Protein AF-0000000087427601 (afdb_homodimer)

Radius of gyration: 23.78 Å; Cα contacts (8 Å, |Δi|>4): 773; chains: 2; bounding box: 51×71×55 Å

InterPro domains:
  IPR025847 MEDS domain [PF14417] (22-178)

Sequence (436 aa):
MSYERRPINLGFSDEHPLSGSHICYIYSSDEERLETLAKFFKAGCEDNEKLLYVSDTLAPAQLRERMQQMGVDLADKCDALVETTESAYAPEGRFSAEAMLEEVRTFYADAIDEGYSGARCTGEMNWAAGEIECAETAMEYEAQVNELFKHYPCTGICQYDARQFPGDVLMDVLQVHPYMIVRGQLVLNPYYRDPQEFIDEYRRRVDADEACRPEDSCMSYERRPINLGFSDEHPLSGSHICYIYSSDEERLETLAKFFKAGCEDNEKLLYVSDTLAPAQLRERMQQMGVDLADKCDALVETTESAYAPEGRFSAEAMLEEVRTFYADAIDEGYSGARCTGEMNWAAGEIECAETAMEYEAQVNELFKHYPCTGICQYDARQFPGDVLMDVLQVHPYMIVRGQLVLNPYYRDPQEFIDEYRRRVDADEACRPEDSC

Nearest PDB structures (foldseek):
  4yds-assembly1_A  TM=6.372E-01  e=2.429E-05  Sulfolobus acidocaldarius DSM 639
  6wnr-assembly1_C  TM=5.200E-01  e=2.142E-05  Escherichia coli
  6q45-assembly2_K  TM=5.689E-01  e=8.537E-05  Fusobacterium nucleatum subsp. nucleatum ATCC 25586
  8zi3-assembly1_A  TM=5.913E-01  e=5.625E-04  Acinetobacter baumannii AB5075
  7p3n-assembly1_D  TM=5.603E-01  e=6.378E-04  Acinetobacter baumannii ATCC 17978

Foldseek 3Di:
DFDDWDFFDQQLAPDTDIFLAEEEEEDADPVVVLLLVLRRLVRCLVQQAAEEEEDAPDDPVVSQVVSVVNVHRCPPRSNYHYHYCCVQQNVPNDGDLVVNLVVVLVSFVVRVVVPGPTYEYEHEQLQCQPDPVSLLRVLLSLLVSSVSCRRRRYHYYYYYHPVRHDPVSVLSVLQRGQWYADPRYIDGRPNHDRSVVSNVVVVVVVVVVVVVDDDPDD/DFDDWDFFDQQLAPDTDIFLAEEEEEDADPVVVLLLVLRRLVRCLVQQAAEEEEDAPDDPVVSQVVSVVNVDRCPPRSNYHYHYCCVQQNVPNDGDLVVNLVVVLVSFVVRVVVPGPTYEYEHEQLQCQPDPVSLLRVLLSLLVSSVSCRRRRYHYYYYYHPVRHDPVSVLSVLQRGQWYADPRYIDGRPNHDRSVVSNVVSVVVVVVVVVVDDDPDD

Organism: Persicimonas caeni (NCBI:txid2292766)

Secondary structure (DSSP, 8-state):
-PPPP-B---SSSS--PBTT-EEEEEES-HHHHHHHHHHHHHHHHHTTEEEEEEESSS-HHHHHHHHHHTT--TTTTT--EEEEHHHHH-TTSS--HHHHHHHHHHHHHHHHHTT-SEEEEEEE-GGGGSSHHHHHHHHHHHHHHHHHHHHS--EEEEEEEGGGSBHHHHHHHHHH-SEEEETTEEEE-TT---HHHHHHHHHHHHHHHHHHS-TT--/--PPP-B---SSSS--PBTT-EEEEEES-HHHHHHHHHHHHHHHHHTTEEEEEEESSS-HHHHHHHHHHTT--TTTTT--EEEEHHHHH-TTSS--HHHHHHHHHHHHHHHHHTT-SEEEEEEE-GGGGSSHHHHHHHHHHHHHHHHHHHHS--EEEEEEEGGGSBHHHHHHHHHH-SEEEETTEEEE-TT---HHHHHHHHHHHHHHHHHHS-TT--

pLDDT: mean 90.55, st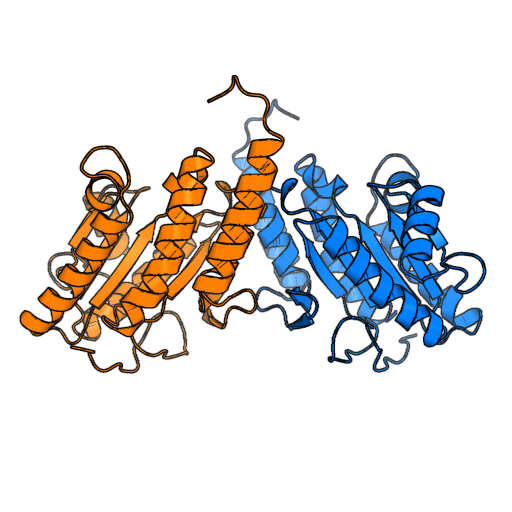d 12.15, range [25.2, 98.69]

Structure (mmCIF, N/CA/C/O backbone):
data_AF-0000000087427601-model_v1
#
loop_
_entity.id
_entity.type
_entity.pdbx_description
1 polymer 'MEDS domain-containing protein'
#
loop_
_atom_site.group_PDB
_atom_site.id
_atom_site.type_symbol
_atom_site.label_atom_id
_atom_site.label_alt_id
_atom_site.label_comp_id
_atom_site.label_asym_id
_atom_site.label_entity_id
_atom_site.label_seq_id
_atom_site.pdbx_PDB_ins_code
_atom_site.Cartn_x
_atom_site.Cartn_y
_atom_site.Cartn_z
_atom_site.occupancy
_atom_site.B_iso_or_equiv
_atom_site.auth_seq_id
_atom_site.auth_comp_id
_atom_site.auth_asym_id
_atom_site.auth_atom_id
_atom_site.pdbx_PDB_model_num
ATOM 1 N N . MET A 1 1 ? 6.801 33.938 -6.863 1 61.34 1 MET A N 1
ATOM 2 C CA . MET A 1 1 ? 7.871 33.844 -5.875 1 61.34 1 MET A CA 1
ATOM 3 C C . MET A 1 1 ? 8.07 32.406 -5.402 1 61.34 1 MET A C 1
ATOM 5 O O . MET A 1 1 ? 7.105 31.703 -5.137 1 61.34 1 MET A O 1
ATOM 9 N N . SER A 1 2 ? 9.148 31.703 -5.688 1 77.06 2 SER A N 1
ATOM 10 C CA . SER A 1 2 ? 9.453 30.344 -5.223 1 77.06 2 SER A CA 1
ATOM 11 C C . SER A 1 2 ? 10.445 30.375 -4.062 1 77.06 2 SER A C 1
ATOM 13 O O . SER A 1 2 ? 11.43 31.109 -4.098 1 77.06 2 SER A O 1
ATOM 15 N N . TYR A 1 3 ? 9.945 29.906 -2.92 1 87.62 3 TYR A N 1
ATOM 16 C CA . TYR A 1 3 ? 10.781 29.844 -1.725 1 87.62 3 TYR A CA 1
ATOM 17 C C . TYR A 1 3 ? 11.836 28.75 -1.854 1 87.62 3 TYR A C 1
ATOM 19 O O . TYR A 1 3 ? 11.602 27.734 -2.514 1 87.62 3 TYR A O 1
ATOM 27 N N . GLU A 1 4 ? 12.93 29.016 -1.269 1 89.88 4 GLU A N 1
ATOM 28 C CA . GLU A 1 4 ? 14.016 28.047 -1.311 1 89.88 4 GLU A CA 1
ATOM 29 C C . GLU A 1 4 ? 13.719 26.844 -0.409 1 89.88 4 GLU A C 1
ATOM 31 O O . GLU A 1 4 ? 13.195 27.016 0.693 1 89.88 4 GLU A O 1
ATOM 36 N N . ARG A 1 5 ? 14.117 25.703 -0.825 1 94.69 5 ARG A N 1
ATOM 37 C CA . ARG A 1 5 ? 13.969 24.484 -0.044 1 94.69 5 ARG A CA 1
ATOM 38 C C . ARG A 1 5 ? 15.219 24.203 0.782 1 94.69 5 ARG A C 1
ATOM 40 O O . ARG A 1 5 ? 16.328 24.562 0.382 1 94.69 5 ARG A O 1
ATOM 47 N N . ARG A 1 6 ? 15.031 23.594 1.888 1 95.06 6 ARG A N 1
ATOM 48 C CA . ARG A 1 6 ? 16.125 23.234 2.785 1 95.06 6 ARG A CA 1
ATOM 49 C C . ARG A 1 6 ? 15.938 21.844 3.369 1 95.06 6 ARG A C 1
ATOM 51 O O . ARG A 1 6 ? 14.812 21.359 3.467 1 95.06 6 ARG A O 1
ATOM 58 N N . PRO A 1 7 ? 17.016 21.234 3.762 1 96.5 7 PRO A N 1
ATOM 59 C CA . PRO A 1 7 ? 16.844 19.969 4.484 1 96.5 7 PRO A CA 1
ATOM 60 C C . PRO A 1 7 ? 16.141 20.141 5.824 1 96.5 7 PRO A C 1
ATOM 62 O O . PRO A 1 7 ? 16.359 21.125 6.52 1 96.5 7 PRO A O 1
ATOM 65 N N . ILE A 1 8 ? 15.32 19.266 6.164 1 96.5 8 ILE A N 1
ATOM 66 C CA . ILE A 1 8 ? 14.602 19.391 7.43 1 96.5 8 ILE A CA 1
ATOM 67 C C . ILE A 1 8 ? 14.766 18.109 8.242 1 96.5 8 ILE A C 1
ATOM 69 O O . ILE A 1 8 ? 14.898 17.016 7.684 1 96.5 8 ILE A O 1
ATOM 73 N N . ASN A 1 9 ? 14.781 18.281 9.516 1 98 9 ASN A N 1
ATOM 74 C CA . ASN A 1 9 ? 14.711 17.172 10.461 1 98 9 ASN A CA 1
ATOM 75 C C . ASN A 1 9 ? 13.266 16.75 10.727 1 98 9 ASN A C 1
ATOM 77 O O . ASN A 1 9 ? 12.469 17.547 11.234 1 98 9 ASN A O 1
ATOM 81 N N . LEU A 1 10 ? 12.938 15.539 10.422 1 98.06 10 LEU A N 1
ATOM 82 C CA . LEU A 1 10 ? 11.57 15.07 10.594 1 98.06 10 LEU A CA 1
ATOM 83 C C . LEU A 1 10 ? 11.336 14.609 12.031 1 98.06 10 LEU A C 1
ATOM 85 O O . LEU A 1 10 ? 10.188 14.453 12.453 1 98.06 10 LEU A O 1
ATOM 89 N N . GLY A 1 11 ? 12.414 14.352 12.758 1 97.62 11 GLY A N 1
ATOM 90 C CA . GLY A 1 11 ? 12.312 13.938 14.141 1 97.62 11 GLY A CA 1
ATOM 91 C C . GLY A 1 11 ? 12.195 12.43 14.305 1 97.62 11 GLY A C 1
ATOM 92 O O . GLY A 1 11 ? 12.75 11.859 15.25 1 97.62 11 GLY A O 1
ATOM 93 N N . PHE A 1 12 ? 11.477 11.758 13.375 1 97.19 12 PHE A N 1
ATOM 94 C CA . PHE A 1 12 ? 11.203 10.344 13.547 1 97.19 12 PHE A CA 1
ATOM 95 C C . PHE A 1 12 ? 12.086 9.5 12.641 1 97.19 12 PHE A C 1
ATOM 97 O O . PHE A 1 12 ? 12.188 8.281 12.812 1 97.19 12 PHE A O 1
ATOM 104 N N . SER A 1 13 ? 12.695 10.031 11.719 1 95.69 13 SER A N 1
ATOM 105 C CA . SER A 1 13 ? 13.469 9.312 10.719 1 95.69 13 SER A CA 1
ATOM 106 C C . SER A 1 13 ? 14.898 9.836 10.648 1 95.69 13 SER A C 1
ATOM 108 O O . SER A 1 13 ? 15.148 11.016 10.93 1 95.69 13 SER A O 1
ATOM 110 N N . ASP A 1 14 ? 15.805 9.039 10.195 1 92.94 14 ASP A N 1
ATOM 111 C CA . ASP A 1 14 ? 17.188 9.453 10.008 1 92.94 14 ASP A CA 1
ATOM 112 C C . ASP A 1 14 ? 17.359 10.227 8.703 1 92.94 14 ASP A C 1
ATOM 114 O O . ASP A 1 14 ? 18.375 10.914 8.5 1 92.94 14 ASP A O 1
ATOM 118 N N . GLU A 1 15 ? 16.438 10.07 7.902 1 93.75 15 GLU A N 1
ATOM 119 C CA . GLU A 1 15 ? 16.469 10.797 6.641 1 93.75 15 GLU A CA 1
ATOM 120 C C . GLU A 1 15 ? 16.094 12.266 6.844 1 93.75 15 GLU A C 1
ATOM 122 O O . GLU A 1 15 ? 15.234 12.586 7.668 1 93.75 15 GLU A O 1
ATOM 127 N N . HIS A 1 16 ? 16.781 13.094 6.141 1 95.88 16 HIS A N 1
ATOM 128 C CA . HIS A 1 16 ? 16.5 14.523 6.145 1 95.88 16 HIS A CA 1
ATOM 129 C C . HIS A 1 16 ? 16.062 15.008 4.766 1 95.88 16 HIS A C 1
ATOM 131 O O . HIS A 1 16 ? 16.875 15.516 3.992 1 95.88 16 HIS A O 1
ATOM 137 N N . PRO A 1 17 ? 14.797 14.898 4.535 1 97 17 PRO A N 1
ATOM 138 C CA . PRO A 1 17 ? 14.328 15.352 3.227 1 97 17 PRO A CA 1
ATOM 139 C C . PRO A 1 17 ? 14.328 16.875 3.096 1 97 17 PRO A C 1
ATOM 141 O O . PRO A 1 17 ? 14.586 17.578 4.074 1 97 17 PRO A O 1
ATOM 144 N N . LEU A 1 18 ? 14.125 17.312 1.898 1 96.81 18 LEU A N 1
ATOM 145 C CA . LEU A 1 18 ? 13.945 18.75 1.701 1 96.81 18 LEU A CA 1
ATOM 146 C C . LEU A 1 18 ? 12.555 19.188 2.16 1 96.81 18 LEU A C 1
ATOM 148 O O . LEU A 1 18 ? 11.602 18.406 2.105 1 96.81 18 LEU A O 1
ATOM 152 N N . SER A 1 19 ? 12.508 20.438 2.615 1 97.88 19 SER A N 1
ATOM 153 C CA . SER A 1 19 ? 11.195 21.016 2.893 1 97.88 19 SER A CA 1
ATOM 154 C C . SER A 1 19 ? 10.273 20.906 1.678 1 97.88 19 SER A C 1
ATOM 156 O O . SER A 1 19 ? 10.75 20.812 0.542 1 97.88 19 SER A O 1
ATOM 158 N N . GLY A 1 20 ? 9.023 20.859 1.943 1 97.56 20 GLY A N 1
ATOM 159 C CA . GLY A 1 20 ? 8.07 20.719 0.854 1 97.56 20 GLY A CA 1
ATOM 160 C C . GLY A 1 20 ? 7.742 19.266 0.549 1 97.56 20 GLY A C 1
ATOM 161 O O . GLY A 1 20 ? 7.113 18.969 -0.469 1 97.56 20 GLY A O 1
ATOM 162 N N . SER A 1 21 ? 8.203 18.359 1.392 1 97.88 21 SER A N 1
ATOM 163 C CA . SER A 1 21 ? 7.898 16.938 1.199 1 97.88 21 SER A CA 1
ATOM 164 C C . SER A 1 21 ? 6.449 16.625 1.564 1 97.88 21 SER A C 1
ATOM 166 O O . SER A 1 21 ? 5.949 17.109 2.588 1 97.88 21 SER A O 1
ATOM 168 N N . HIS A 1 22 ? 5.789 15.93 0.724 1 98.62 22 HIS A N 1
ATOM 169 C CA . HIS A 1 22 ? 4.422 15.453 0.902 1 98.62 22 HIS A CA 1
ATOM 170 C C . HIS A 1 22 ? 4.402 13.977 1.279 1 98.62 22 HIS A C 1
ATOM 172 O O . HIS A 1 22 ? 4.691 13.109 0.446 1 98.62 22 HIS A O 1
ATOM 178 N N . ILE A 1 23 ? 4.062 13.703 2.492 1 98.69 23 ILE A N 1
ATOM 179 C CA . ILE A 1 23 ? 4.324 12.391 3.076 1 98.69 23 ILE A CA 1
ATOM 180 C C . ILE A 1 23 ? 3.004 11.711 3.426 1 98.69 23 ILE A C 1
ATOM 182 O O . ILE A 1 23 ? 2.125 12.32 4.039 1 98.69 23 ILE A O 1
ATOM 186 N N . CYS A 1 24 ? 2.85 10.469 3.025 1 98.38 24 CYS A N 1
ATOM 187 C CA . CYS A 1 24 ? 1.705 9.625 3.354 1 98.38 24 CYS A CA 1
ATOM 188 C C . CYS A 1 24 ? 1.967 8.82 4.617 1 98.38 24 CYS A C 1
ATOM 190 O O . CYS A 1 24 ? 2.982 8.125 4.719 1 98.38 24 CYS A O 1
ATOM 192 N N . TYR A 1 25 ? 1.11 8.969 5.508 1 98.5 25 TYR A N 1
ATOM 193 C CA . TYR A 1 25 ? 1.206 8.148 6.711 1 98.5 25 TYR A CA 1
ATOM 194 C C . TYR A 1 25 ? -0.034 7.277 6.875 1 98.5 25 TYR A C 1
ATOM 196 O O . TYR A 1 25 ? -1.063 7.742 7.371 1 98.5 25 TYR A O 1
ATOM 204 N N . ILE A 1 26 ? 0.025 5.98 6.484 1 97.25 26 ILE A N 1
ATOM 205 C CA . ILE A 1 26 ? -1.021 4.988 6.703 1 97.25 26 ILE A CA 1
ATOM 206 C C . ILE A 1 26 ? -0.743 4.223 7.996 1 97.25 26 ILE A C 1
ATOM 208 O O . ILE A 1 26 ? 0.308 3.594 8.141 1 97.25 26 ILE A O 1
ATOM 212 N N . TYR A 1 27 ? -1.648 4.293 8.922 1 94.94 27 TYR A N 1
ATOM 213 C CA . TYR A 1 27 ? -1.427 3.686 10.227 1 94.94 27 TYR A CA 1
ATOM 214 C C . TYR A 1 27 ? -2.59 2.777 10.609 1 94.94 27 TYR A C 1
ATOM 216 O O . TYR A 1 27 ? -3.678 2.879 10.039 1 94.94 27 TYR A O 1
ATOM 224 N N . SER A 1 28 ? -2.309 1.863 11.555 1 91.38 28 SER A N 1
ATOM 225 C CA . SER A 1 28 ? -3.359 1.004 12.086 1 91.38 28 SER A CA 1
ATOM 226 C C . SER A 1 28 ? -3.359 1.011 13.609 1 91.38 28 SER A C 1
ATOM 228 O O . SER A 1 28 ? -4.074 0.23 14.242 1 91.38 28 SER A O 1
ATOM 230 N N . SER A 1 29 ? -2.492 1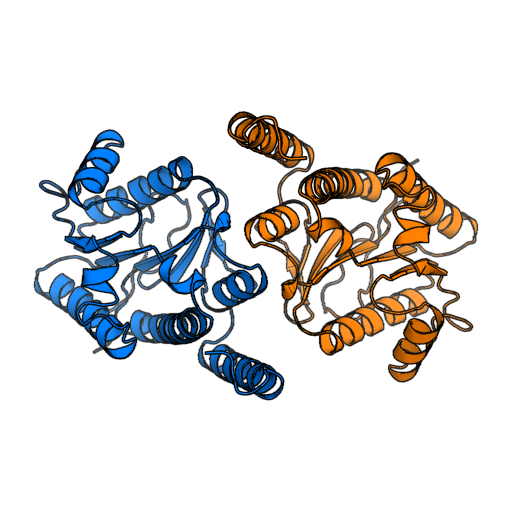.864 14.219 1 90.56 29 SER A N 1
ATOM 231 C CA . SER A 1 29 ? -2.402 2.027 15.664 1 90.56 29 SER A CA 1
ATOM 232 C C . SER A 1 29 ? -2.395 3.5 16.047 1 90.56 29 SER A C 1
ATOM 234 O O . SER A 1 29 ? -1.505 4.25 15.648 1 90.56 29 SER A O 1
ATOM 236 N N . ASP A 1 30 ? -3.334 3.904 16.891 1 91.62 30 ASP A N 1
ATOM 237 C CA . ASP A 1 30 ? -3.441 5.297 17.312 1 91.62 30 ASP A CA 1
ATOM 238 C C . ASP A 1 30 ? -2.225 5.715 18.141 1 91.62 30 ASP A C 1
ATOM 240 O O . ASP A 1 30 ? -1.75 6.848 18.016 1 91.62 30 ASP A O 1
ATOM 244 N N . GLU A 1 31 ? -1.754 4.844 18.906 1 90.44 31 GLU A N 1
ATOM 245 C CA . GLU A 1 31 ? -0.61 5.145 19.766 1 90.44 31 GLU A CA 1
ATOM 246 C C . GLU A 1 31 ? 0.653 5.371 18.938 1 90.44 31 GLU A C 1
ATOM 248 O O . GLU A 1 31 ? 1.363 6.359 19.141 1 90.44 31 GLU A O 1
ATOM 253 N N . GLU A 1 32 ? 0.884 4.461 18.016 1 92.19 32 GLU A N 1
ATOM 254 C CA . GLU A 1 32 ? 2.051 4.602 17.141 1 92.19 32 GLU A CA 1
ATOM 255 C C . GLU A 1 32 ? 1.964 5.875 16.312 1 92.19 32 GLU A C 1
ATOM 257 O O . GLU A 1 32 ? 2.967 6.57 16.125 1 92.19 32 GLU A O 1
ATOM 262 N N . ARG A 1 33 ? 0.851 6.105 15.875 1 95.56 33 ARG A N 1
ATOM 263 C CA . ARG A 1 33 ? 0.598 7.316 15.094 1 95.56 33 ARG A CA 1
ATOM 264 C C . ARG A 1 33 ? 0.957 8.562 15.891 1 95.56 33 ARG A C 1
ATOM 266 O O . ARG A 1 33 ? 1.71 9.414 15.414 1 95.56 33 ARG A O 1
ATOM 273 N N . LEU A 1 34 ? 0.433 8.68 17.125 1 95.62 34 LEU A N 1
ATOM 274 C CA . LEU A 1 34 ? 0.658 9.859 17.953 1 95.62 34 LEU A CA 1
ATOM 275 C C . LEU A 1 34 ? 2.135 10.008 18.297 1 95.62 34 LEU A C 1
ATOM 277 O O . LEU A 1 34 ? 2.664 11.117 18.328 1 95.62 34 LEU A O 1
ATOM 281 N N . GLU A 1 35 ? 2.746 8.898 18.531 1 95.81 35 GLU A N 1
ATOM 282 C CA . GLU A 1 35 ? 4.176 8.93 18.828 1 95.81 35 GLU A CA 1
ATOM 283 C C . GLU A 1 35 ? 4.977 9.5 17.656 1 95.81 35 GLU A C 1
ATOM 285 O O . GLU A 1 35 ? 5.859 10.328 17.859 1 95.81 35 GLU A O 1
ATOM 290 N N . THR A 1 36 ? 4.707 9.047 16.5 1 97.56 36 THR A N 1
ATOM 291 C CA . THR A 1 36 ? 5.379 9.523 15.289 1 97.56 36 THR A CA 1
ATOM 292 C C . THR A 1 36 ? 5.141 11.016 15.094 1 97.56 36 THR A C 1
ATOM 294 O O . THR A 1 36 ? 6.082 11.773 14.828 1 97.56 36 THR A O 1
ATOM 297 N N . LEU A 1 37 ? 3.924 11.461 15.297 1 97.56 37 LEU A N 1
ATOM 298 C CA . LEU A 1 37 ? 3.574 12.859 15.094 1 97.56 37 LEU A CA 1
ATOM 299 C C . LEU A 1 37 ? 4.188 13.742 16.172 1 97.56 37 LEU A C 1
ATOM 301 O O . LEU A 1 37 ? 4.555 14.891 15.922 1 97.56 37 LEU A O 1
ATOM 305 N N . ALA A 1 38 ? 4.277 13.203 17.375 1 97.06 38 ALA A N 1
ATOM 306 C CA . ALA A 1 38 ? 4.941 13.945 18.438 1 97.06 38 ALA A CA 1
ATOM 307 C C . ALA A 1 38 ? 6.395 14.242 18.078 1 97.06 38 ALA A C 1
ATOM 309 O O . ALA A 1 38 ? 6.867 15.367 18.25 1 97.06 38 ALA A O 1
ATOM 310 N N . LYS A 1 39 ? 7.078 13.273 17.562 1 97.69 39 LYS A N 1
ATOM 311 C CA . LYS A 1 39 ? 8.461 13.469 17.141 1 97.69 39 LYS A CA 1
ATOM 312 C C . LYS A 1 39 ? 8.547 14.484 16 1 97.69 39 LYS A C 1
ATOM 314 O O . LYS A 1 39 ? 9.445 15.32 15.977 1 97.69 39 LYS A O 1
ATOM 319 N N . PHE A 1 40 ? 7.66 14.398 15.117 1 98.31 40 PHE A N 1
ATOM 320 C CA . PHE A 1 40 ? 7.586 15.297 13.969 1 98.31 40 PHE A CA 1
ATOM 321 C C . PHE A 1 40 ? 7.438 16.75 14.422 1 98.31 40 PHE A C 1
ATOM 323 O O . PHE A 1 40 ? 8.164 17.625 13.953 1 98.31 40 PHE A O 1
ATOM 330 N N . PHE A 1 41 ? 6.527 17 15.367 1 97.62 41 PHE A N 1
ATOM 331 C CA . PHE A 1 41 ? 6.238 18.359 15.805 1 97.62 41 PHE A CA 1
ATOM 332 C C . PHE A 1 41 ? 7.32 18.859 16.75 1 97.62 41 PHE A C 1
ATOM 334 O O . PHE A 1 41 ? 7.633 20.047 16.766 1 97.62 41 PHE A O 1
ATOM 341 N N . LYS A 1 42 ? 7.887 17.969 17.516 1 97 42 LYS A N 1
ATOM 342 C CA . LYS A 1 42 ? 9.023 18.375 18.344 1 97 42 LYS A CA 1
ATOM 343 C C . LYS A 1 42 ? 10.164 18.922 17.5 1 97 42 LYS A C 1
ATOM 345 O O . LYS A 1 42 ? 10.711 19.984 17.797 1 97 42 LYS A O 1
ATOM 350 N N . ALA A 1 43 ? 10.492 18.234 16.469 1 97.62 43 ALA A N 1
ATOM 351 C CA . ALA A 1 43 ? 11.562 18.641 15.562 1 97.62 43 ALA A CA 1
ATOM 352 C C . ALA A 1 43 ? 11.227 19.969 14.891 1 97.62 43 ALA A C 1
ATOM 354 O O . ALA A 1 43 ? 12.094 20.844 14.75 1 97.62 43 ALA A O 1
ATOM 355 N N . GLY A 1 44 ? 9.969 20.109 14.453 1 97.38 44 GLY A N 1
ATOM 356 C CA . GLY A 1 44 ? 9.539 21.359 13.852 1 97.38 44 GLY A CA 1
ATOM 357 C C . GLY A 1 44 ? 9.648 22.547 14.797 1 97.38 44 GLY A C 1
ATOM 358 O O . GLY A 1 44 ? 10.062 23.625 14.398 1 97.38 44 GLY A O 1
ATOM 359 N N . CYS A 1 45 ? 9.281 22.312 16.016 1 96.69 45 CYS A N 1
ATOM 360 C CA . CYS A 1 45 ? 9.391 23.328 17.047 1 96.69 45 CYS A CA 1
ATOM 361 C C . CYS A 1 45 ? 10.844 23.734 17.266 1 96.69 45 CYS A C 1
ATOM 363 O O . CYS A 1 45 ? 11.164 24.922 17.312 1 96.69 45 CYS A O 1
ATOM 365 N N . GLU A 1 46 ? 11.703 22.781 17.312 1 96.12 46 GLU A N 1
ATOM 366 C CA . GLU A 1 46 ? 13.125 23.016 17.516 1 96.12 46 GLU A CA 1
ATOM 367 C C . GLU A 1 46 ? 13.75 23.734 16.328 1 96.12 46 GLU A C 1
ATOM 369 O O . GLU A 1 46 ? 14.688 24.516 16.484 1 96.12 46 GLU A O 1
ATOM 374 N N . ASP A 1 47 ? 13.234 23.578 15.195 1 96.19 47 ASP A N 1
ATOM 375 C CA . ASP A 1 47 ? 13.758 24.188 13.969 1 96.19 47 ASP A CA 1
ATOM 376 C C . ASP A 1 47 ? 13.086 25.516 13.688 1 96.19 47 ASP A C 1
ATOM 378 O O . ASP A 1 47 ? 13.258 26.094 12.609 1 96.19 47 ASP A O 1
ATOM 382 N N . ASN A 1 48 ? 12.242 25.969 14.57 1 96.38 48 ASN A N 1
ATOM 383 C CA . ASN A 1 48 ? 11.539 27.234 14.477 1 96.38 48 ASN A CA 1
ATOM 384 C C . ASN A 1 48 ? 10.641 27.297 13.242 1 96.38 48 ASN A C 1
ATOM 386 O O . ASN A 1 48 ? 10.672 28.266 12.484 1 96.38 48 ASN A O 1
ATOM 390 N N . GLU A 1 49 ? 9.914 26.266 13.031 1 97.69 49 GLU A N 1
ATOM 391 C CA . GLU A 1 49 ? 8.898 26.219 11.984 1 97.69 49 GLU A CA 1
ATOM 392 C C . GLU A 1 49 ? 7.512 26.5 12.547 1 97.69 49 GLU A C 1
ATOM 394 O O . GLU A 1 49 ? 7.238 26.219 13.711 1 97.69 49 GLU A O 1
ATOM 399 N N . LYS A 1 50 ? 6.68 27.125 11.711 1 97.75 50 LYS A N 1
ATOM 400 C CA . LYS A 1 50 ? 5.273 27.234 12.086 1 97.75 50 LYS A CA 1
ATOM 401 C C . LYS A 1 50 ? 4.566 25.891 11.922 1 97.75 50 LYS A C 1
ATOM 403 O O . LYS A 1 50 ? 4.785 25.172 10.938 1 97.75 50 LYS A O 1
ATOM 408 N N . LEU A 1 51 ? 3.732 25.562 12.898 1 98.12 51 LEU A N 1
ATOM 409 C CA . LEU A 1 51 ? 3.17 24.203 12.961 1 98.12 51 LEU A CA 1
ATOM 410 C C . LEU A 1 51 ? 1.648 24.25 12.891 1 98.12 51 LEU A C 1
ATOM 412 O O . LEU A 1 51 ? 1.015 25.094 13.539 1 98.12 51 LEU A O 1
ATOM 416 N N . LEU A 1 52 ? 1.077 23.359 12.062 1 97.62 52 LEU A N 1
ATOM 417 C CA . LEU A 1 52 ? -0.37 23.219 11.945 1 97.62 52 LEU A CA 1
ATOM 418 C C . LEU A 1 52 ? -0.781 21.75 12.039 1 97.62 52 LEU A C 1
ATOM 420 O O . LEU A 1 52 ? -0.246 20.906 11.328 1 97.62 52 LEU A O 1
ATOM 424 N N . TYR A 1 53 ? -1.671 21.406 12.945 1 97.44 53 TYR A N 1
ATOM 425 C CA . TYR A 1 53 ? -2.289 20.094 13.086 1 97.44 53 TYR A CA 1
ATOM 426 C C . TYR A 1 53 ? -3.793 20.172 12.844 1 97.44 53 TYR A C 1
ATOM 428 O O . TYR A 1 53 ? -4.516 20.828 13.594 1 97.44 53 TYR A O 1
ATOM 436 N N . VAL A 1 54 ? -4.266 19.484 11.828 1 96 54 VAL A N 1
ATOM 437 C CA . VAL A 1 54 ? -5.695 19.359 11.594 1 96 54 VAL A CA 1
ATOM 438 C C . VAL A 1 54 ? -6.18 18 12.086 1 96 54 VAL A C 1
ATOM 440 O O . VAL A 1 54 ? -5.887 16.969 11.477 1 96 54 VAL A O 1
ATOM 443 N N . SER A 1 55 ? -6.973 17.969 13.117 1 94.81 55 SER A N 1
ATOM 444 C CA . SER A 1 55 ? -7.367 16.75 13.805 1 94.81 55 SER A CA 1
ATOM 445 C C . SER A 1 55 ? -8.844 16.438 13.57 1 94.81 55 SER A C 1
ATOM 447 O O . SER A 1 55 ? -9.68 17.328 13.555 1 94.81 55 SER A O 1
ATOM 449 N N . ASP A 1 56 ? -9.102 15.188 13.43 1 89.25 56 ASP A N 1
ATOM 450 C CA . ASP A 1 56 ? -10.469 14.68 13.312 1 89.25 56 ASP A CA 1
ATOM 451 C C . ASP A 1 56 ? -10.836 13.836 14.531 1 89.25 56 ASP A C 1
ATOM 453 O O . ASP A 1 56 ? -11.961 13.922 15.039 1 89.25 56 ASP A O 1
ATOM 457 N N . THR A 1 57 ? -10.008 13.07 15.047 1 87.12 57 THR A N 1
ATOM 458 C CA . THR A 1 57 ? -10.25 12.031 16.047 1 87.12 57 THR A CA 1
ATOM 459 C C . THR A 1 57 ? -10.336 12.641 17.453 1 87.12 57 THR A C 1
ATOM 461 O O . THR A 1 57 ? -11.18 12.242 18.25 1 87.12 57 THR A O 1
ATOM 464 N N . LEU A 1 58 ? -9.43 13.641 17.734 1 91.19 58 LEU A N 1
ATOM 465 C CA . LEU A 1 58 ? -9.375 14.25 19.062 1 91.19 58 LEU A CA 1
ATOM 466 C C . LEU A 1 58 ? -9.719 15.734 19 1 91.19 58 LEU A C 1
ATOM 468 O O . LEU A 1 58 ? -9.352 16.422 18.047 1 91.19 58 LEU A O 1
ATOM 472 N N . ALA A 1 59 ? -10.328 16.219 20.016 1 93.19 59 ALA A N 1
ATOM 473 C CA . ALA A 1 59 ? -10.484 17.672 20.172 1 93.19 59 ALA A CA 1
ATOM 474 C C . ALA A 1 59 ? -9.125 18.344 20.375 1 93.19 59 ALA A C 1
ATOM 476 O O . ALA A 1 59 ? -8.211 17.75 20.953 1 93.19 59 ALA A O 1
ATOM 477 N N . PRO A 1 60 ? -9.078 19.562 19.953 1 93.62 60 PRO A N 1
ATOM 478 C CA . PRO A 1 60 ? -7.793 20.266 20.047 1 93.62 60 PRO A CA 1
ATOM 479 C C . PRO A 1 60 ? -7.188 20.219 21.438 1 93.62 60 PRO A C 1
ATOM 481 O O . PRO A 1 60 ? -5.988 19.969 21.594 1 93.62 60 PRO A O 1
ATOM 484 N N . ALA A 1 61 ? -7.984 20.422 22.438 1 93.75 61 ALA A N 1
ATOM 485 C CA . ALA A 1 61 ? -7.488 20.422 23.812 1 93.75 61 ALA A CA 1
ATOM 486 C C . ALA A 1 61 ? -6.945 19.047 24.188 1 93.75 61 ALA A C 1
ATOM 488 O O . ALA A 1 61 ? -5.906 18.938 24.844 1 93.75 61 ALA A O 1
ATOM 489 N N . GLN A 1 62 ? -7.652 18.031 23.797 1 95.31 62 GLN A N 1
ATOM 490 C CA . GLN A 1 62 ? -7.234 16.656 24.078 1 95.31 62 GLN A CA 1
ATOM 491 C C . GLN A 1 62 ? -5.938 16.312 23.344 1 95.31 62 GLN A C 1
ATOM 493 O O . GLN A 1 62 ? -5.062 15.648 23.906 1 95.31 62 GLN A O 1
ATOM 498 N N . LEU A 1 63 ? -5.855 16.75 22.109 1 95.38 63 LEU A N 1
ATOM 499 C CA . LEU A 1 63 ? -4.648 16.516 21.328 1 95.38 63 LEU A CA 1
ATOM 500 C C . LEU A 1 63 ? -3.441 17.172 21.984 1 95.38 63 LEU A C 1
ATOM 502 O O . LEU A 1 63 ? -2.377 16.562 22.094 1 95.38 63 LEU A O 1
ATOM 506 N N . ARG A 1 64 ? -3.586 18.422 22.438 1 95.19 64 ARG A N 1
ATOM 507 C CA . ARG A 1 64 ? -2.506 19.141 23.094 1 95.19 64 ARG A CA 1
ATOM 508 C C . ARG A 1 64 ? -2.059 18.422 24.359 1 95.19 64 ARG A C 1
ATOM 510 O O . ARG A 1 64 ? -0.86 18.297 24.625 1 95.19 64 ARG A O 1
ATOM 517 N N . GLU A 1 65 ? -3.07 17.969 25.062 1 95.12 65 GLU A N 1
ATOM 518 C CA . GLU A 1 65 ? -2.766 17.234 26.297 1 95.12 65 GLU A CA 1
ATOM 519 C C . GLU A 1 65 ? -1.975 15.969 26 1 95.12 65 GLU A C 1
ATOM 521 O O . GLU A 1 65 ? -0.979 15.68 26.672 1 95.12 65 GLU A O 1
ATOM 526 N N . ARG A 1 66 ? -2.434 15.219 25.031 1 94.75 66 ARG A N 1
ATOM 527 C CA . ARG A 1 66 ? -1.762 13.977 24.672 1 94.75 66 ARG A CA 1
ATOM 528 C C . ARG A 1 66 ? -0.334 14.242 24.203 1 94.75 66 ARG A C 1
ATOM 530 O O . ARG A 1 66 ? 0.591 13.516 24.578 1 94.75 66 ARG A O 1
ATOM 537 N N . MET A 1 67 ? -0.185 15.258 23.406 1 94.69 67 MET A N 1
ATOM 538 C CA . MET A 1 67 ? 1.141 15.609 22.906 1 94.69 67 MET A CA 1
ATOM 539 C C . MET A 1 67 ? 2.051 16.062 24.047 1 94.69 67 MET A C 1
ATOM 541 O O . MET A 1 67 ? 3.242 15.734 24.062 1 94.69 67 MET A O 1
ATOM 545 N N . GLN A 1 68 ? 1.516 16.781 24.953 1 94.44 68 GLN A N 1
ATOM 546 C CA . GLN A 1 68 ? 2.287 17.234 26.109 1 94.44 68 GLN A CA 1
ATOM 547 C C . GLN A 1 68 ? 2.793 16.047 26.922 1 94.44 68 GLN A C 1
ATOM 549 O O . GLN A 1 68 ? 3.928 16.047 27.406 1 94.44 68 GLN A O 1
ATOM 554 N N . GLN A 1 69 ? 1.935 15.055 27.047 1 94.69 69 GLN A N 1
ATOM 555 C CA . GLN A 1 69 ? 2.314 13.836 27.75 1 94.69 69 GLN A CA 1
ATOM 556 C C . GLN A 1 69 ? 3.479 13.133 27.062 1 94.69 69 GLN A C 1
ATOM 558 O O . GLN A 1 69 ? 4.234 12.398 27.688 1 94.69 69 GLN A O 1
ATOM 563 N N . MET A 1 70 ? 3.592 13.414 25.828 1 93.31 70 MET A N 1
ATOM 564 C CA . MET A 1 70 ? 4.66 12.805 25.047 1 93.31 70 MET A CA 1
ATOM 565 C C . MET A 1 70 ? 5.867 13.727 24.953 1 93.31 70 MET A C 1
ATOM 567 O O . MET A 1 70 ? 6.812 13.453 24.219 1 93.31 70 MET A O 1
ATOM 571 N N . GLY A 1 71 ? 5.82 14.875 25.609 1 91.19 71 GLY A N 1
ATOM 572 C CA . GLY A 1 71 ? 6.969 15.758 25.719 1 91.19 71 GLY A CA 1
ATOM 573 C C . GLY A 1 71 ? 6.957 16.891 24.719 1 91.19 71 GLY A C 1
ATOM 574 O O . GLY A 1 71 ? 7.973 17.562 24.516 1 91.19 71 GLY A O 1
ATOM 575 N N . VAL A 1 72 ? 5.828 17.094 24.094 1 93.81 72 VAL A N 1
ATOM 576 C CA . VAL A 1 72 ? 5.723 18.156 23.109 1 93.81 72 VAL A CA 1
ATOM 577 C C . VAL A 1 72 ? 4.633 19.141 23.547 1 93.81 72 VAL A C 1
ATOM 579 O O . VAL A 1 72 ? 3.463 18.766 23.656 1 93.81 72 VAL A O 1
ATOM 582 N N . ASP A 1 73 ? 4.992 20.375 23.734 1 93.38 73 ASP A N 1
ATOM 583 C CA . ASP A 1 73 ? 4.039 21.422 24.094 1 93.38 73 ASP A CA 1
ATOM 584 C C . ASP A 1 73 ? 3.654 22.25 22.875 1 93.38 73 ASP A C 1
ATOM 586 O O . ASP A 1 73 ? 4.32 23.234 22.562 1 93.38 73 ASP A O 1
ATOM 590 N N . LEU A 1 74 ? 2.551 21.922 22.281 1 92.25 74 LEU A N 1
ATOM 591 C CA . LEU A 1 74 ? 2.098 22.531 21.031 1 92.25 74 LEU A CA 1
ATOM 592 C C . LEU A 1 74 ? 1.561 23.938 21.281 1 92.25 74 LEU A C 1
ATOM 594 O O . LEU A 1 74 ? 1.346 24.703 20.344 1 92.25 74 LEU A O 1
ATOM 598 N N . ALA A 1 75 ? 1.292 24.266 22.484 1 88.75 75 ALA A N 1
ATOM 599 C CA . ALA A 1 75 ? 0.682 25.562 22.812 1 88.75 75 ALA A CA 1
ATOM 600 C C . ALA A 1 75 ? 1.746 26.594 23.141 1 88.75 75 ALA A C 1
ATOM 602 O O . ALA A 1 75 ? 2.275 27.266 22.25 1 88.75 75 ALA A O 1
ATOM 603 N N . ASP A 1 76 ? 2.203 26.641 24.266 1 83.62 76 ASP A N 1
ATOM 604 C CA . ASP A 1 76 ? 3.023 27.719 24.781 1 83.62 76 ASP A CA 1
ATOM 605 C C . ASP A 1 76 ? 4.418 27.703 24.156 1 83.62 76 ASP A C 1
ATOM 607 O O . ASP A 1 76 ? 4.961 28.75 23.812 1 83.62 76 ASP A O 1
ATOM 611 N N . LYS A 1 77 ? 4.938 26.578 23.953 1 82.62 77 LYS A N 1
ATOM 612 C CA . LYS A 1 77 ? 6.324 26.484 23.5 1 82.62 77 LYS A CA 1
ATOM 613 C C . LYS A 1 77 ? 6.41 26.562 21.969 1 82.62 77 LYS A C 1
ATOM 615 O O . LYS A 1 77 ? 7.219 27.312 21.422 1 82.62 77 LYS A O 1
ATOM 620 N N . CYS A 1 78 ? 5.621 25.797 21.266 1 89.88 78 CYS A N 1
ATOM 621 C CA . CYS A 1 78 ? 5.746 25.703 19.812 1 89.88 78 CYS A CA 1
ATOM 622 C C . CYS A 1 78 ? 4.75 26.625 19.125 1 89.88 78 CYS A C 1
ATOM 624 O O . CYS A 1 78 ? 4.891 26.906 17.938 1 89.88 78 CYS A O 1
ATOM 626 N N . ASP A 1 79 ? 3.715 27.062 19.844 1 90.06 79 ASP A N 1
ATOM 627 C CA . ASP A 1 79 ? 2.668 27.938 19.312 1 90.06 79 ASP A CA 1
ATOM 628 C C . ASP A 1 79 ? 2.037 27.344 18.062 1 90.06 79 ASP A C 1
ATOM 630 O O . ASP A 1 79 ? 1.934 28.016 17.031 1 90.06 79 ASP A O 1
ATOM 634 N N . ALA A 1 80 ? 1.729 26.078 18.141 1 93.25 80 ALA A N 1
ATOM 635 C CA . ALA A 1 80 ? 1.154 25.359 17.016 1 93.25 80 ALA A CA 1
ATOM 636 C C . ALA A 1 80 ? -0.332 25.672 16.859 1 93.25 80 ALA A C 1
ATOM 638 O O . ALA A 1 80 ? -1.056 25.766 17.859 1 93.25 80 ALA A O 1
ATOM 639 N N . LEU A 1 81 ? -0.727 25.828 15.703 1 92.12 81 LEU A N 1
ATOM 640 C CA . LEU A 1 81 ? -2.152 25.906 15.406 1 92.12 81 LEU A CA 1
ATOM 641 C C . LEU A 1 81 ? -2.768 24.516 15.336 1 92.12 81 LEU A C 1
ATOM 643 O O . LEU A 1 81 ? -2.242 23.625 14.648 1 92.12 81 LEU A O 1
ATOM 647 N N . VAL A 1 82 ? -3.826 24.281 16.078 1 93.31 82 VAL A N 1
ATOM 648 C CA . VAL A 1 82 ? -4.57 23.016 16.062 1 93.31 82 VAL A CA 1
ATOM 649 C C . VAL A 1 82 ? -6.016 23.281 15.633 1 93.31 82 VAL A C 1
ATOM 651 O O . 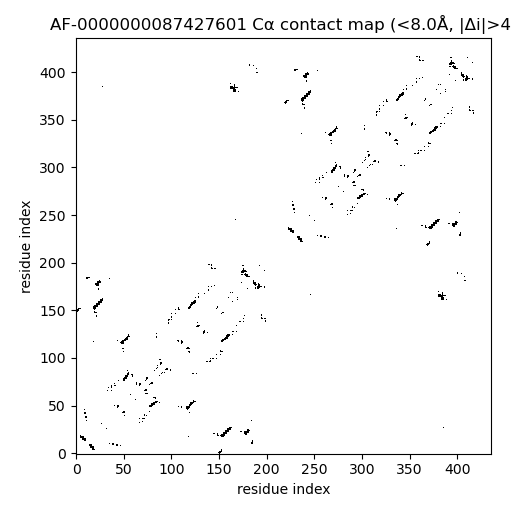VAL A 1 82 ? -6.742 24.031 16.297 1 93.31 82 VAL A O 1
ATOM 654 N N . GLU A 1 83 ? -6.367 22.672 14.531 1 92 83 GLU A N 1
ATOM 655 C CA . GLU A 1 83 ? -7.711 22.844 13.984 1 92 83 GLU A CA 1
ATOM 656 C C . GLU A 1 83 ? -8.43 21.5 13.875 1 92 83 GLU A C 1
ATOM 658 O O . GLU A 1 83 ? -7.793 20.438 13.891 1 92 83 GLU A O 1
ATOM 663 N N . THR A 1 84 ? -9.758 21.578 13.75 1 90.75 84 THR A N 1
ATOM 664 C CA . THR A 1 84 ? -10.547 20.375 13.469 1 90.75 84 THR A CA 1
ATOM 665 C C . THR A 1 84 ? -10.719 20.188 11.969 1 90.75 84 THR A C 1
ATOM 667 O O . THR A 1 84 ? -10.602 21.141 11.195 1 90.75 84 THR A O 1
ATOM 670 N N . THR A 1 85 ? -10.992 18.922 11.664 1 86.94 85 THR A N 1
ATOM 671 C CA . THR A 1 85 ? -11.266 18.609 10.266 1 86.94 85 THR A CA 1
ATOM 672 C C . THR A 1 85 ? -12.398 19.484 9.727 1 86.94 85 THR A C 1
ATOM 674 O O . THR A 1 85 ? -12.328 19.969 8.602 1 86.94 85 THR A O 1
ATOM 677 N N . GLU A 1 86 ? -13.359 19.703 10.492 1 82.31 86 GLU A N 1
ATOM 678 C CA . GLU A 1 86 ? -14.5 20.516 10.086 1 82.31 86 GLU A CA 1
ATOM 679 C C . GLU A 1 86 ? -14.07 21.969 9.828 1 82.31 86 GLU A C 1
ATOM 681 O O . GLU A 1 86 ? -14.438 22.547 8.812 1 82.31 86 GLU A O 1
ATOM 686 N N . SER A 1 87 ? -13.375 22.484 10.711 1 85.06 87 SER A N 1
ATOM 687 C CA . SER A 1 87 ? -12.969 23.875 10.609 1 85.06 87 SER A CA 1
ATOM 688 C C . SER A 1 87 ? -11.945 24.078 9.5 1 85.06 87 SER A C 1
ATOM 690 O O . SER A 1 87 ? -11.93 25.109 8.836 1 85.06 87 SER A O 1
ATOM 692 N N . ALA A 1 88 ? -11.156 23.094 9.312 1 83.88 88 ALA A N 1
ATOM 693 C CA . ALA A 1 88 ? -10.055 23.234 8.359 1 83.88 88 ALA A CA 1
ATOM 694 C C . ALA A 1 88 ? -10.484 22.797 6.961 1 83.88 88 ALA A C 1
ATOM 696 O O . ALA A 1 88 ? -10.367 23.562 6 1 83.88 88 ALA A O 1
ATOM 697 N N . TYR A 1 89 ? -11.094 21.625 6.828 1 82.31 89 TYR A N 1
ATOM 698 C CA . TYR A 1 89 ? -11.383 21.062 5.512 1 82.31 89 TYR A CA 1
ATOM 699 C C . TYR A 1 89 ? -12.781 21.453 5.051 1 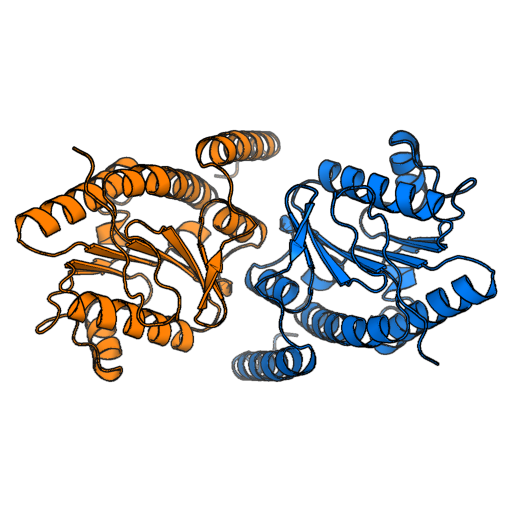82.31 89 TYR A C 1
ATOM 701 O O . TYR A 1 89 ? -13.047 21.516 3.85 1 82.31 89 TYR A O 1
ATOM 709 N N . ALA A 1 90 ? -13.664 21.734 5.977 1 80.06 90 ALA A N 1
ATOM 710 C CA . ALA A 1 90 ? -15.031 22.031 5.574 1 80.06 90 ALA A CA 1
ATOM 711 C C . ALA A 1 90 ? -15.633 23.141 6.438 1 80.06 90 ALA A C 1
ATOM 713 O O . ALA A 1 90 ? -16.688 22.969 7.031 1 80.06 90 ALA A O 1
ATOM 714 N N . PRO A 1 91 ? -15.109 24.281 6.363 1 73.69 91 PRO A N 1
ATOM 715 C CA . PRO A 1 91 ? -15.641 25.344 7.203 1 73.69 91 PRO A CA 1
ATOM 716 C C . PRO A 1 91 ? -17.062 25.75 6.82 1 73.69 91 PRO A C 1
ATOM 718 O O . PRO A 1 91 ? -17.844 26.188 7.676 1 73.69 91 PRO A O 1
ATOM 721 N N . GLU A 1 92 ? -17.422 25.531 5.617 1 73.12 92 GLU A N 1
ATOM 722 C CA . GLU A 1 92 ? -18.766 25.844 5.141 1 73.12 92 GLU A CA 1
ATOM 723 C C . GLU A 1 92 ? -19.609 24.578 4.969 1 73.12 92 GLU A C 1
ATOM 725 O O . GLU A 1 92 ? -20.609 24.594 4.25 1 73.12 92 GLU A O 1
ATOM 730 N N . GLY A 1 93 ? -19.141 23.547 5.457 1 75.88 93 GLY A N 1
ATOM 731 C CA . GLY A 1 93 ? -19.922 22.312 5.445 1 75.88 93 GLY A CA 1
ATOM 732 C C . GLY A 1 93 ? -19.516 21.375 4.328 1 75.88 93 GLY A C 1
ATOM 733 O O . GLY A 1 93 ? -19.906 20.203 4.328 1 75.88 93 GLY A O 1
ATOM 734 N N . ARG A 1 94 ? -18.828 22 3.354 1 81.25 94 ARG A N 1
ATOM 735 C CA . ARG A 1 94 ? -18.375 21.156 2.252 1 81.25 94 ARG A CA 1
ATOM 736 C C . ARG A 1 94 ? -16.891 21.359 1.981 1 81.25 94 ARG A C 1
ATOM 738 O O . ARG A 1 94 ? -16.391 22.484 2.082 1 81.25 94 ARG A O 1
ATOM 745 N N . PHE A 1 95 ? -16.297 20.344 1.657 1 86.19 95 PHE A N 1
ATOM 746 C CA . PHE A 1 95 ? -14.867 20.438 1.366 1 86.19 95 PHE A CA 1
ATOM 747 C C . PHE A 1 95 ? -14.633 21.125 0.028 1 86.19 95 PHE A C 1
ATOM 749 O O . PHE A 1 95 ? -15.328 20.844 -0.953 1 86.19 95 PHE A O 1
ATOM 756 N N . SER A 1 96 ? -13.742 22.031 0.037 1 87.25 96 SER A N 1
ATOM 757 C CA . SER A 1 96 ? -13.25 22.688 -1.166 1 87.25 96 SER A CA 1
ATOM 758 C C . SER A 1 96 ? -11.734 22.578 -1.281 1 87.25 96 SER A C 1
ATOM 760 O O . SER A 1 96 ? -11.008 23.156 -0.471 1 87.25 96 SER A O 1
ATOM 762 N N . ALA A 1 97 ? -11.297 21.922 -2.314 1 89.88 97 ALA A N 1
ATOM 763 C CA . ALA A 1 97 ? -9.867 21.766 -2.547 1 89.88 97 ALA A CA 1
ATOM 764 C C . ALA A 1 97 ? -9.18 23.109 -2.725 1 89.88 97 ALA A C 1
ATOM 766 O O . ALA A 1 97 ? -8.109 23.344 -2.16 1 89.88 97 ALA A O 1
ATOM 767 N N . GLU A 1 98 ? -9.82 23.938 -3.469 1 90.25 98 GLU A N 1
ATOM 768 C CA . GLU A 1 98 ? -9.266 25.266 -3.742 1 90.25 98 GLU A CA 1
ATOM 769 C C . GLU A 1 98 ? -9.102 26.062 -2.455 1 90.25 98 GLU A C 1
ATOM 771 O O . GLU A 1 98 ? -8.062 26.688 -2.238 1 90.25 98 GLU A O 1
ATOM 776 N N . ALA A 1 99 ? -10.109 26.047 -1.668 1 90.38 99 ALA A N 1
ATOM 777 C CA . ALA A 1 99 ? -10.07 26.797 -0.414 1 90.38 99 ALA A CA 1
ATOM 778 C C . ALA A 1 99 ? -8.969 26.266 0.503 1 90.38 99 ALA A C 1
ATOM 780 O O . ALA A 1 99 ? -8.242 27.047 1.117 1 90.38 99 ALA A O 1
ATOM 781 N N . MET A 1 100 ? -8.875 25 0.582 1 92.31 100 MET A N 1
ATOM 782 C CA . MET A 1 100 ? -7.867 24.391 1.456 1 92.31 100 MET A CA 1
ATOM 783 C C . MET A 1 100 ? -6.461 24.688 0.955 1 92.31 100 MET A C 1
ATOM 785 O O . MET A 1 100 ? -5.562 25 1.747 1 92.31 100 MET A O 1
ATOM 789 N N . LEU A 1 101 ? -6.246 24.641 -0.334 1 95.31 101 LEU A N 1
ATOM 790 C CA . LEU A 1 101 ? -4.945 24.938 -0.918 1 95.31 101 LEU A CA 1
ATOM 791 C C . LEU A 1 101 ? -4.543 26.391 -0.63 1 95.31 101 LEU A C 1
ATOM 793 O O . LEU A 1 101 ? -3.381 26.656 -0.324 1 95.31 101 LEU A O 1
ATOM 797 N N . GLU A 1 102 ? -5.508 27.234 -0.739 1 94.69 102 GLU A N 1
ATOM 798 C CA . GLU A 1 102 ? -5.25 28.625 -0.42 1 94.69 102 GLU A CA 1
ATOM 799 C C . GLU A 1 102 ? -4.879 28.797 1.05 1 94.69 102 GLU A C 1
ATOM 801 O O . GLU A 1 102 ? -4.004 29.609 1.386 1 94.69 102 GLU A O 1
ATOM 806 N N . GLU A 1 103 ? -5.539 28.109 1.84 1 93.62 103 GLU A N 1
ATOM 807 C CA . GLU A 1 103 ? -5.234 28.156 3.266 1 93.62 103 GLU A CA 1
ATOM 808 C C . GLU A 1 103 ? -3.801 27.703 3.537 1 93.62 103 GLU A C 1
ATOM 810 O O . GLU A 1 103 ? -3.092 28.328 4.328 1 93.62 103 GLU A O 1
ATOM 815 N N . VAL A 1 104 ? -3.377 26.656 2.92 1 95.44 104 VAL A N 1
ATOM 816 C CA . VAL A 1 104 ? -2.029 26.125 3.117 1 95.44 104 VAL A CA 1
ATOM 817 C C . VAL A 1 104 ? -1.005 27.109 2.553 1 95.44 104 VAL A C 1
ATOM 819 O O . VAL A 1 104 ? 0.037 27.359 3.166 1 95.44 104 VAL A O 1
ATOM 822 N N . ARG A 1 105 ? -1.32 27.625 1.429 1 96.69 105 ARG A N 1
ATOM 823 C CA . ARG A 1 105 ? -0.464 28.641 0.821 1 96.69 105 ARG A CA 1
ATOM 824 C C . ARG A 1 105 ? -0.261 29.812 1.765 1 96.69 105 ARG A C 1
ATOM 826 O O . ARG A 1 105 ? 0.873 30.234 2.012 1 96.69 105 ARG A O 1
ATOM 833 N N . THR A 1 106 ? -1.352 30.344 2.244 1 96.69 106 THR A N 1
ATOM 834 C CA . THR A 1 106 ? -1.325 31.5 3.141 1 96.69 106 THR A CA 1
ATOM 835 C C . THR A 1 106 ? -0.585 31.156 4.43 1 96.69 106 THR A C 1
ATOM 837 O O . THR A 1 106 ? 0.196 31.969 4.934 1 96.69 106 THR A O 1
ATOM 840 N N . PHE A 1 107 ? -0.861 29.969 4.898 1 96.75 107 PHE A N 1
ATOM 841 C CA . PHE A 1 107 ? -0.207 29.516 6.117 1 96.75 107 PHE A CA 1
ATOM 842 C C . PHE A 1 107 ? 1.309 29.562 5.969 1 96.75 107 PHE A C 1
ATOM 844 O O . PHE A 1 107 ? 2.004 30.078 6.852 1 96.75 107 PHE A O 1
ATOM 851 N N . TYR A 1 108 ? 1.815 29.078 4.883 1 97.81 108 TYR A N 1
ATOM 852 C CA . TYR A 1 108 ? 3.258 29.062 4.664 1 97.81 108 TYR A CA 1
ATOM 853 C C . TYR A 1 108 ? 3.799 30.469 4.484 1 97.81 108 TYR A C 1
ATOM 855 O O . TYR A 1 108 ? 4.816 30.828 5.078 1 97.81 108 TYR A O 1
ATOM 863 N N . ALA A 1 109 ? 3.154 31.25 3.66 1 97.12 109 ALA A N 1
ATOM 864 C CA . ALA A 1 109 ? 3.598 32.625 3.414 1 97.12 109 ALA A CA 1
ATOM 865 C C . ALA A 1 109 ? 3.639 33.438 4.711 1 97.12 109 ALA A C 1
ATOM 867 O O . ALA A 1 109 ? 4.605 34.156 4.969 1 97.12 109 ALA A O 1
ATOM 868 N N . ASP A 1 110 ? 2.572 33.281 5.496 1 97 110 ASP A N 1
ATOM 869 C CA . ASP A 1 110 ? 2.512 33.969 6.781 1 97 110 ASP A CA 1
ATOM 870 C C . ASP A 1 110 ? 3.656 33.531 7.695 1 97 110 ASP A C 1
ATOM 872 O O . ASP A 1 110 ? 4.227 34.344 8.422 1 97 110 ASP A O 1
ATOM 876 N N . ALA A 1 111 ? 3.961 32.25 7.676 1 97.31 111 ALA A N 1
ATOM 877 C CA . ALA A 1 111 ? 5.047 31.703 8.5 1 97.31 111 ALA A CA 1
ATOM 878 C C . ALA A 1 111 ? 6.363 32.406 8.188 1 97.31 111 ALA A C 1
ATOM 880 O O . ALA A 1 111 ? 7.062 32.875 9.102 1 97.31 111 ALA A O 1
ATOM 881 N N . ILE A 1 112 ? 6.648 32.531 6.953 1 96.94 112 ILE A N 1
ATOM 882 C CA . ILE A 1 112 ? 7.891 33.188 6.535 1 96.94 112 ILE A CA 1
ATOM 883 C C . ILE A 1 112 ? 7.867 34.656 6.91 1 96.94 112 ILE A C 1
ATOM 885 O O . ILE A 1 112 ? 8.836 35.188 7.461 1 96.94 112 ILE A O 1
ATOM 889 N N . ASP A 1 113 ? 6.805 35.281 6.672 1 96.81 113 ASP A N 1
ATOM 890 C CA . ASP A 1 113 ? 6.66 36.688 6.98 1 96.81 113 ASP A CA 1
ATOM 891 C C . ASP A 1 113 ? 6.816 36.969 8.477 1 96.81 113 ASP A C 1
ATOM 893 O O . ASP A 1 113 ? 7.328 38 8.883 1 96.81 113 ASP A O 1
ATOM 897 N N . GLU A 1 114 ? 6.371 36.062 9.234 1 96.81 114 GLU A N 1
ATOM 898 C CA . GLU A 1 114 ? 6.41 36.188 10.688 1 96.81 114 GLU A CA 1
ATOM 899 C C . GLU A 1 114 ? 7.793 35.844 11.234 1 96.81 114 GLU A C 1
ATOM 901 O O . GLU A 1 114 ? 8.055 36 12.43 1 96.81 114 GLU A O 1
ATOM 906 N N . GLY A 1 115 ? 8.703 35.312 10.352 1 96.12 115 GLY A N 1
ATOM 907 C CA . GLY A 1 115 ? 10.094 35.125 10.742 1 96.12 115 GLY A CA 1
ATOM 908 C C . GLY A 1 115 ? 10.422 33.656 11.016 1 96.12 115 GLY A C 1
ATOM 909 O O . GLY A 1 115 ? 11.516 33.344 11.477 1 96.12 115 GLY A O 1
ATOM 910 N N . TYR A 1 116 ? 9.484 32.781 10.758 1 97.12 116 TYR A N 1
ATOM 911 C CA . TYR A 1 116 ? 9.766 31.344 10.898 1 97.12 116 TYR A CA 1
ATOM 912 C C . TYR A 1 116 ? 10.68 30.859 9.781 1 97.12 116 TYR A C 1
ATOM 914 O O . TYR A 1 116 ? 10.766 31.484 8.727 1 97.12 116 TYR A O 1
ATOM 922 N N . SER A 1 117 ? 11.383 29.75 10.008 1 96.75 117 SER A N 1
ATOM 923 C CA . SER A 1 117 ? 12.289 29.172 9.016 1 96.75 117 SER A CA 1
ATOM 924 C C . SER A 1 117 ? 11.516 28.438 7.93 1 96.75 117 SER A C 1
ATOM 926 O O . SER A 1 117 ? 12.055 28.156 6.859 1 96.75 117 SER A O 1
ATOM 928 N N . GLY A 1 118 ? 10.297 28.109 8.203 1 97.25 118 GLY A N 1
ATOM 929 C CA . GLY A 1 118 ? 9.398 27.344 7.352 1 97.25 118 GLY A CA 1
ATOM 930 C C . GLY A 1 118 ? 8.125 26.906 8.062 1 97.25 118 GLY A C 1
ATOM 931 O O . GLY A 1 118 ? 7.734 27.516 9.062 1 97.25 118 GLY A O 1
ATOM 932 N N . ALA A 1 119 ? 7.508 25.891 7.5 1 98.06 119 ALA A N 1
ATOM 933 C CA . ALA A 1 119 ? 6.258 25.422 8.102 1 98.06 119 ALA A CA 1
ATOM 934 C C . ALA A 1 119 ? 6.078 23.922 7.895 1 98.06 119 ALA A C 1
ATOM 936 O O . ALA A 1 119 ? 6.586 23.359 6.922 1 98.06 119 ALA A O 1
ATOM 937 N N . ARG A 1 120 ? 5.414 23.281 8.773 1 97.88 120 ARG A N 1
ATOM 938 C CA . ARG A 1 120 ? 4.996 21.891 8.641 1 97.88 120 ARG A CA 1
ATOM 939 C C . ARG A 1 120 ? 3.543 21.719 9.062 1 97.88 120 ARG A C 1
ATOM 941 O O . ARG A 1 120 ? 3.066 22.391 9.969 1 97.88 120 ARG A O 1
ATOM 948 N N . CYS A 1 121 ? 2.871 20.875 8.438 1 98.06 121 CYS A N 1
ATOM 949 C CA . CYS A 1 121 ? 1.463 20.641 8.727 1 98.06 121 CYS A CA 1
ATOM 950 C C . CYS A 1 121 ? 1.131 19.156 8.625 1 98.06 121 CYS A C 1
ATOM 952 O O . CYS A 1 121 ? 1.839 18.391 7.961 1 98.06 121 CYS A O 1
ATOM 9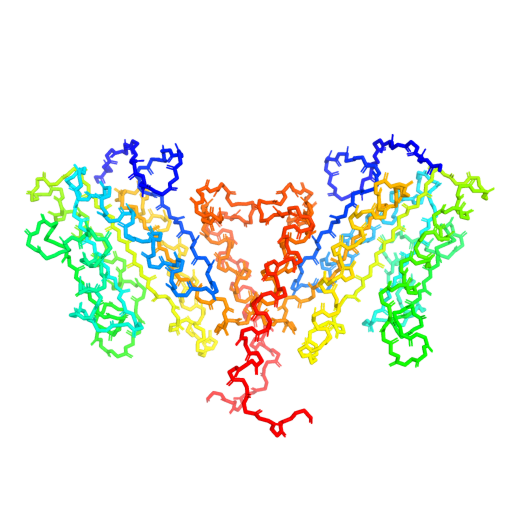54 N N . THR A 1 122 ? 0.156 18.719 9.367 1 98.19 122 THR A N 1
ATOM 955 C CA . THR A 1 122 ? -0.401 17.375 9.25 1 98.19 122 THR A CA 1
ATOM 956 C C . THR A 1 122 ? -1.926 17.422 9.289 1 98.19 122 THR A C 1
ATOM 958 O O . THR A 1 122 ? -2.514 18.297 9.914 1 98.19 122 THR A O 1
ATOM 961 N N . GLY A 1 123 ? -2.537 16.547 8.578 1 96.94 123 GLY A N 1
ATOM 962 C CA . GLY A 1 123 ? -3.986 16.438 8.547 1 96.94 123 GLY A CA 1
ATOM 963 C C . GLY A 1 123 ? -4.488 15.016 8.594 1 96.94 123 GLY A C 1
ATOM 964 O O . GLY A 1 123 ? -3.963 14.141 7.898 1 96.94 123 GLY A O 1
ATOM 965 N N . GLU A 1 124 ? -5.449 14.773 9.445 1 95.5 124 GLU A N 1
ATOM 966 C CA . GLU A 1 124 ? -6.18 13.508 9.445 1 95.5 124 GLU A CA 1
ATOM 967 C C . GLU A 1 124 ? -7.227 13.469 8.344 1 95.5 124 GLU A C 1
ATOM 969 O O . GLU A 1 124 ? -8.102 14.336 8.281 1 95.5 124 GLU A O 1
ATOM 974 N N . MET A 1 125 ? -7.168 12.43 7.512 1 93.44 125 MET A N 1
ATOM 975 C CA . MET A 1 125 ? -7.895 12.445 6.246 1 93.44 125 MET A CA 1
ATOM 976 C C . MET A 1 125 ? -9.062 11.461 6.27 1 93.44 125 MET A C 1
ATOM 978 O O . MET A 1 125 ? -9.555 11.055 5.219 1 93.44 125 MET A O 1
ATOM 982 N N . ASN A 1 126 ? -9.484 11.047 7.355 1 87.56 126 ASN A N 1
ATOM 983 C CA . ASN A 1 126 ? -10.469 9.977 7.457 1 87.56 126 ASN A CA 1
ATOM 984 C C . ASN A 1 126 ? -11.805 10.391 6.84 1 87.56 126 ASN A C 1
ATOM 986 O O . ASN A 1 126 ? -12.609 9.531 6.461 1 87.56 126 ASN A O 1
ATOM 990 N N . TRP A 1 127 ? -12.156 11.656 6.73 1 84.69 127 TRP A N 1
ATOM 991 C CA . TRP A 1 127 ? -13.359 12.141 6.07 1 84.69 127 TRP A CA 1
ATOM 992 C C . TRP A 1 127 ? -13.414 11.672 4.617 1 84.69 127 TRP A C 1
ATOM 994 O O . TRP A 1 127 ? -14.484 11.602 4.02 1 84.69 127 TRP A O 1
ATOM 1004 N N . ALA A 1 128 ? -12.25 11.359 4.055 1 84.19 128 ALA A N 1
ATOM 1005 C CA . ALA A 1 128 ? -12.141 10.93 2.662 1 84.19 128 ALA A CA 1
ATOM 1006 C C . ALA A 1 128 ? -12.656 9.5 2.484 1 84.19 128 ALA A C 1
ATOM 1008 O O . ALA A 1 128 ? -12.891 9.062 1.359 1 84.19 128 ALA A O 1
ATOM 1009 N N . ALA A 1 129 ? -12.727 8.695 3.537 1 81.31 129 ALA A N 1
ATOM 1010 C CA . ALA A 1 129 ? -13.18 7.309 3.484 1 81.31 129 ALA A CA 1
ATOM 1011 C C . ALA A 1 129 ? -14.688 7.234 3.281 1 81.31 129 ALA A C 1
ATOM 1013 O O . ALA A 1 129 ? -15.227 6.168 2.959 1 81.31 129 ALA A O 1
ATOM 1014 N N . GLY A 1 130 ? -15.43 8.242 3.504 1 71.38 130 GLY A N 1
ATOM 1015 C CA . GLY A 1 130 ? -16.891 8.258 3.449 1 71.38 130 GLY A CA 1
ATOM 1016 C C . GLY A 1 130 ? -17.438 7.941 2.068 1 71.38 130 GLY A C 1
ATOM 1017 O O . GLY A 1 130 ? -17.078 6.918 1.475 1 71.38 130 GLY A O 1
ATOM 1018 N N . GLU A 1 131 ? -18.156 8.789 1.571 1 69.5 131 GLU A N 1
ATOM 1019 C CA . GLU A 1 131 ? -18.781 8.609 0.265 1 69.5 131 GLU A CA 1
ATOM 1020 C C . GLU A 1 131 ? -17.75 8.727 -0.859 1 69.5 131 GLU A C 1
ATOM 1022 O O . GLU A 1 131 ? -16.719 9.383 -0.698 1 69.5 131 GLU A O 1
ATOM 1027 N N . ILE A 1 132 ? -18.031 8.062 -1.883 1 66.12 132 ILE A N 1
ATOM 1028 C CA . ILE A 1 132 ? -17.172 7.996 -3.066 1 66.12 132 ILE A CA 1
ATOM 1029 C C . ILE A 1 132 ? -16.781 9.406 -3.504 1 66.12 132 ILE A C 1
ATOM 1031 O O . ILE A 1 132 ? -15.648 9.648 -3.904 1 66.12 132 ILE A O 1
ATOM 1035 N N . GLU A 1 133 ? -17.672 10.266 -3.352 1 70.81 133 GLU A N 1
ATOM 1036 C CA . GLU A 1 133 ? -17.422 11.641 -3.773 1 70.81 133 GLU A CA 1
ATOM 1037 C C . GLU A 1 133 ? -16.359 12.305 -2.906 1 70.81 133 GLU A C 1
ATOM 1039 O O . GLU A 1 133 ? -15.547 13.086 -3.4 1 70.81 133 GLU A O 1
ATOM 1044 N N . CYS A 1 134 ? -16.344 11.883 -1.742 1 76.25 134 CYS A N 1
ATOM 1045 C CA . CYS A 1 134 ? -15.352 12.445 -0.825 1 76.25 134 CYS A CA 1
ATOM 1046 C C . CYS A 1 134 ? -13.953 11.961 -1.169 1 76.25 134 CYS A C 1
ATOM 1048 O O . CYS A 1 134 ? -13 12.742 -1.168 1 76.25 134 CYS A O 1
ATOM 1050 N N . ALA A 1 135 ? -13.914 10.75 -1.549 1 82.81 135 ALA A N 1
ATOM 1051 C CA . ALA A 1 135 ? -12.625 10.188 -1.924 1 82.81 135 ALA A CA 1
ATOM 1052 C C . ALA A 1 135 ? -12.086 10.844 -3.191 1 82.81 135 ALA A C 1
ATOM 1054 O O . ALA A 1 135 ? -10.898 11.164 -3.275 1 82.81 135 ALA A O 1
ATOM 1055 N N . GLU A 1 136 ? -12.945 11.047 -4.102 1 86.12 136 GLU A N 1
ATOM 1056 C CA . GLU A 1 136 ? -12.539 11.648 -5.367 1 86.12 136 GLU A CA 1
ATOM 1057 C C . GLU A 1 136 ? -11.992 13.062 -5.148 1 86.12 136 GLU A C 1
ATOM 1059 O O . GLU A 1 136 ? -10.922 13.398 -5.656 1 86.12 136 GLU A O 1
ATOM 1064 N N . THR A 1 137 ? -12.711 13.805 -4.41 1 86.69 137 THR A N 1
ATOM 1065 C CA . THR A 1 137 ? -12.297 15.172 -4.133 1 86.69 137 THR A CA 1
ATOM 1066 C C . THR A 1 137 ? -10.992 15.195 -3.348 1 86.69 137 THR A C 1
ATOM 1068 O O . THR A 1 137 ? -10.125 16.031 -3.604 1 86.69 137 THR A O 1
ATOM 1071 N N . ALA A 1 138 ? -10.859 14.305 -2.477 1 90.56 138 ALA A N 1
ATOM 1072 C CA . ALA A 1 138 ? -9.641 14.219 -1.678 1 90.56 138 ALA A CA 1
ATOM 1073 C C . ALA A 1 138 ? -8.43 13.906 -2.555 1 90.56 138 ALA A C 1
ATOM 1075 O O . ALA A 1 138 ? -7.359 14.492 -2.383 1 90.56 138 ALA A O 1
ATOM 1076 N N . MET A 1 139 ? -8.602 12.953 -3.467 1 92.5 139 MET A N 1
ATOM 1077 C CA . MET A 1 139 ? -7.488 12.562 -4.328 1 92.5 139 MET A CA 1
ATOM 1078 C C . MET A 1 139 ? -7.062 13.727 -5.227 1 92.5 139 MET A C 1
ATOM 1080 O O . MET A 1 139 ? -5.871 13.938 -5.449 1 92.5 139 MET A O 1
ATOM 1084 N N . GLU A 1 140 ? -7.996 14.438 -5.68 1 89.5 140 GLU A N 1
ATOM 1085 C CA . GLU A 1 140 ? -7.684 15.609 -6.484 1 89.5 140 GLU A CA 1
ATOM 1086 C C . GLU A 1 140 ? -6.941 16.656 -5.664 1 89.5 140 GLU A C 1
ATOM 1088 O O . GLU A 1 140 ? -5.957 17.234 -6.129 1 89.5 140 GLU A O 1
ATOM 1093 N N . TYR A 1 141 ? -7.48 16.922 -4.543 1 93.81 141 TYR A N 1
ATOM 1094 C CA . TYR A 1 141 ? -6.832 17.844 -3.611 1 93.81 141 TYR A CA 1
ATOM 1095 C C . TYR A 1 141 ? -5.391 17.422 -3.35 1 93.81 141 TYR A C 1
ATOM 1097 O O . TYR A 1 141 ? -4.473 18.234 -3.475 1 93.81 141 TYR A O 1
ATOM 1105 N N . GLU A 1 142 ? -5.152 16.156 -3.074 1 95.94 142 GLU A N 1
ATOM 1106 C CA . GLU A 1 142 ? -3.83 15.633 -2.736 1 95.94 142 GLU A CA 1
ATOM 1107 C C . GLU A 1 142 ? -2.854 15.805 -3.896 1 95.94 142 GLU A C 1
ATOM 1109 O O . GLU A 1 142 ? -1.685 16.141 -3.686 1 95.94 142 GLU A O 1
ATOM 1114 N N . ALA A 1 143 ? -3.334 15.586 -5.055 1 94 143 ALA A N 1
ATOM 1115 C CA . ALA A 1 143 ? -2.494 15.766 -6.234 1 94 143 ALA A CA 1
ATOM 1116 C C . ALA A 1 143 ? -2.053 17.219 -6.371 1 94 143 ALA A C 1
ATOM 1118 O O . ALA A 1 143 ? -0.911 17.5 -6.746 1 94 143 ALA A O 1
ATOM 1119 N N . GLN A 1 144 ? -2.902 18.156 -6.051 1 94.56 144 GLN A N 1
ATOM 1120 C CA . GLN A 1 144 ? -2.609 19.578 -6.168 1 94.56 144 GLN A CA 1
ATOM 1121 C C . GLN A 1 144 ? -1.663 20.031 -5.066 1 94.56 144 GLN A C 1
ATOM 1123 O O . GLN A 1 144 ? -0.906 20.984 -5.246 1 94.56 144 GLN A O 1
ATOM 1128 N N . VAL A 1 145 ? -1.746 19.422 -3.938 1 97.44 145 VAL A N 1
ATOM 1129 C CA . VAL A 1 145 ? -0.834 19.734 -2.84 1 97.44 145 VAL A CA 1
ATOM 1130 C C . VAL A 1 145 ? 0.61 19.578 -3.311 1 97.44 145 VAL A C 1
ATOM 1132 O O . VAL A 1 145 ? 1.466 20.406 -2.979 1 97.44 145 VAL A O 1
ATOM 1135 N N . ASN A 1 146 ? 0.869 18.531 -4.074 1 97.38 146 ASN A N 1
ATOM 1136 C CA . ASN A 1 146 ? 2.211 18.312 -4.605 1 97.38 146 ASN A CA 1
ATOM 1137 C C . ASN A 1 146 ? 2.705 19.531 -5.387 1 97.38 146 ASN A C 1
ATOM 1139 O O . ASN A 1 146 ? 3.861 19.938 -5.246 1 97.38 146 ASN A O 1
ATOM 1143 N N . GLU A 1 147 ? 1.856 20.078 -6.145 1 94.5 147 GLU A N 1
ATOM 1144 C CA . GLU A 1 147 ? 2.221 21.25 -6.934 1 94.5 147 GLU A CA 1
ATOM 1145 C C . GLU A 1 147 ? 2.439 22.469 -6.039 1 94.5 147 GLU A C 1
ATOM 1147 O O . GLU A 1 147 ? 3.389 23.234 -6.238 1 94.5 147 GLU A O 1
ATOM 1152 N N . LEU A 1 148 ? 1.545 22.641 -5.137 1 96.5 148 LEU A N 1
ATOM 1153 C CA . LEU A 1 148 ? 1.631 23.766 -4.215 1 96.5 148 LEU A CA 1
ATOM 1154 C C . LEU A 1 148 ? 2.945 23.75 -3.443 1 96.5 148 LEU A C 1
ATOM 1156 O O . LEU A 1 148 ? 3.609 24.766 -3.301 1 96.5 148 LEU A O 1
ATOM 1160 N N . PHE A 1 149 ? 3.385 22.547 -2.98 1 97.12 149 PHE A N 1
ATOM 1161 C CA . PHE A 1 149 ? 4.551 22.391 -2.119 1 97.12 149 PHE A CA 1
ATOM 1162 C C . PHE A 1 149 ? 5.836 22.672 -2.891 1 97.12 149 PHE A C 1
ATOM 1164 O O . PHE A 1 149 ? 6.883 22.938 -2.293 1 97.12 149 PHE A O 1
ATOM 1171 N N . LYS A 1 150 ? 5.789 22.641 -4.168 1 94.31 150 LYS A N 1
ATOM 1172 C CA . LYS A 1 150 ? 6.938 23 -4.988 1 94.31 150 LYS A CA 1
ATOM 1173 C C . LYS A 1 150 ? 7.27 24.484 -4.84 1 94.31 150 LYS A C 1
ATOM 1175 O O . LYS A 1 150 ? 8.438 24.875 -4.875 1 94.31 150 LYS A O 1
ATOM 1180 N N . HIS A 1 151 ? 6.23 25.266 -4.648 1 95.25 151 HIS A N 1
ATOM 1181 C CA . HIS A 1 151 ? 6.402 26.719 -4.602 1 95.25 151 HIS A CA 1
ATOM 1182 C C . HIS A 1 151 ? 6.359 27.234 -3.168 1 95.25 151 HIS A C 1
ATOM 1184 O O . HIS A 1 151 ? 6.988 28.25 -2.848 1 95.25 151 HIS A O 1
ATOM 1190 N N . TYR A 1 152 ? 5.613 26.594 -2.434 1 97.31 152 TYR A N 1
ATOM 1191 C CA . TYR A 1 152 ? 5.504 26.844 -1.002 1 97.31 152 TYR A CA 1
ATOM 1192 C C . TYR A 1 152 ? 5.898 25.609 -0.2 1 97.31 152 TYR A C 1
ATOM 1194 O O . TYR A 1 152 ? 5.043 24.797 0.177 1 97.31 152 TYR A O 1
ATOM 1202 N N . PRO A 1 153 ? 7.168 25.516 0.121 1 97.94 153 PRO A N 1
ATOM 1203 C CA . PRO A 1 153 ? 7.715 24.25 0.601 1 97.94 153 PRO A CA 1
ATOM 1204 C C . PRO A 1 153 ? 7.309 23.938 2.039 1 97.94 153 PRO A C 1
ATOM 1206 O O . PRO A 1 153 ? 8.172 23.781 2.908 1 97.94 153 PRO A O 1
ATOM 1209 N N . CYS A 1 154 ? 6.023 23.797 2.27 1 98 154 CYS A N 1
ATOM 1210 C CA . CYS A 1 154 ? 5.473 23.266 3.508 1 98 154 CYS A CA 1
ATOM 1211 C C . CYS A 1 154 ? 5.621 21.75 3.555 1 98 154 CYS A C 1
ATOM 1213 O O . CYS A 1 154 ? 5.262 21.047 2.604 1 98 154 CYS A O 1
ATOM 1215 N N . THR A 1 155 ? 6.219 21.25 4.613 1 98.19 155 THR A N 1
ATOM 1216 C CA . THR A 1 155 ? 6.285 19.797 4.758 1 98.19 155 THR A CA 1
ATOM 1217 C C . THR A 1 155 ? 4.984 19.266 5.34 1 98.19 155 THR A C 1
ATOM 1219 O O . THR A 1 155 ? 4.539 19.703 6.402 1 98.19 155 THR A O 1
ATOM 1222 N N . GLY A 1 156 ? 4.406 18.344 4.656 1 98.44 156 GLY A N 1
ATOM 1223 C CA . GLY A 1 156 ? 3.08 17.906 5.043 1 98.44 156 GLY A CA 1
ATOM 1224 C C . GLY A 1 156 ? 2.986 16.406 5.223 1 98.44 156 GLY A C 1
ATOM 1225 O O . GLY A 1 156 ? 3.529 15.641 4.418 1 98.44 156 GLY A O 1
ATOM 1226 N N . ILE A 1 157 ? 2.357 15.938 6.293 1 98.69 157 ILE A N 1
ATOM 1227 C CA . ILE A 1 157 ? 2.02 14.539 6.516 1 98.69 157 ILE A CA 1
ATOM 1228 C C . ILE A 1 157 ? 0.505 14.352 6.434 1 98.69 157 ILE A C 1
ATOM 1230 O O . ILE A 1 157 ? -0.242 14.945 7.215 1 98.69 157 ILE A O 1
ATOM 1234 N N . CYS A 1 158 ? 0.028 13.602 5.555 1 98.12 158 CYS A N 1
ATOM 1235 C CA . CYS A 1 158 ? -1.376 13.219 5.457 1 98.12 158 CYS A CA 1
ATOM 1236 C C . CYS A 1 158 ? -1.619 11.867 6.105 1 98.12 158 CYS A C 1
ATOM 1238 O O . CYS A 1 158 ? -1.038 10.859 5.691 1 98.12 158 CYS A O 1
ATOM 1240 N N . GLN A 1 159 ? -2.539 11.867 7.031 1 97.81 159 GLN A N 1
ATOM 1241 C CA . GLN A 1 159 ? -2.76 10.68 7.859 1 97.81 159 GLN A CA 1
ATOM 1242 C C . GLN A 1 159 ? -3.984 9.906 7.387 1 97.81 159 GLN A C 1
ATOM 1244 O O . GLN A 1 159 ? -5.066 10.477 7.23 1 97.81 159 GLN A O 1
ATOM 1249 N N . TYR A 1 160 ? -3.818 8.586 7.254 1 96.88 160 TYR A N 1
ATOM 1250 C CA . TYR A 1 160 ? -4.906 7.699 6.848 1 96.88 160 TYR A CA 1
ATOM 1251 C C . TYR A 1 160 ? -5 6.492 7.777 1 96.88 160 TYR A C 1
ATOM 1253 O O . TYR A 1 160 ? -4.039 5.738 7.922 1 96.88 160 TYR A O 1
ATOM 1261 N N . ASP A 1 161 ? -6.18 6.344 8.375 1 95.75 161 ASP A N 1
ATOM 1262 C CA . ASP A 1 161 ? -6.449 5.16 9.18 1 95.75 161 ASP A CA 1
ATOM 1263 C C . ASP A 1 161 ? -6.809 3.965 8.305 1 95.75 161 ASP A C 1
ATOM 1265 O O . ASP A 1 161 ? -7.91 3.902 7.75 1 95.75 161 ASP A O 1
ATOM 1269 N N . ALA A 1 162 ? -5.91 3.045 8.203 1 94.81 162 ALA A N 1
ATOM 1270 C CA . ALA A 1 162 ? -6.07 1.906 7.305 1 94.81 162 ALA A CA 1
ATOM 1271 C C . ALA A 1 162 ? -7.352 1.138 7.609 1 94.81 162 ALA A C 1
ATOM 1273 O O . ALA A 1 162 ? -7.926 0.499 6.727 1 94.81 162 ALA A O 1
ATOM 1274 N N . ARG A 1 163 ? -7.879 1.161 8.805 1 92.81 163 ARG A N 1
ATOM 1275 C CA . ARG A 1 163 ? -9.047 0.416 9.258 1 92.81 163 ARG A CA 1
ATOM 1276 C C . ARG A 1 163 ? -10.336 1.038 8.719 1 92.81 163 ARG A C 1
ATOM 1278 O O . ARG A 1 163 ? -11.398 0.413 8.758 1 92.81 163 ARG A O 1
ATOM 1285 N N . GLN A 1 164 ? -10.234 2.191 8.195 1 92.94 164 GLN A N 1
ATOM 1286 C CA . GLN A 1 164 ? -11.438 2.93 7.816 1 92.94 164 GLN A CA 1
ATOM 1287 C C . GLN A 1 164 ? -11.547 3.047 6.297 1 92.94 164 GLN A C 1
ATOM 1289 O O . GLN A 1 164 ? -12.547 3.561 5.785 1 92.94 164 GLN A O 1
ATOM 1294 N N . PHE A 1 165 ? -10.562 2.586 5.598 1 94 165 PHE A N 1
ATOM 1295 C CA . PHE A 1 165 ? -10.547 2.803 4.156 1 94 165 PHE A CA 1
ATOM 1296 C C . PHE A 1 165 ? -10.625 1.477 3.41 1 94 165 PHE A C 1
ATOM 1298 O O . PHE A 1 165 ? -10.008 0.491 3.82 1 94 165 PHE A O 1
ATOM 1305 N N . PRO A 1 166 ? -11.414 1.508 2.289 1 92.44 166 PRO A N 1
ATOM 1306 C CA . PRO A 1 166 ? -11.289 0.374 1.37 1 92.44 166 PRO A CA 1
ATOM 1307 C C . PRO A 1 166 ? -9.898 0.279 0.741 1 92.44 166 PRO A C 1
ATOM 1309 O O . PRO A 1 166 ? -9.211 1.295 0.587 1 92.44 166 PRO A O 1
ATOM 1312 N N . GLY A 1 167 ? -9.508 -0.848 0.344 1 93.62 167 GLY A N 1
ATOM 1313 C CA . GLY A 1 167 ? -8.172 -1.101 -0.186 1 93.62 167 GLY A CA 1
ATOM 1314 C C . GLY A 1 167 ? -7.863 -0.288 -1.429 1 93.62 167 GLY A C 1
ATOM 1315 O O . GLY A 1 167 ? -6.758 0.236 -1.574 1 93.62 167 GLY A O 1
ATOM 1316 N N . ASP A 1 168 ? -8.812 -0.228 -2.314 1 92.12 168 ASP A N 1
ATOM 1317 C CA . ASP A 1 168 ? -8.57 0.462 -3.578 1 92.12 168 ASP A CA 1
ATOM 1318 C C . ASP A 1 168 ? -8.328 1.953 -3.352 1 92.12 168 ASP A C 1
ATOM 1320 O O . ASP A 1 168 ? -7.5 2.564 -4.023 1 92.12 168 ASP A O 1
ATOM 1324 N N . VAL A 1 169 ? -9.008 2.547 -2.363 1 93.31 169 VAL A N 1
ATOM 1325 C CA . VAL A 1 169 ? -8.812 3.953 -2.031 1 93.31 169 VAL A CA 1
ATOM 1326 C C . VAL A 1 169 ? -7.422 4.156 -1.434 1 93.31 169 VAL A C 1
ATOM 1328 O O . VAL A 1 169 ? -6.723 5.109 -1.78 1 93.31 169 VAL A O 1
ATOM 1331 N N . LEU A 1 170 ? -6.996 3.27 -0.6 1 94.62 170 LEU A N 1
ATOM 1332 C CA . LEU A 1 170 ? -5.672 3.385 -0.002 1 94.62 170 LEU A CA 1
ATOM 1333 C C . LEU A 1 170 ? -4.582 3.273 -1.065 1 94.62 170 LEU A C 1
ATOM 1335 O O . LEU A 1 170 ? -3.555 3.949 -0.983 1 94.62 170 LEU A O 1
ATOM 1339 N N . MET A 1 171 ? -4.816 2.408 -1.995 1 93.69 171 MET A N 1
ATOM 1340 C CA . MET A 1 171 ? -3.848 2.295 -3.084 1 93.69 171 MET A CA 1
ATOM 1341 C C . MET A 1 171 ? -3.766 3.596 -3.875 1 93.69 171 MET A C 1
ATOM 1343 O O . MET A 1 171 ? -2.686 3.992 -4.316 1 93.69 171 MET A O 1
ATOM 1347 N N . ASP A 1 172 ? -4.887 4.258 -4.051 1 94.19 172 ASP A N 1
ATOM 1348 C CA . ASP A 1 172 ? -4.879 5.574 -4.688 1 94.19 172 ASP A CA 1
ATOM 1349 C C . ASP A 1 172 ? -4.07 6.574 -3.865 1 94.19 172 ASP A C 1
ATOM 1351 O O . ASP A 1 172 ? -3.283 7.348 -4.414 1 94.19 172 ASP A O 1
ATOM 1355 N N . VAL A 1 173 ? -4.297 6.531 -2.596 1 95.75 173 VAL A N 1
ATOM 1356 C CA . VAL A 1 173 ? -3.611 7.426 -1.67 1 95.75 173 VAL A CA 1
ATOM 1357 C C . VAL A 1 173 ? -2.1 7.258 -1.814 1 95.75 173 VAL A C 1
ATOM 1359 O O . VAL A 1 173 ? -1.361 8.242 -1.862 1 95.75 173 VAL A O 1
ATOM 1362 N N . LEU A 1 174 ? -1.677 6.039 -1.925 1 96.31 174 LEU A N 1
ATOM 1363 C CA . LEU A 1 174 ? -0.254 5.754 -2.074 1 96.31 174 LEU A CA 1
ATOM 1364 C C . LEU A 1 174 ? 0.289 6.363 -3.363 1 96.31 174 LEU A C 1
ATOM 1366 O O . LEU A 1 174 ? 1.397 6.902 -3.383 1 96.31 174 LEU A O 1
ATOM 1370 N N . GLN A 1 175 ? -0.488 6.41 -4.363 1 96 175 GLN A N 1
ATOM 1371 C CA . GLN A 1 175 ? -0.016 6.828 -5.68 1 96 175 GLN A CA 1
ATOM 1372 C C . GLN A 1 175 ? 0.193 8.336 -5.734 1 96 175 GLN A C 1
ATOM 1374 O O . GLN A 1 175 ? 0.871 8.844 -6.629 1 96 175 GLN A O 1
ATOM 1379 N N . VAL A 1 176 ? -0.354 9.031 -4.793 1 97.06 176 VAL A N 1
ATOM 1380 C CA . VAL A 1 176 ? -0.315 10.484 -4.914 1 97.06 176 VAL A CA 1
ATOM 1381 C C . VAL A 1 176 ? 0.793 11.047 -4.031 1 97.06 176 VAL A C 1
ATOM 1383 O O . VAL A 1 176 ? 1.158 12.219 -4.152 1 97.06 176 VAL A O 1
ATOM 1386 N N . HIS A 1 177 ? 1.365 10.312 -3.137 1 98.38 177 HIS A N 1
ATOM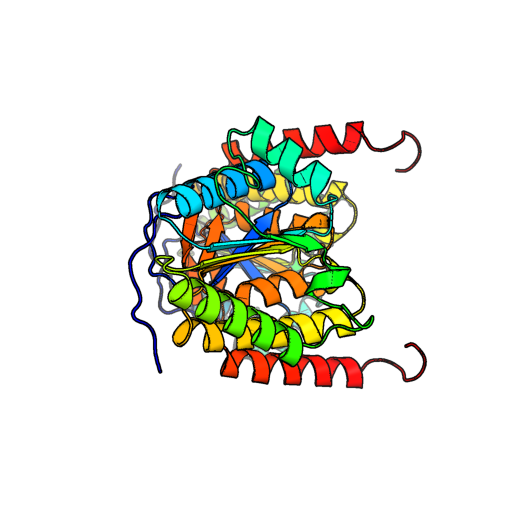 1387 C CA . HIS A 1 177 ? 2.357 10.82 -2.193 1 98.38 177 HIS A CA 1
ATOM 1388 C C . HIS A 1 177 ? 3.758 10.344 -2.559 1 98.38 177 HIS A C 1
ATOM 1390 O O . HIS A 1 177 ? 4.012 9.141 -2.617 1 98.38 177 HIS A O 1
ATOM 1396 N N . PRO A 1 178 ? 4.727 11.227 -2.717 1 97.94 178 PRO A N 1
ATOM 1397 C CA . PRO A 1 178 ? 6.094 10.844 -3.064 1 97.94 178 PRO A CA 1
ATOM 1398 C C . PRO A 1 178 ? 6.797 10.078 -1.945 1 97.94 178 PRO A C 1
ATOM 1400 O O . PRO A 1 178 ? 7.711 9.289 -2.209 1 97.94 178 PRO A O 1
ATOM 1403 N N . TYR A 1 179 ? 6.367 10.32 -0.71 1 98.25 179 TYR A N 1
ATOM 1404 C CA . TYR A 1 179 ? 6.988 9.688 0.447 1 98.25 179 TYR A CA 1
ATOM 1405 C C . TYR A 1 179 ? 5.945 9 1.318 1 98.25 179 TYR A C 1
ATOM 1407 O O . TYR A 1 179 ? 4.766 9.352 1.278 1 98.25 179 TYR A O 1
ATOM 1415 N N . MET A 1 180 ? 6.41 8.062 2.084 1 97.81 180 MET A N 1
ATOM 1416 C CA . MET A 1 180 ? 5.562 7.398 3.068 1 97.81 180 MET A CA 1
ATOM 1417 C C . MET A 1 180 ? 6.34 7.109 4.348 1 97.81 180 MET A C 1
ATOM 1419 O O . MET A 1 180 ? 7.57 7.09 4.34 1 97.81 180 MET A O 1
ATOM 1423 N N . ILE A 1 181 ? 5.629 7 5.348 1 98 181 ILE A N 1
ATOM 1424 C CA . ILE A 1 181 ? 6.215 6.57 6.613 1 98 181 ILE A CA 1
ATOM 1425 C C . ILE A 1 181 ? 5.992 5.07 6.797 1 98 181 ILE A C 1
ATOM 1427 O O . ILE A 1 181 ? 4.848 4.605 6.832 1 98 181 ILE A O 1
ATOM 1431 N N . VAL A 1 182 ? 7.055 4.348 6.934 1 94.88 182 VAL A N 1
ATOM 1432 C CA . VAL A 1 182 ? 7.008 2.91 7.184 1 94.88 182 VAL A CA 1
ATOM 1433 C C . VAL A 1 182 ? 7.824 2.576 8.43 1 94.88 182 VAL A C 1
ATOM 1435 O O . VAL A 1 182 ? 9.039 2.773 8.453 1 94.88 182 VAL A O 1
ATOM 1438 N N . ARG A 1 183 ? 7.094 2.1 9.492 1 90.5 183 ARG A N 1
ATOM 1439 C CA . ARG A 1 183 ? 7.723 1.72 10.75 1 90.5 183 ARG A CA 1
ATOM 1440 C C . ARG A 1 183 ? 8.617 2.836 11.273 1 90.5 183 ARG A C 1
ATOM 1442 O O . ARG A 1 183 ? 9.781 2.6 11.617 1 90.5 183 ARG A O 1
ATOM 1449 N N . GLY A 1 184 ? 8.07 4.008 11.164 1 93.62 184 GLY A N 1
ATOM 1450 C CA . GLY A 1 184 ? 8.734 5.156 11.758 1 93.62 184 GLY A CA 1
ATOM 1451 C C . GLY A 1 184 ? 9.859 5.707 10.906 1 93.62 184 GLY A C 1
ATOM 1452 O O . GLY A 1 184 ? 10.688 6.488 11.383 1 93.62 184 GLY A O 1
ATOM 1453 N N . GLN A 1 185 ? 9.961 5.254 9.68 1 95.56 185 GLN A N 1
ATOM 1454 C CA . GLN A 1 185 ? 10.992 5.742 8.781 1 95.56 185 GLN A CA 1
ATOM 1455 C C . GLN A 1 185 ? 10.383 6.355 7.523 1 95.56 185 GLN A C 1
ATOM 1457 O O . GLN A 1 185 ? 9.359 5.883 7.031 1 95.56 185 GLN A O 1
ATOM 1462 N N . LEU A 1 186 ? 11.047 7.402 7.078 1 97.88 186 LEU A N 1
ATOM 1463 C CA . LEU A 1 186 ? 10.664 7.98 5.793 1 97.88 186 LEU A CA 1
ATOM 1464 C C . LEU A 1 186 ? 11.203 7.145 4.637 1 97.88 186 LEU A C 1
ATOM 1466 O O . LEU A 1 186 ? 12.391 6.816 4.605 1 97.88 186 LEU A O 1
ATOM 1470 N N . VAL A 1 187 ? 10.383 6.844 3.736 1 96.56 187 VAL A N 1
ATOM 1471 C CA . VAL A 1 187 ? 10.773 6.039 2.584 1 96.56 187 VAL A CA 1
ATOM 1472 C C . VAL A 1 187 ? 10.227 6.664 1.304 1 96.56 187 VAL A C 1
ATOM 1474 O O . VAL A 1 187 ? 9.156 7.273 1.312 1 96.56 187 VAL A O 1
ATOM 1477 N N . LEU A 1 188 ? 11.062 6.512 0.23 1 96.38 188 LEU A N 1
ATOM 1478 C CA . LEU A 1 188 ? 10.531 6.855 -1.084 1 96.38 188 LEU A CA 1
ATOM 1479 C C . LEU A 1 188 ? 9.406 5.906 -1.484 1 96.38 188 LEU A C 1
ATOM 1481 O O . LEU A 1 188 ? 9.516 4.691 -1.29 1 96.38 188 LEU A O 1
ATOM 1485 N N . ASN A 1 189 ? 8.328 6.48 -1.964 1 97.31 189 ASN A N 1
ATOM 1486 C CA . ASN A 1 189 ? 7.141 5.699 -2.295 1 97.31 189 ASN A CA 1
ATOM 1487 C C . ASN A 1 189 ? 7.211 5.145 -3.715 1 97.31 189 ASN A C 1
ATOM 1489 O O . ASN A 1 189 ? 7.125 5.898 -4.684 1 97.31 189 ASN A O 1
ATOM 1493 N N . PRO A 1 190 ? 7.281 3.877 -3.879 1 95.31 190 PRO A N 1
ATOM 1494 C CA . PRO A 1 190 ? 7.391 3.316 -5.227 1 95.31 190 PRO A CA 1
ATOM 1495 C C . PRO A 1 190 ? 6.094 3.445 -6.023 1 95.31 190 PRO A C 1
ATOM 1497 O O . PRO A 1 190 ? 6.105 3.318 -7.254 1 95.31 190 PRO A O 1
ATOM 1500 N N . TYR A 1 191 ? 5.008 3.701 -5.402 1 95.5 191 TYR A N 1
ATOM 1501 C CA . TYR A 1 191 ? 3.721 3.793 -6.078 1 95.5 191 TYR A CA 1
ATOM 1502 C C . TYR A 1 191 ? 3.506 5.188 -6.656 1 95.5 191 TYR A C 1
ATOM 1504 O O . TYR A 1 191 ? 2.594 5.398 -7.457 1 95.5 191 TYR A O 1
ATOM 1512 N N . TYR A 1 192 ? 4.32 6.133 -6.219 1 97.38 192 TYR A N 1
ATOM 1513 C CA . TYR A 1 192 ? 4.078 7.531 -6.555 1 97.38 192 TYR A CA 1
ATOM 1514 C C . TYR A 1 192 ? 4.066 7.734 -8.062 1 97.38 192 TYR A C 1
ATOM 1516 O O . TYR A 1 192 ? 4.906 7.18 -8.773 1 97.38 192 TYR A O 1
ATOM 1524 N N . ARG A 1 193 ? 3.17 8.57 -8.469 1 94.56 193 ARG A N 1
ATOM 1525 C CA . ARG A 1 193 ? 3.027 8.961 -9.867 1 94.56 193 ARG A CA 1
ATOM 1526 C C . ARG A 1 193 ? 3.047 10.484 -10.016 1 94.56 193 ARG A C 1
ATOM 1528 O O . ARG A 1 193 ? 2.68 11.203 -9.086 1 94.56 193 ARG A O 1
ATOM 1535 N N . ASP A 1 194 ? 3.406 10.836 -11.188 1 94.69 194 ASP A N 1
ATOM 1536 C CA . ASP A 1 194 ? 3.26 12.258 -11.5 1 94.69 194 ASP A CA 1
ATOM 1537 C C . ASP A 1 194 ? 1.828 12.727 -11.266 1 94.69 194 ASP A C 1
ATOM 1539 O O . ASP A 1 194 ? 0.875 12.062 -11.68 1 94.69 194 ASP A O 1
ATOM 1543 N N . PRO A 1 195 ? 1.666 13.875 -10.656 1 93.06 195 PRO A N 1
ATOM 1544 C CA . PRO A 1 195 ? 0.33 14.328 -10.266 1 93.06 195 PRO A CA 1
ATOM 1545 C C . PRO A 1 195 ? -0.634 14.422 -11.445 1 93.06 195 PRO A C 1
ATOM 1547 O O . PRO A 1 195 ? -1.784 13.984 -11.344 1 93.06 195 PRO A O 1
ATOM 1550 N N . GLN A 1 196 ? -0.213 14.977 -12.523 1 92.69 196 GLN A N 1
ATOM 1551 C CA . GLN A 1 196 ? -1.096 15.117 -13.68 1 92.69 196 GLN A CA 1
ATOM 1552 C C . GLN A 1 196 ? -1.447 13.758 -14.273 1 92.69 196 GLN A C 1
ATOM 1554 O O . GLN A 1 196 ? -2.598 13.516 -14.648 1 92.69 196 GLN A O 1
ATOM 1559 N N . GLU A 1 197 ? -0.467 12.891 -14.398 1 92.75 197 GLU A N 1
ATOM 1560 C CA . GLU A 1 197 ? -0.724 11.539 -14.875 1 92.75 197 GLU A CA 1
ATOM 1561 C C . GLU A 1 197 ? -1.718 10.812 -13.969 1 92.75 197 GLU A C 1
ATOM 1563 O O . GLU A 1 197 ? -2.625 10.133 -14.453 1 92.75 197 GLU A O 1
ATOM 1568 N N . PHE A 1 198 ? -1.465 10.969 -12.734 1 93.12 198 PHE A N 1
ATOM 1569 C CA . PHE A 1 198 ? -2.352 10.336 -11.758 1 93.12 198 PHE A CA 1
ATOM 1570 C C . PHE A 1 198 ? -3.781 10.836 -11.93 1 93.12 198 PHE A C 1
ATOM 1572 O O . PHE A 1 198 ? -4.719 10.039 -12.016 1 93.12 198 PHE A O 1
ATOM 1579 N N . ILE A 1 199 ? -4.031 12.109 -11.984 1 91.81 199 ILE A N 1
ATOM 1580 C CA . ILE A 1 199 ? -5.367 12.695 -12.031 1 91.81 199 ILE A CA 1
ATOM 1581 C C . ILE A 1 199 ? -6.07 12.266 -13.312 1 91.81 199 ILE A C 1
ATOM 1583 O O . ILE A 1 199 ? -7.258 11.938 -13.297 1 91.81 199 ILE A O 1
ATOM 1587 N N . ASP A 1 200 ? -5.379 12.273 -14.391 1 91.88 200 ASP A N 1
ATOM 1588 C CA . ASP A 1 200 ? -5.953 11.859 -15.664 1 91.88 200 ASP A CA 1
ATOM 1589 C C . ASP A 1 200 ? -6.461 10.422 -15.594 1 91.88 200 ASP A C 1
ATOM 1591 O O . ASP A 1 200 ? -7.594 10.141 -15.992 1 91.88 200 ASP A O 1
ATOM 1595 N N . GLU A 1 201 ? -5.645 9.594 -15.109 1 89.38 201 GLU A N 1
ATOM 1596 C CA . GLU A 1 201 ? -6.023 8.188 -15 1 89.38 201 GLU A CA 1
ATOM 1597 C C . GLU A 1 201 ? -7.152 8.008 -13.992 1 89.38 201 GLU A C 1
ATOM 1599 O O . GLU A 1 201 ? -8.062 7.203 -14.211 1 89.38 201 GLU A O 1
ATOM 1604 N N . TYR A 1 202 ? -7.035 8.656 -12.906 1 89.38 202 TYR A N 1
ATOM 1605 C CA . TYR A 1 202 ? -8.039 8.57 -11.859 1 89.38 202 TYR A CA 1
ATOM 1606 C C . TYR A 1 202 ? -9.414 8.984 -12.375 1 89.38 202 TYR A C 1
ATOM 1608 O O . TYR A 1 202 ? -10.406 8.281 -12.156 1 89.38 202 TYR A O 1
ATOM 1616 N N . ARG A 1 203 ? -9.484 10.062 -13.078 1 88.62 203 ARG A N 1
ATOM 1617 C CA . ARG A 1 203 ? -10.734 10.555 -13.641 1 88.62 203 ARG A CA 1
ATOM 1618 C C . ARG A 1 203 ? -11.305 9.57 -14.656 1 88.62 203 ARG A C 1
ATOM 1620 O O . ARG A 1 203 ? -12.516 9.352 -14.711 1 88.62 203 ARG A O 1
ATOM 1627 N N . ARG A 1 204 ? -10.453 8.992 -15.438 1 87.5 204 ARG A N 1
ATOM 1628 C CA . ARG A 1 204 ? -10.891 7.988 -16.406 1 87.5 204 ARG A CA 1
ATOM 1629 C C . ARG A 1 204 ? -11.539 6.801 -15.703 1 87.5 204 ARG A C 1
ATOM 1631 O O . ARG A 1 204 ? -12.578 6.305 -16.141 1 87.5 204 ARG A O 1
ATOM 1638 N N . ARG A 1 205 ? -10.945 6.438 -14.656 1 84.44 205 ARG A N 1
ATOM 1639 C CA . ARG A 1 205 ? -11.445 5.289 -13.906 1 84.44 205 ARG A CA 1
ATOM 1640 C C . ARG A 1 205 ? -12.781 5.609 -13.242 1 84.44 205 ARG A C 1
ATOM 1642 O O . ARG A 1 205 ? -13.703 4.797 -13.273 1 84.44 205 ARG A O 1
ATOM 1649 N N . VAL A 1 206 ? -12.875 6.727 -12.633 1 82.19 206 VAL A N 1
ATOM 1650 C CA . VAL A 1 206 ? -14.086 7.137 -11.938 1 82.19 206 VAL A CA 1
ATOM 1651 C C . VAL A 1 206 ? -15.234 7.277 -12.93 1 82.19 206 VAL A C 1
ATOM 1653 O O . VAL A 1 206 ? -16.359 6.875 -12.648 1 82.19 206 VAL A O 1
ATOM 1656 N N . ASP A 1 207 ? -14.922 7.805 -14.023 1 80.5 207 ASP A N 1
ATOM 1657 C CA . ASP A 1 207 ? -15.914 7.965 -15.078 1 80.5 207 ASP A CA 1
ATOM 1658 C C . ASP A 1 207 ? -16.422 6.613 -15.578 1 80.5 207 ASP A C 1
ATOM 1660 O O . ASP A 1 207 ? -17.609 6.441 -15.844 1 80.5 207 ASP A O 1
ATOM 1664 N N . ALA A 1 208 ? -15.523 5.711 -15.688 1 74.75 208 ALA A N 1
ATOM 1665 C CA . ALA A 1 208 ? -15.867 4.371 -16.141 1 74.75 208 ALA A CA 1
ATOM 1666 C C . ALA A 1 208 ? -16.75 3.652 -15.133 1 74.75 208 ALA A C 1
ATOM 1668 O O . ALA A 1 208 ? -17.688 2.939 -15.508 1 74.75 208 ALA A O 1
ATOM 1669 N N . ASP A 1 209 ? -16.547 3.842 -13.875 1 74.94 209 ASP A N 1
ATOM 1670 C CA . ASP A 1 209 ? -17.312 3.217 -12.805 1 74.94 209 ASP A CA 1
ATOM 1671 C C . ASP A 1 209 ? -18.719 3.824 -12.711 1 74.94 209 ASP A C 1
ATOM 1673 O O . ASP A 1 209 ? -19.688 3.121 -12.422 1 74.94 209 ASP A O 1
ATOM 1677 N N . GLU A 1 210 ? -18.781 5.109 -12.742 1 66.62 210 GLU A N 1
ATOM 1678 C CA . GLU A 1 210 ? -20.078 5.793 -12.703 1 66.62 210 GLU A CA 1
ATOM 1679 C C . GLU A 1 210 ? -20.953 5.391 -13.891 1 66.62 210 GLU A C 1
ATOM 1681 O O . GLU A 1 210 ? -22.172 5.277 -13.758 1 66.62 210 GLU A O 1
ATOM 1686 N N . ALA A 1 211 ? -20.297 5.16 -14.922 1 56.25 211 ALA A N 1
ATOM 1687 C CA . ALA A 1 211 ? -21.047 4.746 -16.109 1 56.25 211 ALA A CA 1
ATOM 1688 C C . ALA A 1 211 ? -21.656 3.359 -15.922 1 56.25 211 ALA A C 1
ATOM 1690 O O . ALA A 1 211 ? -22.688 3.043 -16.5 1 56.25 211 ALA A O 1
ATOM 1691 N N . CYS A 1 212 ? -21.078 2.633 -15.055 1 50.41 212 CYS A N 1
ATOM 1692 C CA . CYS A 1 212 ? -21.578 1.295 -14.781 1 50.41 212 CYS A CA 1
ATOM 1693 C C . CYS A 1 212 ? -22.562 1.313 -13.609 1 50.41 212 CYS A C 1
ATOM 1695 O O . CYS A 1 212 ? -23.203 0.303 -13.312 1 50.41 212 CYS A O 1
ATOM 1697 N N . ARG A 1 213 ? -22.609 2.498 -12.617 1 49.78 213 ARG A N 1
ATOM 1698 C CA . ARG A 1 213 ? -23.547 2.576 -11.5 1 49.78 213 ARG A CA 1
ATOM 1699 C C . ARG A 1 213 ? -24.969 2.84 -11.984 1 49.78 213 ARG A C 1
ATOM 1701 O O . ARG A 1 213 ? -25.188 3.705 -12.836 1 49.78 213 ARG A O 1
ATOM 1708 N N . PRO A 1 214 ? -25.984 1.994 -11.578 1 36.25 214 PRO A N 1
ATOM 1709 C CA . PRO A 1 214 ? -27.359 2.375 -11.906 1 36.25 214 PRO A CA 1
ATOM 1710 C C . PRO A 1 214 ? -27.734 3.756 -11.375 1 36.25 214 PRO A C 1
ATOM 1712 O O . PRO A 1 214 ? -27.156 4.219 -10.391 1 36.25 214 PRO A O 1
ATOM 1715 N N . GLU A 1 215 ? -28.578 4.664 -12.031 1 38.5 215 GLU A N 1
ATOM 1716 C CA . GLU A 1 215 ? -29.047 6.031 -11.836 1 38.5 215 GLU A CA 1
ATOM 1717 C C . GLU A 1 215 ? -29.406 6.293 -10.375 1 38.5 215 GLU A C 1
ATOM 1719 O O . GLU A 1 215 ? -29.547 7.445 -9.961 1 38.5 215 GLU A O 1
ATOM 1724 N N . ASP A 1 216 ? -30.016 5.496 -9.539 1 34.91 216 ASP A N 1
ATOM 1725 C CA . ASP A 1 216 ? -30.906 5.898 -8.453 1 34.91 216 ASP A CA 1
ATOM 1726 C C . ASP A 1 216 ? -30.141 6.059 -7.148 1 34.91 216 ASP A C 1
ATOM 1728 O O . ASP A 1 216 ? -30.734 6.195 -6.078 1 34.91 216 ASP A O 1
ATOM 1732 N N . SER A 1 217 ? -28.875 5.852 -7.055 1 30.03 217 SER A N 1
ATOM 1733 C CA . SER A 1 217 ? -28.547 5.605 -5.652 1 30.03 217 SER A CA 1
ATOM 1734 C C . SER A 1 217 ? -28.031 6.867 -4.973 1 30.03 217 SER A C 1
ATOM 1736 O O . SER A 1 217 ? -27.641 6.828 -3.805 1 30.03 217 SER A O 1
ATOM 1738 N N . CYS A 1 218 ? -27.359 7.844 -5.48 1 25.86 218 CYS A N 1
ATOM 1739 C CA . CYS A 1 218 ? -26.953 8.883 -4.539 1 25.86 218 CYS A CA 1
ATOM 1740 C C . CYS A 1 218 ? -28.141 9.781 -4.184 1 25.86 218 CYS A C 1
ATOM 1742 O O . CYS A 1 218 ? -28.984 10.078 -5.039 1 25.86 218 CYS A O 1
ATOM 1744 N N . MET B 1 1 ? 18 -30.484 1.577 1 61.31 1 MET B N 1
ATOM 1745 C CA . MET B 1 1 ? 18.516 -30.188 0.246 1 61.31 1 MET B CA 1
ATOM 1746 C C . MET B 1 1 ? 18.125 -28.766 -0.18 1 61.31 1 MET B C 1
ATOM 1748 O O . MET B 1 1 ? 16.984 -28.359 0.008 1 61.31 1 MET B O 1
ATOM 1752 N N . SER B 1 2 ? 19 -27.781 -0.316 1 77 2 SER B N 1
ATOM 1753 C CA . SER B 1 2 ? 18.719 -26.422 -0.78 1 77 2 SER B CA 1
ATOM 1754 C C . SER B 1 2 ? 19.109 -26.25 -2.242 1 77 2 SER B C 1
ATOM 1756 O O . SER B 1 2 ? 20.172 -26.703 -2.662 1 77 2 SER B O 1
ATOM 1758 N N . TYR B 1 3 ? 18.094 -26 -3.049 1 87.81 3 TYR B N 1
ATOM 1759 C CA . TYR B 1 3 ? 18.312 -25.781 -4.473 1 87.81 3 TYR B CA 1
ATOM 1760 C C . TYR B 1 3 ? 18.984 -24.438 -4.719 1 87.81 3 TYR B C 1
ATOM 1762 O O . TYR B 1 3 ? 18.766 -23.484 -3.967 1 87.81 3 TYR B O 1
ATOM 1770 N N . GLU B 1 4 ? 19.766 -24.438 -5.707 1 89.94 4 GLU B N 1
ATOM 1771 C CA . GLU B 1 4 ? 20.469 -23.203 -6.055 1 89.94 4 GLU B CA 1
ATOM 1772 C C . GLU B 1 4 ? 19.516 -22.188 -6.688 1 89.94 4 GLU B C 1
ATOM 1774 O O . GLU B 1 4 ? 18.656 -22.547 -7.492 1 89.94 4 GLU B O 1
ATOM 1779 N N . ARG B 1 5 ? 19.719 -20.953 -6.406 1 94.81 5 ARG B N 1
ATOM 1780 C CA . ARG B 1 5 ? 18.938 -19.875 -6.988 1 94.81 5 ARG B CA 1
ATOM 1781 C C . ARG B 1 5 ? 19.625 -19.312 -8.234 1 94.81 5 ARG B C 1
ATOM 1783 O O . ARG B 1 5 ? 20.844 -19.344 -8.352 1 94.81 5 ARG B O 1
ATOM 1790 N N . ARG B 1 6 ? 18.844 -18.828 -9.125 1 95.19 6 ARG B N 1
ATOM 1791 C CA . ARG B 1 6 ? 19.328 -18.234 -10.367 1 95.19 6 ARG B CA 1
ATOM 1792 C C . ARG B 1 6 ? 18.547 -16.984 -10.742 1 95.19 6 ARG B C 1
ATOM 1794 O O . ARG B 1 6 ? 17.391 -16.828 -10.344 1 95.19 6 ARG B O 1
ATOM 1801 N N . PRO B 1 7 ? 19.156 -16.125 -11.5 1 96.56 7 PRO B N 1
ATOM 1802 C CA . PRO B 1 7 ? 18.375 -15 -12.016 1 96.56 7 PRO B CA 1
ATOM 1803 C C . PRO B 1 7 ? 17.266 -15.438 -12.953 1 96.56 7 PRO B C 1
ATOM 1805 O O . PRO B 1 7 ? 17.438 -16.375 -13.734 1 96.56 7 PRO B O 1
ATOM 1808 N N . ILE B 1 8 ? 16.156 -14.844 -12.867 1 96.56 8 ILE B N 1
ATOM 180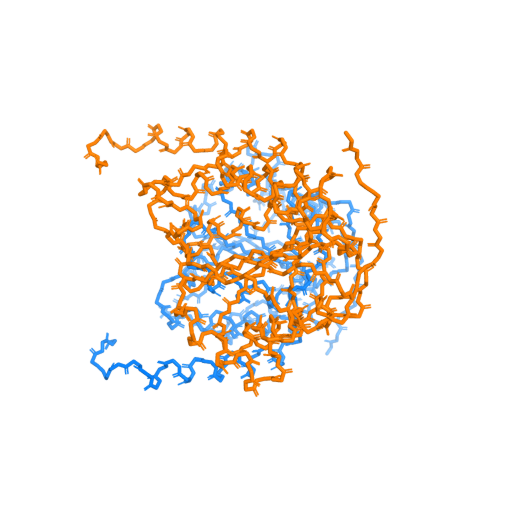9 C CA . ILE B 1 8 ? 15.047 -15.242 -13.727 1 96.56 8 ILE B CA 1
ATOM 1810 C C . ILE B 1 8 ? 14.508 -14.016 -14.461 1 96.56 8 ILE B C 1
ATOM 1812 O O . ILE B 1 8 ? 14.539 -12.898 -13.938 1 96.56 8 ILE B O 1
ATOM 1816 N N . ASN B 1 9 ? 14.07 -14.25 -15.656 1 98 9 ASN B N 1
ATOM 1817 C CA . ASN B 1 9 ? 13.32 -13.258 -16.422 1 98 9 ASN B CA 1
ATOM 1818 C C . ASN B 1 9 ? 11.844 -13.266 -16.047 1 98 9 ASN B C 1
ATOM 1820 O O . ASN B 1 9 ? 11.156 -14.273 -16.25 1 98 9 ASN B O 1
ATOM 1824 N N . LEU B 1 10 ? 11.344 -12.188 -15.578 1 98.12 10 LEU B N 1
ATOM 1825 C CA . LEU B 1 10 ? 9.953 -12.117 -15.148 1 98.12 10 LEU B CA 1
ATOM 1826 C C . LEU B 1 10 ? 9.039 -11.812 -16.328 1 98.12 10 LEU B C 1
ATOM 1828 O O . LEU B 1 10 ? 7.82 -12 -16.25 1 98.12 10 LEU B O 1
ATOM 1832 N N . GLY B 1 11 ? 9.633 -11.312 -17.406 1 97.75 11 GLY B N 1
ATOM 1833 C CA . GLY B 1 11 ? 8.867 -11.016 -18.609 1 97.75 11 GLY B CA 1
ATOM 1834 C C . GLY B 1 11 ? 8.281 -9.617 -18.625 1 97.75 11 GLY B C 1
ATOM 1835 O O . GLY B 1 11 ? 8.219 -8.969 -19.672 1 97.75 11 GLY B O 1
ATOM 1836 N N . PHE B 1 12 ? 7.844 -9.117 -17.438 1 97.31 12 PHE B N 1
ATOM 1837 C CA . PHE B 1 12 ? 7.141 -7.84 -17.406 1 97.31 12 PHE B CA 1
ATOM 1838 C C . PHE B 1 12 ? 8.055 -6.734 -16.875 1 97.31 12 PHE B C 1
ATOM 1840 O O . PHE B 1 12 ? 7.73 -5.551 -17 1 97.31 12 PHE B O 1
ATOM 1847 N N . SER B 1 13 ? 9.094 -7.031 -16.312 1 95.94 13 SER B N 1
ATOM 1848 C CA . SER B 1 13 ? 9.984 -6.066 -15.68 1 95.94 13 SER B CA 1
ATOM 1849 C C . SER B 1 13 ? 11.398 -6.168 -16.234 1 95.94 13 SER B C 1
ATOM 1851 O O . SER B 1 13 ? 11.828 -7.234 -16.672 1 95.94 13 SER B O 1
ATOM 1853 N N . ASP B 1 14 ? 12.148 -5.117 -16.125 1 93.06 14 ASP B N 1
ATOM 1854 C CA . ASP B 1 14 ? 13.547 -5.113 -16.547 1 93.06 14 ASP B CA 1
ATOM 1855 C C . ASP B 1 14 ? 14.445 -5.734 -15.469 1 93.06 14 ASP B C 1
ATOM 1857 O O . ASP B 1 14 ? 15.594 -6.094 -15.742 1 93.06 14 ASP B O 1
ATOM 1861 N N . GLU B 1 15 ? 13.914 -5.809 -14.359 1 93.81 15 GLU B N 1
ATOM 1862 C CA . GLU B 1 15 ? 14.656 -6.43 -13.266 1 93.81 15 GLU B CA 1
ATOM 1863 C C . GLU B 1 15 ? 14.641 -7.949 -13.391 1 93.81 15 GLU B C 1
ATOM 1865 O O . GLU B 1 15 ? 13.633 -8.539 -13.805 1 93.81 15 GLU B O 1
ATOM 1870 N N . HIS B 1 16 ? 15.766 -8.516 -13.078 1 95.94 16 HIS B N 1
ATOM 1871 C CA . HIS B 1 16 ? 15.898 -9.969 -13.047 1 95.94 16 HIS B CA 1
ATOM 1872 C C . HIS B 1 16 ? 16.219 -10.469 -11.641 1 95.94 16 HIS B C 1
ATOM 1874 O O . HIS B 1 16 ? 17.375 -10.68 -11.297 1 95.94 16 HIS B O 1
ATOM 1880 N N . PRO B 1 17 ? 15.172 -10.703 -10.922 1 97.12 17 PRO B N 1
ATOM 1881 C CA . PRO B 1 17 ? 15.414 -11.195 -9.562 1 97.12 17 PRO B CA 1
ATOM 1882 C C . PRO B 1 17 ? 15.883 -12.648 -9.539 1 97.12 17 PRO B C 1
ATOM 1884 O O . PRO B 1 17 ? 15.898 -13.312 -10.578 1 97.12 17 PRO B O 1
ATOM 1887 N N . LEU B 1 18 ? 16.328 -13.055 -8.383 1 96.88 18 LEU B N 1
ATOM 1888 C CA . LEU B 1 18 ? 16.641 -14.469 -8.211 1 96.88 18 LEU B CA 1
ATOM 1889 C C . LEU B 1 18 ? 15.367 -15.297 -8.094 1 96.88 18 LEU B C 1
ATOM 1891 O O . LEU B 1 18 ? 14.344 -14.805 -7.609 1 96.88 18 LEU B O 1
ATOM 1895 N N . SER B 1 19 ? 15.469 -16.547 -8.57 1 97.94 19 SER B N 1
ATOM 1896 C CA . SER B 1 19 ? 14.375 -17.469 -8.32 1 97.94 19 SER B CA 1
ATOM 1897 C C . SER B 1 19 ? 14.047 -17.547 -6.828 1 97.94 19 SER B C 1
ATOM 1899 O O . SER B 1 19 ? 14.898 -17.266 -5.984 1 97.94 19 SER B O 1
ATOM 1901 N N . GLY B 1 20 ? 12.828 -17.859 -6.562 1 97.62 20 GLY B N 1
ATOM 1902 C CA . GLY B 1 20 ? 12.398 -17.906 -5.172 1 97.62 20 GLY B CA 1
ATOM 1903 C C . GLY B 1 20 ? 11.844 -16.578 -4.676 1 97.62 20 GLY B C 1
ATOM 1904 O O . GLY B 1 20 ? 11.633 -16.406 -3.475 1 97.62 20 GLY B O 1
ATOM 1905 N N . SER B 1 21 ? 11.656 -15.633 -5.586 1 97.94 21 SER B N 1
ATOM 1906 C CA . SER B 1 21 ? 11.086 -14.344 -5.207 1 97.94 21 SER B CA 1
ATOM 1907 C C . SER B 1 21 ? 9.586 -14.469 -4.934 1 97.94 21 SER B C 1
ATOM 1909 O O . SER B 1 21 ? 8.867 -15.125 -5.684 1 97.94 21 SER B O 1
ATOM 1911 N N . HIS B 1 22 ? 9.156 -13.93 -3.855 1 98.62 22 HIS B N 1
ATOM 1912 C CA . HIS B 1 22 ? 7.762 -13.852 -3.434 1 98.62 22 HIS B CA 1
ATOM 1913 C C . HIS B 1 22 ? 7.184 -12.461 -3.68 1 98.62 22 HIS B C 1
ATOM 1915 O O . HIS B 1 22 ? 7.539 -11.508 -2.986 1 98.62 22 HIS B O 1
ATOM 1921 N N . ILE B 1 23 ? 6.328 -12.359 -4.633 1 98.69 23 ILE B N 1
ATOM 1922 C CA . ILE B 1 23 ? 5.957 -11.062 -5.191 1 98.69 23 ILE B CA 1
ATOM 1923 C C . ILE B 1 23 ? 4.477 -10.797 -4.934 1 98.69 23 ILE B C 1
ATOM 1925 O O . ILE B 1 23 ? 3.629 -11.656 -5.176 1 98.69 23 ILE B O 1
ATOM 1929 N N . CYS B 1 24 ? 4.156 -9.641 -4.43 1 98.38 24 CYS B N 1
ATOM 1930 C CA . CYS B 1 24 ? 2.795 -9.164 -4.219 1 98.38 24 CYS B CA 1
ATOM 1931 C C . CYS B 1 24 ? 2.289 -8.391 -5.43 1 98.38 24 CYS B C 1
ATOM 1933 O O . CYS B 1 24 ? 2.947 -7.457 -5.891 1 98.38 24 CYS B O 1
ATOM 1935 N N . TYR B 1 25 ? 1.224 -8.805 -5.902 1 98.44 25 TYR B N 1
ATOM 1936 C CA . TYR B 1 25 ? 0.596 -8.062 -6.984 1 98.44 25 TYR B CA 1
ATOM 1937 C C . TYR B 1 25 ? -0.792 -7.578 -6.582 1 98.44 25 TYR B C 1
ATOM 1939 O O . TYR B 1 25 ? -1.766 -8.328 -6.66 1 98.44 25 TYR B O 1
ATOM 1947 N N . ILE B 1 26 ? -0.937 -6.297 -6.18 1 97.31 26 ILE B N 1
ATOM 1948 C CA . ILE B 1 26 ? -2.209 -5.645 -5.895 1 97.31 26 ILE B CA 1
ATOM 1949 C C . ILE B 1 26 ? -2.703 -4.91 -7.141 1 97.31 26 ILE B C 1
ATOM 1951 O O . ILE B 1 26 ? -2.018 -4.027 -7.66 1 97.31 26 ILE B O 1
ATOM 1955 N N . TYR B 1 27 ? -3.852 -5.281 -7.613 1 94.88 27 TYR B N 1
ATOM 1956 C CA . TYR B 1 27 ? -4.355 -4.715 -8.859 1 94.88 27 TYR B CA 1
ATOM 1957 C C . TYR B 1 27 ? -5.773 -4.184 -8.68 1 94.88 27 TYR B C 1
ATOM 1959 O O . TYR B 1 27 ? -6.461 -4.547 -7.723 1 94.88 27 TYR B O 1
ATOM 1967 N N . SER B 1 28 ? -6.16 -3.295 -9.594 1 91.38 28 SER B N 1
ATOM 1968 C CA . SER B 1 28 ? -7.531 -2.789 -9.602 1 91.38 28 SER B CA 1
ATOM 1969 C C . SER B 1 28 ? -8.148 -2.889 -10.992 1 91.38 28 SER B C 1
ATOM 1971 O O . SER B 1 28 ? -9.25 -2.391 -11.227 1 91.38 28 SER B O 1
ATOM 1973 N N . SER B 1 29 ? -7.406 -3.494 -11.938 1 90.56 29 SER B N 1
ATOM 1974 C CA . SER B 1 29 ? -7.875 -3.713 -13.305 1 90.56 29 SER B CA 1
ATOM 1975 C C . SER B 1 29 ? -7.621 -5.148 -13.75 1 90.56 29 SER B C 1
ATOM 1977 O O . SER B 1 29 ? -6.477 -5.602 -13.781 1 90.56 29 SER B O 1
ATOM 1979 N N . ASP B 1 30 ? -8.664 -5.852 -14.164 1 91.62 30 ASP B N 1
ATOM 1980 C CA . ASP B 1 30 ? -8.547 -7.242 -14.594 1 91.62 30 ASP B CA 1
ATOM 1981 C C . ASP B 1 30 ? -7.707 -7.355 -15.859 1 91.62 30 ASP B C 1
ATOM 1983 O O . ASP B 1 30 ? -6.938 -8.305 -16.016 1 91.62 30 ASP B O 1
ATOM 1987 N N . GLU B 1 31 ? -7.844 -6.426 -16.703 1 90.44 31 GLU B N 1
ATOM 1988 C CA . GLU B 1 31 ? -7.109 -6.445 -17.953 1 90.44 31 GLU B CA 1
ATOM 1989 C C . GLU B 1 31 ? -5.609 -6.27 -17.734 1 90.44 31 GLU B C 1
ATOM 1991 O O . GLU B 1 31 ? -4.801 -7.035 -18.266 1 90.44 31 GLU B O 1
ATOM 1996 N N . GLU B 1 32 ? -5.285 -5.285 -16.938 1 92.19 32 GLU B N 1
ATOM 1997 C CA . GLU B 1 32 ? -3.879 -5.051 -16.625 1 92.19 32 GLU B CA 1
ATOM 1998 C C . GLU B 1 32 ? -3.264 -6.25 -15.906 1 92.19 32 GLU B C 1
ATOM 2000 O O . GLU B 1 32 ? -2.123 -6.629 -16.172 1 92.19 32 GLU B O 1
ATOM 2005 N N . ARG B 1 33 ? -3.99 -6.758 -15.062 1 95.56 33 ARG B N 1
ATOM 2006 C CA . ARG B 1 33 ? -3.561 -7.941 -14.32 1 95.56 33 ARG B CA 1
ATOM 2007 C C . ARG B 1 33 ? -3.229 -9.086 -15.273 1 95.56 33 ARG B C 1
ATOM 2009 O O . ARG B 1 33 ? -2.145 -9.664 -15.203 1 95.56 33 ARG B O 1
ATOM 2016 N N . LEU B 1 34 ? -4.156 -9.406 -16.188 1 95.69 34 LEU B N 1
ATOM 2017 C CA . LEU B 1 34 ? -3.969 -10.531 -17.109 1 95.69 34 LEU B CA 1
ATOM 2018 C C . LEU B 1 34 ? -2.785 -10.281 -18.031 1 95.69 34 LEU B C 1
ATOM 2020 O O . LEU B 1 34 ? -2.033 -11.203 -18.344 1 95.69 34 LEU B O 1
ATOM 2024 N N . GLU B 1 35 ? -2.652 -9.07 -18.438 1 95.88 35 GLU B N 1
ATOM 2025 C CA . GLU B 1 35 ? -1.522 -8.719 -19.281 1 95.88 35 GLU B CA 1
ATOM 2026 C C . GLU B 1 35 ? -0.194 -8.977 -18.578 1 95.88 35 GLU B C 1
ATOM 2028 O O . GLU B 1 35 ? 0.729 -9.547 -19.172 1 95.88 35 GLU B O 1
ATOM 2033 N N . THR B 1 36 ? -0.081 -8.555 -17.375 1 97.62 36 THR B N 1
ATOM 2034 C CA . THR B 1 36 ? 1.125 -8.75 -16.578 1 97.62 36 THR B CA 1
ATOM 2035 C C . THR B 1 36 ? 1.408 -10.242 -16.391 1 97.62 36 THR B C 1
ATOM 2037 O O . THR B 1 36 ? 2.539 -10.688 -16.578 1 97.62 36 THR B O 1
ATOM 2040 N N . LEU B 1 37 ? 0.384 -11.008 -16.109 1 97.62 37 LEU B N 1
ATOM 2041 C CA . LEU B 1 37 ? 0.549 -12.438 -15.859 1 97.62 37 LEU B CA 1
ATOM 2042 C C . LEU B 1 37 ? 0.883 -13.18 -17.156 1 97.62 37 LEU B C 1
ATOM 2044 O O . LEU B 1 37 ? 1.623 -14.164 -17.141 1 97.62 37 LEU B O 1
ATOM 2048 N N . ALA B 1 38 ? 0.327 -12.711 -18.25 1 97.12 38 ALA B N 1
ATOM 2049 C CA . ALA B 1 38 ? 0.679 -13.297 -19.547 1 97.12 38 ALA B CA 1
ATOM 2050 C C . ALA B 1 38 ? 2.174 -13.164 -19.828 1 97.12 38 ALA B C 1
ATOM 2052 O O . ALA B 1 38 ? 2.824 -14.133 -20.234 1 97.12 38 ALA B O 1
ATOM 2053 N N . LYS B 1 39 ? 2.721 -12.031 -19.562 1 97.81 39 LYS B N 1
ATOM 2054 C CA . LYS B 1 39 ? 4.152 -11.812 -19.75 1 97.81 39 LYS B CA 1
ATOM 2055 C C . LYS B 1 39 ? 4.965 -12.695 -18.812 1 97.81 39 LYS B C 1
ATOM 2057 O O . LYS B 1 39 ? 5.992 -13.25 -19.203 1 97.81 39 LYS B O 1
ATOM 2062 N N . PHE B 1 40 ? 4.531 -12.797 -17.641 1 98.38 40 PHE B N 1
ATOM 2063 C CA . PHE B 1 40 ? 5.176 -13.609 -16.609 1 98.38 40 PHE B CA 1
ATOM 2064 C C . PHE B 1 40 ? 5.258 -15.062 -17.062 1 98.38 40 PHE B C 1
ATOM 2066 O O . PHE B 1 40 ? 6.32 -15.688 -16.984 1 98.38 40 PHE B O 1
ATOM 2073 N N . PHE B 1 41 ? 4.148 -15.617 -17.562 1 97.69 41 PHE B N 1
ATOM 2074 C CA . PHE B 1 41 ? 4.09 -17.031 -17.938 1 97.69 41 PHE B CA 1
ATOM 2075 C C . PHE B 1 41 ? 4.785 -17.266 -19.266 1 97.69 41 PHE B C 1
ATOM 2077 O O . PHE B 1 41 ? 5.379 -18.328 -19.484 1 97.69 41 PHE B O 1
ATOM 2084 N N . LYS B 1 42 ? 4.73 -16.312 -20.125 1 97.12 42 LYS B N 1
ATOM 2085 C CA . LYS B 1 42 ? 5.488 -16.438 -21.375 1 97.12 42 LYS B CA 1
ATOM 2086 C C . LYS B 1 42 ? 6.98 -16.594 -21.094 1 97.12 42 LYS B C 1
ATOM 2088 O O . LYS B 1 42 ? 7.629 -17.484 -21.656 1 97.12 42 LYS B O 1
ATOM 2093 N N . ALA B 1 43 ? 7.496 -15.781 -20.25 1 97.75 43 ALA B N 1
ATOM 2094 C CA . ALA B 1 43 ? 8.914 -15.836 -19.891 1 97.75 43 ALA B CA 1
ATOM 2095 C C . ALA B 1 43 ? 9.258 -17.156 -19.219 1 97.75 43 ALA B C 1
ATOM 2097 O O . ALA B 1 43 ? 10.305 -17.75 -19.484 1 97.75 43 ALA B O 1
ATOM 2098 N N . GLY B 1 44 ? 8.367 -17.609 -18.312 1 97.44 44 GLY B N 1
ATOM 2099 C CA . GLY B 1 44 ? 8.586 -18.891 -17.672 1 97.44 44 GLY B CA 1
ATOM 2100 C C . GLY B 1 44 ? 8.617 -20.062 -18.641 1 97.44 44 GLY B C 1
ATOM 2101 O O . GLY B 1 44 ? 9.445 -20.969 -18.516 1 97.44 44 GLY B O 1
ATOM 2102 N N . CYS B 1 45 ? 7.734 -20 -19.594 1 96.81 45 CYS B N 1
ATOM 2103 C CA . CYS B 1 45 ? 7.688 -21.016 -20.625 1 96.81 45 CYS B CA 1
ATOM 2104 C C . CYS B 1 45 ? 8.977 -21.031 -21.453 1 96.81 45 CYS B C 1
ATOM 2106 O O . CYS B 1 45 ? 9.562 -22.078 -21.672 1 96.81 45 CYS B O 1
ATOM 2108 N N . GLU B 1 46 ? 9.453 -19.875 -21.766 1 96.25 46 GLU B N 1
ATOM 2109 C CA . GLU B 1 46 ? 10.672 -19.719 -22.547 1 96.25 46 GLU B CA 1
ATOM 2110 C C . GLU B 1 46 ? 11.898 -20.172 -21.766 1 96.25 46 GLU B C 1
ATOM 2112 O O . GLU B 1 46 ? 12.867 -20.688 -22.344 1 96.25 46 GLU B O 1
ATOM 2117 N N . ASP B 1 47 ? 11.875 -20.094 -20.516 1 96.31 47 ASP B N 1
ATOM 2118 C CA . ASP B 1 47 ? 12.984 -20.469 -19.641 1 96.31 47 ASP B CA 1
ATOM 2119 C C . ASP B 1 47 ? 12.875 -21.922 -19.203 1 96.31 47 ASP B C 1
ATOM 2121 O O . ASP B 1 47 ? 13.625 -22.359 -18.312 1 96.31 47 ASP B O 1
ATOM 2125 N N . ASN B 1 48 ? 11.906 -22.625 -19.688 1 96.56 48 ASN B N 1
ATOM 2126 C CA . ASN B 1 48 ? 11.672 -24.031 -19.391 1 96.56 48 ASN B CA 1
ATOM 2127 C C . ASN B 1 48 ? 11.406 -24.25 -17.906 1 96.56 48 ASN B C 1
ATOM 2129 O O . ASN B 1 48 ? 12.008 -25.125 -17.281 1 96.56 48 ASN B O 1
ATOM 2133 N N . GLU B 1 49 ? 10.578 -23.453 -17.359 1 97.81 49 GLU B N 1
ATOM 2134 C CA . GLU B 1 49 ? 10.109 -23.625 -15.984 1 97.81 49 GLU B CA 1
ATOM 2135 C C . GLU B 1 49 ? 8.75 -24.312 -15.953 1 97.81 49 GLU B C 1
ATOM 2137 O O . GLU B 1 49 ? 7.953 -24.188 -16.891 1 97.81 49 GLU B O 1
ATOM 2142 N N . LYS B 1 50 ? 8.531 -25.094 -14.898 1 97.88 50 LYS B N 1
ATOM 2143 C CA . LYS B 1 50 ? 7.18 -25.594 -14.664 1 97.88 50 LYS B CA 1
ATOM 2144 C C . LYS B 1 50 ? 6.262 -24.5 -14.156 1 97.88 50 LYS B C 1
ATOM 2146 O O . LYS B 1 50 ? 6.664 -23.688 -13.305 1 97.88 50 LYS B O 1
ATOM 2151 N N . LEU B 1 51 ? 5.059 -24.469 -14.695 1 98.19 51 LEU B N 1
ATOM 2152 C CA . LEU B 1 51 ? 4.176 -23.328 -14.438 1 98.19 51 LEU B CA 1
ATOM 2153 C C . LEU B 1 51 ? 2.893 -23.781 -13.758 1 98.19 51 LEU B C 1
ATOM 2155 O O . LEU B 1 51 ? 2.307 -24.797 -14.141 1 98.19 51 LEU B O 1
ATOM 2159 N N . LEU B 1 52 ? 2.475 -23.031 -12.719 1 97.69 52 LEU B N 1
ATOM 2160 C CA . LEU B 1 52 ? 1.225 -23.281 -12.008 1 97.69 52 LEU B CA 1
ATOM 2161 C C . LEU B 1 52 ? 0.424 -22 -11.844 1 97.69 52 LEU B C 1
ATOM 2163 O O . LEU B 1 52 ? 0.946 -20.984 -11.352 1 97.69 52 LEU B O 1
ATOM 2167 N N . TYR B 1 53 ? -0.803 -21.969 -12.297 1 97.56 53 TYR B N 1
ATOM 2168 C CA . TYR B 1 53 ? -1.76 -20.891 -12.094 1 97.56 53 TYR B CA 1
ATOM 2169 C C . TYR B 1 53 ? -2.951 -21.359 -11.266 1 97.56 53 TYR B C 1
ATOM 2171 O O . TYR B 1 53 ? -3.707 -22.234 -11.695 1 97.56 53 TYR B O 1
ATOM 2179 N N . VAL B 1 54 ? -3.139 -20.75 -10.109 1 96.06 54 VAL B N 1
ATOM 2180 C CA . VAL B 1 54 ? -4.328 -21 -9.305 1 96.06 54 VAL B CA 1
ATOM 2181 C C . VAL B 1 54 ? -5.324 -19.859 -9.477 1 96.06 54 VAL B C 1
ATOM 2183 O O . VAL B 1 54 ? -5.102 -18.75 -8.984 1 96.06 54 VAL B O 1
ATOM 2186 N N . SER B 1 55 ? -6.434 -20.125 -10.094 1 94.88 55 SER B N 1
ATOM 2187 C CA . SER B 1 55 ? -7.391 -19.094 -10.492 1 94.88 55 SER B CA 1
ATOM 2188 C C . SER B 1 55 ? -8.664 -19.172 -9.664 1 94.88 55 SER B C 1
ATOM 2190 O O . SER B 1 55 ? -9.148 -20.281 -9.367 1 94.88 55 SER B O 1
ATOM 2192 N N . ASP B 1 56 ? -9.188 -18.047 -9.359 1 89.31 56 ASP B N 1
ATOM 2193 C CA . ASP B 1 56 ? -10.469 -17.922 -8.68 1 89.31 56 ASP B CA 1
ATOM 2194 C C . ASP B 1 56 ? -11.516 -17.281 -9.586 1 89.31 56 ASP B C 1
ATOM 2196 O O . ASP B 1 56 ? -12.672 -17.703 -9.602 1 89.31 56 ASP B O 1
ATOM 2200 N N . THR B 1 57 ? -11.211 -16.359 -10.344 1 87.25 57 THR B N 1
ATOM 2201 C CA . THR B 1 57 ? -12.094 -15.477 -11.094 1 87.25 57 THR B CA 1
ATOM 2202 C C . THR B 1 57 ? -12.57 -16.156 -12.375 1 87.25 57 THR B C 1
ATOM 2204 O O . THR B 1 57 ? -13.742 -16.031 -12.758 1 87.25 57 THR B O 1
ATOM 2207 N N . LEU B 1 58 ? -11.641 -16.906 -13.062 1 91.25 58 LEU B N 1
ATOM 2208 C CA . LEU B 1 58 ? -11.953 -17.547 -14.328 1 91.25 58 LEU B CA 1
ATOM 2209 C C . LEU B 1 58 ? -11.836 -19.062 -14.211 1 91.25 58 LEU B C 1
ATOM 2211 O O . LEU B 1 58 ? -10.945 -19.562 -13.523 1 91.25 58 LEU B O 1
ATOM 2215 N N . ALA B 1 59 ? -12.656 -19.75 -14.922 1 93.25 59 ALA B N 1
ATOM 2216 C CA . ALA B 1 59 ? -12.461 -21.188 -15.086 1 93.25 59 ALA B CA 1
ATOM 2217 C C . ALA B 1 59 ? -11.18 -21.484 -15.867 1 93.25 59 ALA B C 1
ATOM 2219 O O . ALA B 1 59 ? -10.773 -20.703 -16.719 1 93.25 59 ALA B O 1
ATOM 2220 N N . PRO B 1 60 ? -10.625 -22.609 -15.57 1 93.81 60 PRO B N 1
ATOM 2221 C CA . PRO B 1 60 ? -9.352 -22.953 -16.203 1 93.81 60 PRO B CA 1
ATOM 2222 C C . PRO B 1 60 ? -9.398 -22.828 -17.734 1 93.81 60 PRO B C 1
ATOM 2224 O O . PRO B 1 60 ? -8.484 -22.266 -18.344 1 93.81 60 PRO B O 1
ATOM 2227 N N . ALA B 1 61 ? -10.438 -23.297 -18.328 1 93.88 61 ALA B N 1
ATOM 2228 C CA . ALA B 1 61 ? -10.562 -23.25 -19.781 1 93.88 61 ALA B CA 1
ATOM 2229 C C . ALA B 1 61 ? -10.617 -21.797 -20.266 1 93.88 61 ALA B C 1
ATOM 2231 O O . ALA B 1 61 ? -10 -21.453 -21.281 1 93.88 61 ALA B O 1
ATOM 2232 N N . GLN B 1 62 ? -11.344 -21 -19.578 1 95.38 62 GLN B N 1
ATOM 2233 C CA . GLN B 1 62 ? -11.469 -19.578 -19.922 1 95.38 62 GLN B CA 1
ATOM 2234 C C . GLN B 1 62 ? -10.133 -18.859 -19.766 1 95.38 62 GLN B C 1
ATOM 2236 O O . GLN B 1 62 ? -9.773 -18.016 -20.578 1 95.38 62 GLN B O 1
ATOM 2241 N N . LEU B 1 63 ? -9.453 -19.188 -18.688 1 95.44 63 LEU B N 1
ATOM 2242 C CA . LEU B 1 63 ? -8.148 -18.578 -18.438 1 95.44 63 LEU B CA 1
ATOM 2243 C C . LEU B 1 63 ? -7.176 -18.938 -19.562 1 95.44 63 LEU B C 1
ATOM 2245 O O . LEU B 1 63 ? -6.465 -18.062 -20.062 1 95.44 63 LEU B O 1
ATOM 2249 N N . ARG B 1 64 ? -7.141 -20.188 -20 1 95.31 64 ARG B N 1
ATOM 2250 C CA . ARG B 1 64 ? -6.273 -20.625 -21.078 1 95.31 64 ARG B CA 1
ATOM 2251 C C . ARG B 1 64 ? -6.594 -19.875 -22.375 1 95.31 64 ARG B C 1
ATOM 2253 O O . ARG B 1 64 ? -5.684 -19.453 -23.094 1 95.31 64 ARG B O 1
ATOM 2260 N N . GLU B 1 65 ? -7.883 -19.766 -22.578 1 95.12 65 GLU B N 1
ATOM 2261 C CA . GLU B 1 65 ? -8.312 -19.062 -23.781 1 95.12 65 GLU B CA 1
ATOM 2262 C C . GLU B 1 65 ? -7.852 -17.609 -23.766 1 95.12 65 GLU B C 1
ATOM 2264 O O . GLU B 1 65 ? -7.332 -17.094 -24.766 1 95.12 65 GLU B O 1
ATOM 2269 N N . ARG B 1 66 ? -8.055 -16.953 -22.641 1 94.81 66 ARG B N 1
ATOM 2270 C CA . ARG B 1 66 ? -7.66 -15.555 -22.516 1 94.81 66 ARG B CA 1
ATOM 2271 C C . ARG B 1 66 ? -6.152 -15.398 -22.688 1 94.81 66 ARG B C 1
ATOM 2273 O O . ARG B 1 66 ? -5.691 -14.477 -23.359 1 94.81 66 ARG B O 1
ATOM 2280 N N . MET B 1 67 ? -5.43 -16.297 -22.078 1 94.88 67 MET B N 1
ATOM 2281 C CA . MET B 1 67 ? -3.977 -16.234 -22.188 1 94.88 67 MET B CA 1
ATOM 2282 C C . MET B 1 67 ? -3.521 -16.5 -23.609 1 94.88 67 MET B C 1
ATOM 2284 O O . MET B 1 67 ? -2.572 -15.867 -24.094 1 94.88 67 MET B O 1
ATOM 2288 N N . GLN B 1 68 ? -4.152 -17.375 -24.266 1 94.56 68 GLN B N 1
ATOM 2289 C CA . GLN B 1 68 ? -3.824 -17.672 -25.656 1 94.56 68 GLN B CA 1
ATOM 2290 C C . GLN B 1 68 ? -4.035 -16.438 -26.531 1 94.56 68 GLN B C 1
ATOM 2292 O O . GLN B 1 68 ? -3.236 -16.172 -27.438 1 94.56 68 GLN B O 1
ATOM 2297 N N . GLN B 1 69 ? -5.102 -15.734 -26.25 1 94.81 69 GLN B N 1
ATOM 2298 C CA . GLN B 1 69 ? -5.387 -14.508 -26.984 1 94.81 69 GLN B CA 1
ATOM 2299 C C . GLN B 1 69 ? -4.281 -13.477 -26.781 1 94.81 69 GLN B C 1
ATOM 2301 O O . GLN B 1 69 ? -4.082 -12.594 -27.609 1 94.81 69 GLN B O 1
ATOM 2306 N N . MET B 1 70 ? -3.611 -13.648 -25.719 1 93.5 70 MET B N 1
ATOM 2307 C CA . MET B 1 70 ? -2.527 -12.719 -25.406 1 93.5 70 MET B CA 1
ATOM 2308 C C . MET B 1 70 ? -1.183 -13.281 -25.859 1 93.5 70 MET B C 1
ATOM 2310 O O . MET B 1 70 ? -0.135 -12.703 -25.547 1 93.5 70 MET B O 1
ATOM 2314 N N . GLY B 1 71 ? -1.172 -14.43 -26.484 1 91.5 71 GLY B N 1
ATOM 2315 C CA . GLY B 1 71 ? 0.022 -14.977 -27.109 1 91.5 71 GLY B CA 1
ATOM 2316 C C . GLY B 1 71 ? 0.725 -16.016 -26.266 1 91.5 71 GLY B C 1
ATOM 2317 O O . GLY B 1 71 ? 1.877 -16.359 -26.516 1 91.5 71 GLY B O 1
ATOM 2318 N N . VAL B 1 72 ? 0.038 -16.469 -25.25 1 94 72 VAL B N 1
ATOM 2319 C CA . VAL B 1 72 ? 0.628 -17.469 -24.359 1 94 72 VAL B CA 1
ATOM 2320 C C . VAL B 1 72 ? -0.226 -18.734 -24.375 1 94 72 VAL B C 1
ATOM 2322 O O . VAL B 1 72 ? -1.399 -18.703 -24 1 94 72 VAL B O 1
ATOM 2325 N N . ASP B 1 73 ? 0.343 -19.828 -24.75 1 93.62 73 ASP B N 1
ATOM 2326 C CA . ASP B 1 73 ? -0.351 -21.109 -24.75 1 93.62 73 ASP B CA 1
ATOM 2327 C C . ASP B 1 73 ? 0.035 -21.938 -23.531 1 93.62 73 ASP B C 1
ATOM 2329 O O . ASP B 1 73 ? 1.015 -22.688 -23.562 1 93.62 73 ASP B O 1
ATOM 2333 N N . LEU B 1 74 ? -0.779 -21.891 -22.531 1 92.75 74 LEU B N 1
ATOM 2334 C CA . LEU B 1 74 ? -0.499 -22.516 -21.234 1 92.75 74 LEU B CA 1
ATOM 2335 C C . LEU B 1 74 ? -0.669 -24.031 -21.328 1 92.75 74 LEU B C 1
ATOM 2337 O O . LEU B 1 74 ? -0.232 -24.75 -20.438 1 92.75 74 LEU B O 1
ATOM 2341 N N . ALA B 1 75 ? -1.323 -24.5 -22.312 1 89.06 75 ALA B N 1
ATOM 2342 C CA . ALA B 1 75 ? -1.631 -25.922 -22.422 1 89.06 75 ALA B CA 1
ATOM 2343 C C . ALA B 1 75 ? -0.563 -26.656 -23.234 1 89.06 75 ALA B C 1
ATOM 2345 O O . ALA B 1 75 ? 0.412 -27.172 -22.672 1 89.06 75 ALA B O 1
ATOM 2346 N N . ASP B 1 76 ? -0.58 -26.609 -24.453 1 84.44 76 ASP B N 1
ATOM 2347 C CA . ASP B 1 76 ? 0.216 -27.453 -25.328 1 84.44 76 ASP B CA 1
ATOM 2348 C C . ASP B 1 76 ? 1.681 -27.016 -25.328 1 84.44 76 ASP B C 1
ATOM 2350 O O . ASP B 1 76 ? 2.58 -27.859 -25.297 1 84.44 76 ASP B O 1
ATOM 2354 N N . LYS B 1 77 ? 1.914 -25.781 -25.297 1 83.19 77 LYS B N 1
ATOM 2355 C CA . LYS B 1 77 ? 3.281 -25.281 -25.438 1 83.19 77 LYS B CA 1
ATOM 2356 C C . LYS B 1 77 ? 3.992 -25.234 -24.078 1 83.19 77 LYS B C 1
ATOM 2358 O O . LYS B 1 77 ? 5.125 -25.719 -23.953 1 83.19 77 LYS B O 1
ATOM 2363 N N . CYS B 1 78 ? 3.379 -24.688 -23.078 1 90.56 78 CYS B N 1
ATOM 2364 C CA . CYS B 1 78 ? 4.051 -24.469 -21.797 1 90.56 78 CYS B CA 1
ATOM 2365 C C . CYS B 1 78 ? 3.727 -25.594 -20.812 1 90.56 78 CYS B C 1
ATOM 2367 O O . CYS B 1 78 ? 4.41 -25.75 -19.812 1 90.56 78 CYS B O 1
ATOM 2369 N N . ASP B 1 79 ? 2.652 -26.344 -21.094 1 90.69 79 ASP B N 1
ATOM 2370 C CA . ASP B 1 79 ? 2.199 -27.438 -20.234 1 90.69 79 ASP B CA 1
ATOM 2371 C C . ASP B 1 79 ? 1.987 -26.953 -18.797 1 90.69 79 ASP B C 1
ATOM 2373 O O . ASP B 1 79 ? 2.494 -27.578 -17.859 1 90.69 79 ASP B O 1
ATOM 2377 N N . ALA B 1 80 ? 1.349 -25.844 -18.672 1 93.31 80 ALA B N 1
ATOM 2378 C CA . ALA B 1 80 ? 1.106 -25.234 -17.375 1 93.31 80 ALA B CA 1
ATOM 2379 C C . ALA B 1 80 ? -0.042 -25.922 -16.641 1 93.31 80 ALA B C 1
ATOM 2381 O O . ALA B 1 80 ? -1.049 -26.281 -17.266 1 93.31 80 ALA B O 1
ATOM 2382 N N . LEU B 1 81 ? 0.121 -26.125 -15.445 1 92.12 81 LEU B N 1
ATOM 2383 C CA . LEU B 1 81 ? -0.981 -26.562 -14.602 1 92.12 81 LEU B CA 1
ATOM 2384 C C . LEU B 1 81 ? -1.872 -25.391 -14.211 1 92.12 81 LEU B C 1
ATOM 2386 O O . LEU B 1 81 ? -1.378 -24.359 -13.758 1 92.12 81 LEU B O 1
ATOM 2390 N N . VAL B 1 82 ? -3.17 -25.5 -14.445 1 93.31 82 VAL B N 1
ATOM 2391 C CA . VAL B 1 82 ? -4.152 -24.5 -14.039 1 93.31 82 VAL B CA 1
ATOM 2392 C C . VAL B 1 82 ? -5.164 -25.125 -13.086 1 93.31 82 VAL B C 1
ATOM 2394 O O . VAL B 1 82 ? -5.863 -26.078 -13.438 1 93.31 82 VAL B O 1
ATOM 2397 N N . GLU B 1 83 ? -5.203 -24.562 -11.898 1 92 83 GLU B N 1
ATOM 2398 C CA . GLU B 1 83 ? -6.109 -25.047 -10.867 1 92 83 GLU B CA 1
ATOM 2399 C C . GLU B 1 83 ? -7.059 -23.938 -10.398 1 92 83 GLU B C 1
ATOM 2401 O O . GLU B 1 83 ? -6.801 -22.766 -10.617 1 92 83 GLU B O 1
ATOM 2406 N N . THR B 1 84 ? -8.141 -24.375 -9.742 1 90.81 84 THR B N 1
ATOM 2407 C CA . THR B 1 84 ? -9.039 -23.422 -9.102 1 90.81 84 THR B CA 1
ATOM 2408 C C . THR B 1 84 ? -8.641 -23.188 -7.652 1 90.81 84 THR B C 1
ATOM 2410 O O . THR B 1 84 ? -7.961 -24.031 -7.047 1 90.81 84 THR B O 1
ATOM 2413 N N . THR B 1 85 ? -9.086 -22.031 -7.195 1 87.06 85 THR B N 1
ATOM 2414 C CA . THR B 1 85 ? -8.844 -21.719 -5.793 1 87.06 85 THR B CA 1
ATOM 2415 C C . THR B 1 85 ? -9.375 -22.828 -4.891 1 87.06 85 THR B C 1
ATOM 2417 O O . THR B 1 85 ? -8.727 -23.203 -3.912 1 87.06 85 THR B O 1
ATOM 2420 N N . GLU B 1 86 ? -10.469 -23.359 -5.203 1 82.44 86 GLU B N 1
ATOM 2421 C CA . GLU B 1 86 ? -11.07 -24.422 -4.414 1 82.44 86 GLU B CA 1
ATOM 2422 C C . GLU B 1 86 ? -10.203 -25.688 -4.434 1 82.44 86 GLU B C 1
ATOM 2424 O O . GLU B 1 86 ? -9.945 -26.281 -3.389 1 82.44 86 GLU B O 1
ATOM 2429 N N . SER B 1 87 ? -9.805 -26.031 -5.547 1 85.19 87 SER B N 1
ATOM 2430 C CA . SER B 1 87 ? -9.031 -27.266 -5.691 1 85.19 87 SER B CA 1
ATOM 2431 C C . SER B 1 87 ? -7.629 -27.109 -5.105 1 85.19 87 SER B C 1
ATOM 2433 O O . SER B 1 87 ? -7.062 -28.062 -4.566 1 85.19 87 SER B O 1
ATOM 2435 N N . ALA B 1 88 ? -7.141 -25.938 -5.215 1 84.12 88 ALA B N 1
ATOM 2436 C CA . ALA B 1 88 ? -5.758 -25.703 -4.797 1 84.12 88 ALA B CA 1
ATOM 2437 C C . ALA B 1 88 ? -5.684 -25.328 -3.322 1 84.12 88 ALA B C 1
ATOM 2439 O O . ALA B 1 88 ? -4.977 -25.969 -2.543 1 84.12 88 ALA B O 1
ATOM 2440 N N . TYR B 1 89 ? -6.469 -24.375 -2.885 1 82.5 89 TYR B N 1
ATOM 2441 C CA . TYR B 1 89 ? -6.344 -23.828 -1.536 1 82.5 89 TYR B CA 1
ATOM 2442 C C . TYR B 1 89 ? -7.27 -24.562 -0.568 1 82.5 89 TYR B C 1
ATOM 2444 O O . TYR B 1 89 ? -6.992 -24.625 0.632 1 82.5 89 TYR B O 1
ATOM 2452 N N . ALA B 1 90 ? -8.336 -25.125 -1.065 1 80.19 90 ALA B N 1
ATOM 2453 C CA . ALA B 1 90 ? -9.281 -25.766 -0.159 1 80.19 90 ALA B CA 1
ATOM 2454 C C . ALA B 1 90 ? -9.844 -27.047 -0.772 1 80.19 90 ALA B C 1
ATOM 2456 O O . ALA B 1 90 ? -11.062 -27.203 -0.871 1 80.19 90 ALA B O 1
ATOM 2457 N N . PRO B 1 91 ? -9.055 -27.984 -0.99 1 73.56 91 PRO B N 1
ATOM 2458 C CA . PRO B 1 91 ? -9.562 -29.203 -1.608 1 73.56 91 PRO B CA 1
ATOM 2459 C C . PRO B 1 91 ? -10.539 -29.969 -0.708 1 73.56 91 PRO B C 1
ATOM 2461 O O . PRO B 1 91 ? -11.43 -30.656 -1.203 1 73.56 91 PRO B O 1
ATOM 2464 N N . GLU B 1 92 ? -10.422 -29.781 0.551 1 73.12 92 GLU B N 1
ATOM 2465 C CA . GLU B 1 92 ? -11.312 -30.438 1.51 1 73.12 92 GLU B CA 1
ATOM 2466 C C . GLU B 1 92 ? -12.32 -29.453 2.084 1 73.12 92 GLU B C 1
ATOM 2468 O O . GLU B 1 92 ? -12.898 -29.688 3.145 1 73.12 92 GLU B O 1
ATOM 2473 N N . GLY B 1 93 ? -12.406 -28.344 1.515 1 75.88 93 GLY B N 1
ATOM 2474 C CA . GLY B 1 93 ? -13.414 -27.391 1.915 1 75.88 93 GLY B CA 1
ATOM 2475 C C . GLY B 1 93 ? -12.875 -26.297 2.832 1 75.88 93 GLY B C 1
ATOM 2476 O O . GLY B 1 93 ? -13.539 -25.297 3.061 1 75.88 93 GLY B O 1
ATOM 2477 N N . ARG B 1 94 ? -11.703 -26.656 3.391 1 81.19 94 ARG B N 1
ATOM 2478 C CA . ARG B 1 94 ? -11.094 -25.656 4.262 1 81.19 94 ARG B CA 1
ATOM 2479 C C . ARG B 1 94 ? -9.633 -25.422 3.891 1 81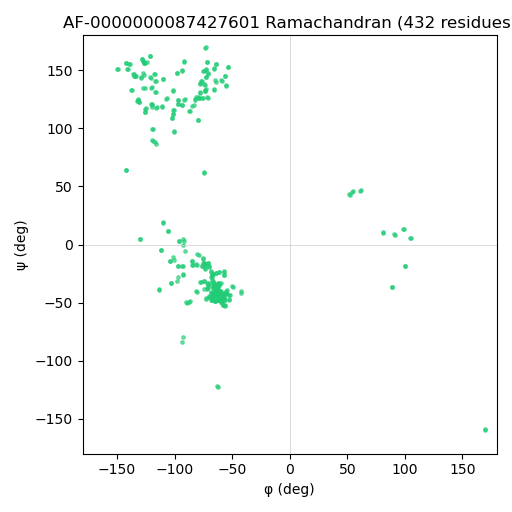.19 94 ARG B C 1
ATOM 2481 O O . ARG B 1 94 ? -8.93 -26.375 3.52 1 81.19 94 ARG B O 1
ATOM 2488 N N . PHE B 1 95 ? -9.281 -24.266 4.02 1 86.06 95 PHE B N 1
ATOM 2489 C CA . PHE B 1 95 ? -7.891 -23.938 3.701 1 86.06 95 PHE B CA 1
ATOM 2490 C C . PHE B 1 95 ? -6.953 -24.469 4.785 1 86.06 95 PHE B C 1
ATOM 2492 O O . PHE B 1 95 ? -7.234 -24.328 5.977 1 86.06 95 PHE B O 1
ATOM 2499 N N . SER B 1 96 ? -5.93 -25.078 4.359 1 87.12 96 SER B N 1
ATOM 2500 C CA . SER B 1 96 ? -4.832 -25.516 5.215 1 87.12 96 SER B CA 1
ATOM 2501 C C . SER B 1 96 ? -3.492 -24.984 4.711 1 87.12 96 SER B C 1
ATOM 2503 O O . SER B 1 96 ? -3.027 -25.375 3.639 1 87.12 96 SER B O 1
ATOM 2505 N N . ALA B 1 97 ? -2.875 -24.172 5.504 1 89.75 97 ALA B N 1
ATOM 2506 C CA . ALA B 1 97 ? -1.576 -23.609 5.145 1 89.75 97 ALA B CA 1
ATOM 2507 C C . ALA B 1 97 ? -0.537 -24.703 4.945 1 89.75 97 ALA B C 1
ATOM 2509 O O . ALA B 1 97 ? 0.231 -24.672 3.982 1 89.75 97 ALA B O 1
ATOM 2510 N N . GLU B 1 98 ? -0.566 -25.625 5.844 1 90.06 98 GLU B N 1
ATOM 2511 C CA . GLU B 1 98 ? 0.387 -26.734 5.789 1 90.06 98 GLU B CA 1
ATOM 2512 C C . GLU B 1 98 ? 0.228 -27.531 4.5 1 90.06 98 GLU B C 1
ATOM 2514 O O . GLU B 1 98 ? 1.216 -27.859 3.84 1 90.06 98 GLU B O 1
ATOM 2519 N N . ALA B 1 99 ? -0.965 -27.844 4.191 1 90.38 99 ALA B N 1
ATOM 2520 C CA . ALA B 1 99 ? -1.235 -28.625 2.984 1 90.38 99 ALA B CA 1
ATOM 2521 C C . ALA B 1 99 ? -0.792 -27.859 1.734 1 90.38 99 ALA B C 1
ATOM 2523 O O . ALA B 1 99 ? -0.192 -28.453 0.829 1 90.38 99 ALA B O 1
ATOM 2524 N N . MET B 1 100 ? -1.092 -26.625 1.704 1 92.31 100 MET B N 1
ATOM 2525 C CA . MET B 1 100 ? -0.736 -25.812 0.535 1 92.31 100 MET B CA 1
ATOM 2526 C C . MET B 1 100 ? 0.778 -25.688 0.401 1 92.31 100 MET B C 1
ATOM 2528 O O . MET B 1 100 ? 1.317 -25.781 -0.703 1 92.31 100 MET B O 1
ATOM 2532 N N . LEU B 1 101 ? 1.474 -25.5 1.485 1 95.31 101 LEU B N 1
ATOM 2533 C CA . LEU B 1 101 ? 2.93 -25.406 1.469 1 95.31 101 LEU B CA 1
ATOM 2534 C C . LEU B 1 101 ? 3.557 -26.703 0.957 1 95.31 101 LEU B C 1
ATOM 2536 O O . LEU B 1 101 ? 4.52 -26.656 0.187 1 95.31 101 LEU B O 1
ATOM 2540 N N . GLU B 1 102 ? 2.988 -27.766 1.396 1 94.69 102 GLU B N 1
ATOM 2541 C CA . GLU B 1 102 ? 3.467 -29.062 0.916 1 94.69 102 GLU B CA 1
ATOM 2542 C C . GLU B 1 102 ? 3.238 -29.203 -0.585 1 94.69 102 GLU B C 1
ATOM 2544 O O . GLU B 1 102 ? 4.082 -29.766 -1.295 1 94.69 102 GLU B O 1
ATOM 2549 N N . GLU B 1 103 ? 2.148 -28.766 -0.99 1 93.62 103 GLU B N 1
ATOM 2550 C CA . GLU B 1 103 ? 1.845 -28.812 -2.418 1 93.62 103 GLU B CA 1
ATOM 2551 C C . GLU B 1 103 ? 2.863 -28.016 -3.223 1 93.62 103 GLU B C 1
ATOM 2553 O O . GLU B 1 103 ? 3.332 -28.469 -4.27 1 93.62 103 GLU B O 1
ATOM 2558 N N . VAL B 1 104 ? 3.199 -26.844 -2.775 1 95.5 104 VAL B N 1
ATOM 2559 C CA . VAL B 1 104 ? 4.152 -25.984 -3.473 1 95.5 104 VAL B CA 1
ATOM 2560 C C . VAL B 1 104 ? 5.543 -26.625 -3.432 1 95.5 104 VAL B C 1
ATOM 2562 O O . VAL B 1 104 ? 6.266 -26.609 -4.43 1 95.5 104 VAL B O 1
ATOM 2565 N N . ARG B 1 105 ? 5.867 -27.125 -2.301 1 96.69 105 ARG B N 1
ATOM 2566 C CA . ARG B 1 105 ? 7.137 -27.828 -2.156 1 96.69 105 ARG B CA 1
ATOM 2567 C C . ARG B 1 105 ? 7.254 -28.969 -3.168 1 96.69 105 ARG B C 1
ATOM 2569 O O . ARG B 1 105 ? 8.258 -29.062 -3.879 1 96.69 105 ARG B O 1
ATOM 2576 N N . THR B 1 106 ? 6.25 -29.797 -3.195 1 96.75 106 THR B N 1
ATOM 2577 C CA . THR B 1 106 ? 6.223 -30.953 -4.09 1 96.75 106 THR B CA 1
ATOM 2578 C C . THR B 1 106 ? 6.254 -30.5 -5.551 1 96.75 106 THR B C 1
ATOM 2580 O O . THR B 1 106 ? 6.953 -31.094 -6.371 1 96.75 106 THR B O 1
ATOM 2583 N N . PHE B 1 107 ? 5.504 -29.469 -5.785 1 96.81 107 PHE B N 1
ATOM 2584 C CA . PHE B 1 107 ? 5.453 -28.922 -7.133 1 96.81 107 PHE B CA 1
ATOM 2585 C C . PHE B 1 107 ? 6.852 -28.562 -7.621 1 96.81 107 PHE B C 1
ATOM 2587 O O . PHE B 1 107 ? 7.238 -28.906 -8.734 1 96.81 107 PHE B O 1
ATOM 2594 N N . TYR B 1 108 ? 7.59 -27.875 -6.809 1 97.81 108 TYR B N 1
ATOM 2595 C CA . TYR B 1 108 ? 8.93 -27.453 -7.195 1 97.81 108 TYR B CA 1
ATOM 2596 C C . TYR B 1 108 ? 9.867 -28.656 -7.336 1 97.81 108 TYR B C 1
ATOM 2598 O O . TYR B 1 108 ? 10.609 -28.75 -8.312 1 97.81 108 TYR B O 1
ATOM 2606 N N . ALA B 1 109 ? 9.844 -29.531 -6.367 1 97.19 109 ALA B N 1
ATOM 2607 C CA . ALA B 1 109 ? 10.711 -30.703 -6.402 1 97.19 109 ALA B CA 1
ATOM 2608 C C . ALA B 1 109 ? 10.438 -31.547 -7.648 1 97.19 109 ALA B C 1
ATOM 2610 O O . ALA B 1 109 ? 11.375 -31.984 -8.32 1 97.19 109 ALA B O 1
ATOM 2611 N N . ASP B 1 110 ? 9.164 -31.75 -7.918 1 97.06 110 ASP B N 1
ATOM 2612 C CA . ASP B 1 110 ? 8.773 -32.5 -9.109 1 97.06 110 ASP B CA 1
ATOM 2613 C C . ASP B 1 110 ? 9.281 -31.828 -10.375 1 97.06 110 ASP B C 1
ATOM 2615 O O . ASP B 1 110 ? 9.711 -32.5 -11.32 1 97.06 110 ASP B O 1
ATOM 2619 N N . ALA B 1 111 ? 9.203 -30.5 -10.406 1 97.44 111 ALA B N 1
ATOM 2620 C CA . ALA B 1 111 ? 9.672 -29.75 -11.57 1 97.44 111 ALA B CA 1
ATOM 2621 C C . ALA B 1 111 ? 11.141 -30.047 -11.859 1 97.44 111 ALA B C 1
ATOM 2623 O O . ALA B 1 111 ? 11.5 -30.344 -13 1 97.44 111 ALA B O 1
ATOM 2624 N N . ILE B 1 112 ? 11.922 -30.016 -10.859 1 97 112 ILE B N 1
ATOM 2625 C CA . ILE B 1 112 ? 13.352 -30.266 -11.023 1 97 112 ILE B CA 1
ATOM 2626 C C . ILE B 1 112 ? 13.578 -31.719 -11.445 1 97 112 ILE B C 1
ATOM 2628 O O . ILE B 1 112 ? 14.352 -31.984 -12.367 1 97 112 ILE B O 1
ATOM 2632 N N . ASP B 1 113 ? 12.914 -32.594 -10.828 1 96.81 113 ASP B N 1
ATOM 2633 C CA . ASP B 1 113 ? 13.055 -34 -11.133 1 96.81 113 ASP B CA 1
ATOM 2634 C C . ASP B 1 113 ? 12.656 -34.281 -12.578 1 96.81 113 ASP B C 1
ATOM 2636 O O . ASP B 1 113 ? 13.219 -35.188 -13.219 1 96.81 113 ASP B O 1
ATOM 2640 N N . GLU B 1 114 ? 11.711 -33.594 -13.039 1 96.94 114 GLU B N 1
ATOM 2641 C CA . GLU B 1 114 ? 11.188 -33.781 -14.391 1 96.94 114 GLU B CA 1
ATOM 2642 C C . GLU B 1 114 ? 12.078 -33.125 -15.43 1 96.94 114 GLU B C 1
ATOM 2644 O O . GLU B 1 114 ? 11.867 -33.281 -16.625 1 96.94 114 GLU B O 1
ATOM 2649 N N . GLY B 1 115 ? 13.102 -32.312 -14.953 1 96.19 115 GLY B N 1
ATOM 2650 C CA . GLY B 1 115 ? 14.086 -31.766 -15.859 1 96.19 115 GLY B CA 1
ATOM 2651 C C . GLY B 1 115 ? 13.859 -30.297 -16.156 1 96.19 115 GLY B C 1
ATOM 2652 O O . GLY B 1 115 ? 14.555 -29.703 -17 1 96.19 115 GLY B O 1
ATOM 2653 N N . TYR B 1 116 ? 12.906 -29.688 -15.492 1 97.19 116 TYR B N 1
ATOM 2654 C CA . TYR B 1 116 ? 12.703 -28.25 -15.648 1 97.19 116 TYR B CA 1
ATOM 2655 C C . TYR B 1 116 ? 13.828 -27.469 -14.977 1 97.19 116 TYR B C 1
ATOM 2657 O O . TYR B 1 116 ? 14.5 -27.969 -14.078 1 97.19 116 TYR B O 1
ATOM 2665 N N . SER B 1 117 ? 14.047 -26.219 -15.406 1 96.81 117 SER B N 1
ATOM 2666 C CA . SER B 1 117 ? 15.078 -25.359 -14.828 1 96.81 117 SER B CA 1
ATOM 2667 C C . SER B 1 117 ? 14.641 -24.812 -13.484 1 96.81 117 SER B C 1
ATOM 2669 O O . SER B 1 117 ? 15.469 -24.312 -12.711 1 96.81 117 SER B O 1
ATOM 2671 N N . GLY B 1 118 ? 13.383 -24.844 -13.211 1 97.38 118 GLY B N 1
ATOM 2672 C CA . GLY B 1 118 ? 12.734 -24.297 -12.031 1 97.38 118 GLY B CA 1
ATOM 2673 C C . GLY B 1 118 ? 11.219 -24.281 -12.133 1 97.38 118 GLY B C 1
ATOM 2674 O O . GLY B 1 118 ? 10.641 -25.016 -12.922 1 97.38 118 GLY B O 1
ATOM 2675 N N . ALA B 1 119 ? 10.633 -23.422 -11.312 1 98.12 119 ALA B N 1
ATOM 2676 C CA . ALA B 1 119 ? 9.172 -23.359 -11.328 1 98.12 119 ALA B CA 1
ATOM 2677 C C . ALA B 1 119 ? 8.688 -21.953 -10.977 1 98.12 119 ALA B C 1
ATOM 2679 O O . ALA B 1 119 ? 9.367 -21.219 -10.258 1 98.12 119 ALA B O 1
ATOM 2680 N N . ARG B 1 120 ? 7.57 -21.578 -11.477 1 97.94 120 ARG B N 1
ATOM 2681 C CA . ARG B 1 120 ? 6.883 -20.344 -11.094 1 97.94 120 ARG B CA 1
ATOM 2682 C C . ARG B 1 120 ? 5.395 -20.594 -10.883 1 97.94 120 ARG B C 1
ATOM 2684 O O . ARG B 1 120 ? 4.797 -21.438 -11.555 1 97.94 120 ARG B O 1
ATOM 2691 N N . CYS B 1 121 ? 4.84 -19.938 -9.977 1 98.12 121 CYS B N 1
ATOM 2692 C CA . CYS B 1 121 ? 3.426 -20.109 -9.656 1 98.12 121 CYS B CA 1
ATOM 2693 C C . CYS B 1 121 ? 2.77 -18.766 -9.344 1 98.12 121 CYS B C 1
ATOM 2695 O O . CYS B 1 121 ? 3.449 -17.812 -8.984 1 98.12 121 CYS B O 1
ATOM 2697 N N . THR B 1 122 ? 1.502 -18.656 -9.602 1 98.19 122 THR B N 1
ATOM 2698 C CA . THR B 1 122 ? 0.695 -17.516 -9.195 1 98.19 122 THR B CA 1
ATOM 2699 C C . THR B 1 122 ? -0.637 -17.984 -8.609 1 98.19 122 THR B C 1
ATOM 2701 O O . THR B 1 122 ? -1.159 -19.031 -8.984 1 98.19 122 THR B O 1
ATOM 2704 N N . GLY B 1 123 ? -1.121 -17.25 -7.66 1 96.94 123 GLY B N 1
ATOM 2705 C CA . GLY B 1 123 ? -2.4 -17.562 -7.039 1 96.94 123 GLY B CA 1
ATOM 2706 C C . GLY B 1 123 ? -3.25 -16.328 -6.797 1 96.94 123 GLY B C 1
ATOM 2707 O O . GLY B 1 123 ? -2.75 -15.305 -6.316 1 96.94 123 GLY B O 1
ATOM 2708 N N . GLU B 1 124 ? -4.492 -16.406 -7.164 1 95.5 124 GLU B N 1
ATOM 2709 C CA . GLU B 1 124 ? -5.477 -15.391 -6.801 1 95.5 124 GLU B CA 1
ATOM 2710 C C . GLU B 1 124 ? -5.957 -15.578 -5.363 1 95.5 124 GLU B C 1
ATOM 2712 O O . GLU B 1 124 ? -6.461 -16.641 -5.008 1 95.5 124 GLU B O 1
ATOM 2717 N N . MET B 1 125 ? -5.852 -14.516 -4.578 1 93.44 125 MET B N 1
ATOM 2718 C CA . MET B 1 125 ? -5.973 -14.664 -3.129 1 93.44 125 MET B CA 1
ATOM 2719 C C . MET B 1 125 ? -7.266 -14.031 -2.623 1 93.44 125 MET B C 1
ATOM 2721 O O . MET B 1 125 ? -7.387 -13.711 -1.44 1 93.44 125 MET B O 1
ATOM 2725 N N . ASN B 1 126 ? -8.188 -13.828 -3.424 1 87.56 126 ASN B N 1
ATOM 2726 C CA . ASN B 1 126 ? -9.383 -13.078 -3.055 1 87.56 126 ASN B CA 1
ATOM 2727 C C . ASN B 1 126 ? -10.18 -13.797 -1.97 1 87.56 126 ASN B C 1
ATOM 2729 O O . ASN B 1 126 ? -10.961 -13.172 -1.246 1 87.56 126 ASN B O 1
ATOM 2733 N N . TRP B 1 127 ? -10.094 -15.094 -1.803 1 84.81 127 TRP B N 1
ATOM 2734 C CA . TRP B 1 127 ? -10.75 -15.844 -0.738 1 84.81 127 TRP B CA 1
ATOM 2735 C C . TRP B 1 127 ? -10.336 -15.32 0.633 1 84.81 127 TRP B C 1
ATOM 2737 O O . TRP B 1 127 ? -11.055 -15.508 1.618 1 84.81 127 TRP B O 1
ATOM 2747 N N . ALA B 1 128 ? -9.18 -14.672 0.705 1 84.19 128 ALA B N 1
ATOM 2748 C CA . ALA B 1 128 ? -8.641 -14.148 1.958 1 84.19 128 ALA B CA 1
ATOM 2749 C C . ALA B 1 128 ? -9.406 -12.906 2.412 1 84.19 128 ALA B C 1
ATOM 2751 O O . ALA B 1 128 ? -9.281 -12.484 3.562 1 84.19 128 ALA B O 1
ATOM 2752 N N . ALA B 1 129 ? -10.117 -12.219 1.528 1 81.12 129 ALA B N 1
ATOM 2753 C CA . ALA B 1 129 ? -10.875 -11.008 1.843 1 81.12 129 ALA B CA 1
ATOM 2754 C C . ALA B 1 129 ? -12.133 -11.344 2.641 1 81.12 129 ALA B C 1
ATOM 2756 O O . ALA B 1 129 ? -12.766 -10.445 3.211 1 81.12 129 ALA B O 1
ATOM 2757 N N . GLY B 1 130 ? -12.586 -12.531 2.676 1 71.44 130 GLY B N 1
ATOM 2758 C CA . GLY B 1 130 ? -13.828 -12.938 3.312 1 71.44 130 GLY B CA 1
ATOM 2759 C C . GLY B 1 130 ? -13.836 -12.703 4.812 1 71.44 130 GLY B C 1
ATOM 2760 O O . GLY B 1 130 ? -13.578 -11.586 5.27 1 71.44 130 GLY B O 1
ATOM 2761 N N . GLU B 1 131 ? -14.031 -13.688 5.52 1 69.19 131 GLU B N 1
ATOM 2762 C CA . GLU B 1 131 ? -14.094 -13.602 6.977 1 69.19 131 GLU B CA 1
ATOM 2763 C C . GLU B 1 131 ? -12.711 -13.367 7.578 1 69.19 131 GLU B C 1
ATOM 2765 O O . GLU B 1 131 ? -11.695 -13.719 6.969 1 69.19 131 GLU B O 1
ATOM 2770 N N . ILE B 1 132 ? -12.711 -12.727 8.648 1 65.5 132 ILE B N 1
ATOM 2771 C CA . ILE B 1 132 ? -11.508 -12.352 9.383 1 65.5 132 ILE B CA 1
ATOM 2772 C C . ILE B 1 132 ? -10.602 -13.57 9.547 1 65.5 132 ILE B C 1
ATOM 2774 O O . ILE B 1 132 ? -9.375 -13.469 9.438 1 65.5 132 ILE B O 1
ATOM 2778 N N . GLU B 1 133 ? -11.195 -14.656 9.727 1 70.75 133 GLU B N 1
ATOM 2779 C CA . GLU B 1 133 ? -10.43 -15.883 9.93 1 70.75 133 GLU B CA 1
ATOM 2780 C C . GLU B 1 133 ? -9.664 -16.281 8.672 1 70.75 133 GLU B C 1
ATOM 2782 O O . GLU B 1 133 ? -8.539 -16.781 8.75 1 70.75 133 GLU B O 1
ATOM 2787 N N . CYS B 1 134 ? -10.242 -15.945 7.633 1 76.12 134 CYS B N 1
ATOM 2788 C CA . CYS B 1 134 ? -9.602 -16.266 6.363 1 76.12 134 CYS B CA 1
ATOM 2789 C C . CYS B 1 134 ? -8.375 -15.398 6.133 1 76.12 134 CYS B C 1
ATOM 2791 O O . CYS B 1 134 ? -7.328 -15.891 5.703 1 76.12 134 CYS B O 1
ATOM 2793 N N . ALA B 1 135 ? -8.516 -14.203 6.535 1 82.5 135 ALA B N 1
ATOM 2794 C CA . ALA B 1 135 ? -7.391 -13.281 6.383 1 82.5 135 ALA B CA 1
ATOM 2795 C C . ALA B 1 135 ? -6.227 -13.688 7.281 1 82.5 135 ALA B C 1
ATOM 2797 O O . ALA B 1 135 ? -5.07 -13.656 6.859 1 82.5 135 ALA B O 1
ATOM 2798 N N . GLU B 1 136 ? -6.555 -14.07 8.453 1 86.12 136 GLU B N 1
ATOM 2799 C CA . GLU B 1 136 ? -5.52 -14.461 9.406 1 86.12 136 GLU B CA 1
ATOM 2800 C C . GLU B 1 136 ? -4.742 -15.672 8.906 1 86.12 136 GLU B C 1
ATOM 2802 O O . GLU B 1 136 ? -3.512 -15.68 8.914 1 86.12 136 GLU B O 1
ATOM 2807 N N . THR B 1 137 ? -5.477 -16.625 8.484 1 86.62 137 THR B N 1
ATOM 2808 C CA . THR B 1 137 ? -4.852 -17.844 7.984 1 86.62 137 THR B CA 1
ATOM 2809 C C . THR B 1 137 ? -4.023 -17.562 6.734 1 86.62 137 THR B C 1
ATOM 2811 O O . THR B 1 137 ? -2.934 -18.109 6.566 1 86.62 137 THR B O 1
ATOM 2814 N N . ALA B 1 138 ? -4.504 -16.719 5.934 1 90.56 138 ALA B N 1
ATOM 2815 C CA . ALA B 1 138 ? -3.791 -16.344 4.715 1 90.56 138 ALA B CA 1
ATOM 2816 C C . ALA B 1 138 ? -2.465 -15.664 5.039 1 90.56 138 ALA B C 1
ATOM 2818 O O . ALA B 1 138 ? -1.441 -15.953 4.414 1 90.56 138 ALA B O 1
ATOM 2819 N N . MET B 1 139 ? -2.506 -14.742 5.996 1 92.5 139 MET B N 1
ATOM 2820 C CA . MET B 1 139 ? -1.291 -14.016 6.352 1 92.5 139 MET B CA 1
ATOM 2821 C C . MET B 1 139 ? -0.242 -14.961 6.93 1 92.5 139 MET B C 1
ATOM 2823 O O . MET B 1 139 ? 0.948 -14.828 6.641 1 92.5 139 MET B O 1
ATOM 2827 N N . GLU B 1 140 ? -0.673 -15.867 7.68 1 89.62 140 GLU B N 1
ATOM 2828 C CA . GLU B 1 140 ? 0.251 -16.859 8.219 1 89.62 140 GLU B CA 1
ATOM 2829 C C . GLU B 1 140 ? 0.85 -17.719 7.105 1 89.62 140 GLU B C 1
ATOM 2831 O O . GLU B 1 140 ? 2.055 -17.984 7.094 1 89.62 140 GLU B O 1
ATOM 2836 N N . TYR B 1 141 ? -0 -18.188 6.293 1 93.75 141 TYR B N 1
ATOM 2837 C CA . TYR B 1 141 ? 0.434 -18.953 5.129 1 93.75 141 TYR B CA 1
ATOM 2838 C C . TYR B 1 141 ? 1.472 -18.172 4.324 1 93.75 141 TYR B C 1
ATOM 2840 O O . TYR B 1 141 ? 2.545 -18.688 4.016 1 93.75 141 TYR B O 1
ATOM 2848 N N . GLU B 1 142 ? 1.215 -16.891 4.043 1 95.94 142 GLU B N 1
ATOM 2849 C CA . GLU B 1 142 ? 2.086 -16.062 3.229 1 95.94 142 GLU B CA 1
ATOM 2850 C C . GLU B 1 142 ? 3.459 -15.891 3.877 1 95.94 142 GLU B C 1
ATOM 2852 O O . GLU B 1 142 ? 4.48 -15.898 3.189 1 95.94 142 GLU B O 1
ATOM 2857 N N . ALA B 1 143 ? 3.449 -15.742 5.152 1 94.12 143 ALA B N 1
ATOM 2858 C CA . ALA B 1 143 ? 4.711 -15.617 5.871 1 94.12 143 ALA B CA 1
ATOM 2859 C C . ALA B 1 143 ? 5.551 -16.891 5.734 1 94.12 143 ALA B C 1
ATOM 2861 O O . ALA B 1 143 ? 6.773 -16.812 5.59 1 94.12 143 ALA B O 1
ATOM 2862 N N . GLN B 1 144 ? 4.93 -18.031 5.734 1 94.62 144 GLN B N 1
ATOM 2863 C CA . GLN B 1 144 ? 5.621 -19.312 5.637 1 94.62 144 GLN B CA 1
ATOM 2864 C C . GLN B 1 144 ? 6.121 -19.562 4.219 1 94.62 144 GLN B C 1
ATOM 2866 O O . GLN B 1 144 ? 7.117 -20.266 4.02 1 94.62 144 GLN B O 1
ATOM 2871 N N . VAL B 1 145 ? 5.422 -19.062 3.262 1 97.44 145 VAL B N 1
ATOM 2872 C CA . VAL B 1 145 ? 5.855 -19.172 1.872 1 97.44 145 VAL B CA 1
ATOM 2873 C C . VAL B 1 145 ? 7.266 -18.609 1.725 1 97.44 145 VAL B C 1
ATOM 2875 O O . VAL B 1 145 ? 8.102 -19.188 1.024 1 97.44 145 VAL B O 1
ATOM 2878 N N . ASN B 1 146 ? 7.516 -17.484 2.377 1 97.44 146 ASN B N 1
ATOM 2879 C CA . ASN B 1 146 ? 8.844 -16.875 2.33 1 97.44 146 ASN B CA 1
ATOM 2880 C C . ASN B 1 146 ? 9.922 -17.859 2.77 1 97.44 146 ASN B C 1
ATOM 2882 O O . ASN B 1 146 ? 10.984 -17.938 2.145 1 97.44 146 ASN B O 1
ATOM 2886 N N . GLU B 1 147 ? 9.641 -18.578 3.77 1 94.56 147 GLU B N 1
ATOM 2887 C CA . GLU B 1 147 ? 10.602 -19.562 4.27 1 94.56 147 GLU B CA 1
ATOM 2888 C C . GLU B 1 147 ? 10.758 -20.719 3.299 1 94.56 147 GLU B C 1
ATOM 2890 O O . GLU B 1 147 ? 11.875 -21.188 3.049 1 94.56 147 GLU B O 1
ATOM 2895 N N . LEU B 1 148 ? 9.664 -21.188 2.832 1 96.56 148 LEU B N 1
ATOM 2896 C CA . LEU B 1 148 ? 9.672 -22.297 1.888 1 96.56 148 LEU B CA 1
ATOM 2897 C C . LEU B 1 148 ? 10.5 -21.953 0.654 1 96.56 148 LEU B C 1
ATOM 2899 O O . LEU B 1 148 ? 11.305 -22.766 0.197 1 96.56 148 LEU B O 1
ATOM 2903 N N . PHE B 1 149 ? 10.367 -20.719 0.122 1 97.19 149 PHE B N 1
ATOM 2904 C CA . PHE B 1 149 ? 10.992 -20.297 -1.128 1 97.19 149 PHE B CA 1
ATOM 2905 C C . PHE B 1 149 ? 12.5 -20.172 -0.961 1 97.19 149 PHE B C 1
ATOM 2907 O O . PHE B 1 149 ? 13.242 -20.172 -1.945 1 97.19 149 PHE B O 1
ATOM 2914 N N . LYS B 1 150 ? 12.961 -20.062 0.22 1 94.38 150 LYS B N 1
ATOM 2915 C CA . LYS B 1 150 ? 14.398 -20.047 0.48 1 94.38 150 LYS B CA 1
ATOM 2916 C C . LYS B 1 150 ? 15.039 -21.391 0.124 1 94.38 150 LYS B C 1
ATOM 2918 O O . LYS B 1 150 ? 16.172 -21.438 -0.347 1 94.38 150 LYS B O 1
ATOM 2923 N N . HIS B 1 151 ? 14.258 -22.453 0.32 1 95.31 151 HIS B N 1
ATOM 2924 C CA . HIS B 1 151 ? 14.789 -23.797 0.121 1 95.31 151 HIS B CA 1
ATOM 2925 C C . HIS B 1 151 ? 14.305 -24.391 -1.2 1 95.31 151 HIS B C 1
ATOM 2927 O O . HIS B 1 151 ? 15 -25.203 -1.808 1 95.31 151 HIS B O 1
ATOM 2933 N N . TYR B 1 152 ? 13.188 -24.031 -1.525 1 97.31 152 TYR B N 1
ATOM 2934 C CA . TYR B 1 152 ? 12.578 -24.375 -2.805 1 97.31 152 TYR B CA 1
ATOM 2935 C C . TYR B 1 152 ? 12.258 -23.141 -3.621 1 97.31 152 TYR B C 1
ATOM 2937 O O . TYR B 1 152 ? 11.141 -22.625 -3.574 1 97.31 152 TYR B O 1
ATOM 2945 N N . PRO B 1 153 ? 13.227 -22.719 -4.418 1 97.94 153 PRO B N 1
ATOM 2946 C CA . PRO B 1 153 ? 13.156 -21.375 -5 1 97.94 153 PRO B CA 1
ATOM 2947 C C . PRO B 1 153 ? 12.133 -21.281 -6.129 1 97.94 153 PRO B C 1
ATOM 2949 O O . PRO B 1 153 ? 12.492 -20.938 -7.262 1 97.94 153 PRO B O 1
ATOM 2952 N N . CYS B 1 154 ? 10.891 -21.516 -5.812 1 98.06 154 CYS B N 1
ATOM 2953 C CA . CYS B 1 154 ? 9.758 -21.219 -6.684 1 98.06 154 CYS B CA 1
ATOM 2954 C C . CYS B 1 154 ? 9.461 -19.719 -6.699 1 98.06 154 CYS B C 1
ATOM 2956 O O . CYS B 1 154 ? 9.344 -19.094 -5.645 1 98.06 154 CYS B O 1
ATOM 2958 N N . THR B 1 155 ? 9.414 -19.156 -7.883 1 98.25 155 THR B N 1
ATOM 2959 C CA . THR B 1 155 ? 9.016 -17.75 -7.957 1 98.25 155 THR B CA 1
ATOM 2960 C C . THR B 1 155 ? 7.5 -17.625 -7.93 1 98.25 155 THR B C 1
ATOM 2962 O O . THR B 1 155 ? 6.801 -18.234 -8.742 1 98.25 155 THR B O 1
ATOM 2965 N N . GLY B 1 156 ? 7.02 -16.875 -7.016 1 98.44 156 GLY B N 1
ATOM 2966 C CA . GLY B 1 156 ? 5.582 -16.828 -6.805 1 98.44 156 GLY B CA 1
ATOM 2967 C C . GLY B 1 156 ? 5.016 -15.414 -6.848 1 98.44 156 GLY B C 1
ATOM 2968 O O . GLY B 1 156 ? 5.613 -14.484 -6.293 1 98.44 156 GLY B O 1
ATOM 2969 N N . ILE B 1 157 ? 3.912 -15.211 -7.539 1 98.69 157 ILE B N 1
ATOM 2970 C CA . ILE B 1 157 ? 3.141 -13.969 -7.52 1 98.69 157 ILE B CA 1
ATOM 2971 C C . ILE B 1 157 ? 1.805 -14.203 -6.82 1 98.69 157 ILE B C 1
ATOM 2973 O O . ILE B 1 157 ? 0.999 -15.023 -7.266 1 98.69 157 ILE B O 1
ATOM 2977 N N . CYS B 1 158 ? 1.533 -13.555 -5.785 1 98.12 158 CYS B N 1
ATOM 2978 C CA . CYS B 1 158 ? 0.245 -13.562 -5.102 1 98.12 158 CYS B CA 1
ATOM 2979 C C . CYS B 1 158 ? -0.602 -12.367 -5.512 1 98.12 158 CYS B C 1
ATOM 2981 O O . CYS B 1 158 ? -0.205 -11.219 -5.305 1 98.12 158 CYS B O 1
ATOM 2983 N N . GLN B 1 159 ? -1.774 -12.68 -5.984 1 97.81 159 GLN B N 1
ATOM 2984 C CA . GLN B 1 159 ? -2.627 -11.656 -6.574 1 97.81 159 GLN B CA 1
ATOM 2985 C C . GLN B 1 159 ? -3.717 -11.219 -5.602 1 97.81 159 GLN B C 1
ATOM 2987 O O . GLN B 1 159 ? -4.438 -12.055 -5.051 1 97.81 159 GLN B O 1
ATOM 2992 N N . TYR B 1 160 ? -3.883 -9.898 -5.461 1 96.88 160 TYR B N 1
ATOM 2993 C CA . TYR B 1 160 ? -4.91 -9.32 -4.598 1 96.88 160 TYR B CA 1
ATOM 2994 C C . TYR B 1 160 ? -5.699 -8.25 -5.332 1 96.88 160 TYR B C 1
ATOM 2996 O O . TYR B 1 160 ? -5.125 -7.266 -5.812 1 96.88 160 TYR B O 1
ATOM 3004 N N . ASP B 1 161 ? -7 -8.453 -5.398 1 95.69 161 ASP B N 1
ATOM 3005 C CA . ASP B 1 161 ? -7.883 -7.438 -5.957 1 95.69 161 ASP B CA 1
ATOM 3006 C C . ASP B 1 161 ? -8.172 -6.34 -4.934 1 95.69 161 ASP B C 1
ATOM 3008 O O . ASP B 1 161 ? -8.922 -6.547 -3.982 1 95.69 161 ASP B O 1
ATOM 3012 N N . ALA B 1 162 ? -7.602 -5.207 -5.148 1 94.75 162 ALA B N 1
ATOM 3013 C CA . ALA B 1 162 ? -7.688 -4.105 -4.191 1 94.75 162 ALA B CA 1
ATOM 3014 C C . ALA B 1 162 ? -9.141 -3.736 -3.908 1 94.75 162 ALA B C 1
ATOM 3016 O O . ALA B 1 162 ? -9.461 -3.232 -2.83 1 94.75 162 ALA B O 1
ATOM 3017 N N . ARG B 1 163 ? -10.078 -3.975 -4.797 1 92.75 163 ARG B N 1
ATOM 3018 C CA . ARG B 1 163 ? -11.484 -3.607 -4.688 1 92.75 163 ARG B CA 1
ATOM 3019 C C . ARG B 1 163 ? -12.219 -4.523 -3.709 1 92.75 163 ARG B C 1
ATOM 3021 O O . ARG B 1 163 ? -13.328 -4.215 -3.273 1 92.75 163 ARG B O 1
ATOM 3028 N N . GLN B 1 164 ? -11.602 -5.574 -3.328 1 92.94 164 GLN B N 1
ATOM 3029 C CA . GLN B 1 164 ? -12.289 -6.59 -2.541 1 92.94 164 GLN B CA 1
ATOM 3030 C C . GLN B 1 164 ? -11.75 -6.645 -1.116 1 92.94 164 GLN B C 1
ATOM 3032 O O . GLN B 1 164 ? -12.266 -7.383 -0.276 1 92.94 164 GLN B O 1
ATOM 3037 N N . PHE B 1 165 ? -10.734 -5.883 -0.848 1 94 165 PHE B N 1
ATOM 3038 C CA . PHE B 1 165 ? -10.078 -6 0.448 1 94 165 PHE B CA 1
ATOM 3039 C C . PHE B 1 165 ? -10.195 -4.699 1.236 1 94 165 PHE B C 1
ATOM 3041 O O . PHE B 1 165 ? -10.094 -3.611 0.668 1 94 165 PHE B O 1
ATOM 3048 N N . PRO B 1 166 ? -10.43 -4.871 2.58 1 92.5 166 PRO B N 1
ATOM 3049 C CA . PRO B 1 166 ? -10.25 -3.689 3.43 1 92.5 166 PRO B CA 1
ATOM 3050 C C . PRO B 1 166 ? -8.805 -3.184 3.443 1 92.5 166 PRO B C 1
ATOM 3052 O O . PRO B 1 166 ? -7.875 -3.965 3.238 1 92.5 166 PRO B O 1
ATOM 3055 N N . GLY B 1 167 ? -8.609 -1.973 3.709 1 93.69 167 GLY B N 1
ATOM 3056 C CA . GLY B 1 167 ? -7.305 -1.336 3.664 1 93.69 167 GLY B CA 1
ATOM 3057 C C . GLY B 1 167 ? -6.305 -1.957 4.621 1 93.69 167 GLY B C 1
ATOM 3058 O O . GLY B 1 167 ? -5.137 -2.15 4.273 1 93.69 167 GLY B O 1
ATOM 3059 N N . ASP B 1 168 ? -6.754 -2.227 5.812 1 92.12 168 ASP B N 1
ATOM 3060 C CA . ASP B 1 168 ? -5.836 -2.748 6.824 1 92.12 168 ASP B CA 1
ATOM 3061 C C . ASP B 1 168 ? -5.316 -4.129 6.43 1 92.12 168 ASP B C 1
ATOM 3063 O O . ASP B 1 168 ? -4.145 -4.445 6.66 1 92.12 168 ASP B O 1
ATOM 3067 N N . VAL B 1 169 ? -6.148 -4.934 5.77 1 93.31 169 VAL B N 1
ATOM 3068 C CA . VAL B 1 169 ? -5.727 -6.25 5.305 1 93.31 169 VAL B CA 1
ATOM 3069 C C . VAL B 1 169 ? -4.703 -6.098 4.184 1 93.31 169 VAL B C 1
ATOM 3071 O O . VAL B 1 169 ? -3.689 -6.801 4.156 1 93.31 169 VAL B O 1
ATOM 3074 N N . LEU B 1 170 ? -4.914 -5.191 3.299 1 94.62 170 LEU B N 1
ATOM 3075 C CA . LEU B 1 170 ? -3.971 -4.977 2.207 1 94.62 170 LEU B CA 1
ATOM 3076 C C . LEU B 1 170 ? -2.621 -4.512 2.738 1 94.62 170 LEU B C 1
ATOM 3078 O O . LEU B 1 170 ? -1.574 -4.883 2.203 1 94.62 170 LEU B O 1
ATOM 3082 N N . MET B 1 171 ? -2.68 -3.686 3.727 1 93.69 171 MET B N 1
ATOM 3083 C CA . MET B 1 171 ? -1.424 -3.248 4.332 1 93.69 171 MET B CA 1
ATOM 3084 C C . MET B 1 171 ? -0.675 -4.426 4.941 1 93.69 171 MET B C 1
ATOM 3086 O O . MET B 1 171 ? 0.555 -4.488 4.879 1 93.69 171 MET B O 1
ATOM 3090 N N . ASP B 1 172 ? -1.401 -5.355 5.531 1 94.19 172 ASP B N 1
ATOM 3091 C CA . ASP B 1 172 ? -0.777 -6.578 6.027 1 94.19 172 ASP B CA 1
ATOM 3092 C C . ASP B 1 172 ? -0.136 -7.371 4.891 1 94.19 172 ASP B C 1
ATOM 3094 O O . ASP B 1 172 ? 0.984 -7.867 5.027 1 94.19 172 ASP B O 1
ATOM 3098 N N . VAL B 1 173 ? -0.854 -7.473 3.826 1 95.81 173 VAL B N 1
ATOM 3099 C CA . VAL B 1 173 ? -0.387 -8.203 2.65 1 95.81 173 VAL B CA 1
ATOM 3100 C C . VAL B 1 173 ? 0.943 -7.617 2.178 1 95.81 173 VAL B C 1
ATOM 3102 O O . VAL B 1 173 ? 1.875 -8.359 1.861 1 95.81 173 VAL B O 1
ATOM 3105 N N . LEU B 1 174 ? 1.023 -6.312 2.174 1 96.38 174 LEU B N 1
ATOM 3106 C CA . LEU B 1 174 ? 2.25 -5.648 1.749 1 96.38 174 LEU B CA 1
ATOM 3107 C C . LEU B 1 174 ? 3.412 -6.008 2.668 1 96.38 174 LEU B C 1
ATOM 3109 O O . LEU B 1 174 ? 4.531 -6.234 2.201 1 96.38 174 LEU B O 1
ATOM 3113 N N . GLN B 1 175 ? 3.145 -6.203 3.895 1 96.06 175 GLN B N 1
ATOM 3114 C CA . GLN B 1 175 ? 4.203 -6.402 4.879 1 96.06 175 GLN B CA 1
ATOM 3115 C C . GLN B 1 175 ? 4.816 -7.793 4.754 1 96.06 175 GLN B C 1
ATOM 3117 O O . GLN B 1 175 ? 5.91 -8.047 5.266 1 96.06 175 GLN B O 1
ATOM 3122 N N . VAL B 1 176 ? 4.145 -8.664 4.082 1 97.12 176 VAL B N 1
ATOM 3123 C CA . VAL B 1 176 ? 4.629 -10.047 4.094 1 97.12 176 VAL B CA 1
ATOM 3124 C C . VAL B 1 176 ? 5.375 -10.344 2.797 1 97.12 176 VAL B C 1
ATOM 3126 O O . VAL B 1 176 ? 6.051 -11.367 2.684 1 97.12 176 VAL B O 1
ATOM 3129 N N . HIS B 1 177 ? 5.332 -9.523 1.801 1 98.38 177 HIS B N 1
ATOM 3130 C CA . HIS B 1 177 ? 5.949 -9.789 0.506 1 98.38 177 HIS B CA 1
ATOM 3131 C C . HIS B 1 177 ? 7.191 -8.93 0.3 1 98.38 177 HIS B C 1
ATOM 3133 O O . HIS B 1 177 ? 7.105 -7.695 0.32 1 98.38 177 HIS B O 1
ATOM 3139 N N . PRO B 1 178 ? 8.336 -9.5 0.002 1 97.94 178 PRO B N 1
ATOM 3140 C CA . PRO B 1 178 ? 9.57 -8.734 -0.214 1 97.94 178 PRO B CA 1
ATOM 3141 C C . PRO B 1 178 ? 9.516 -7.875 -1.475 1 97.94 178 PRO B C 1
ATOM 3143 O O . PRO B 1 178 ? 10.211 -6.855 -1.56 1 97.94 178 PRO B O 1
ATOM 3146 N N . TYR B 1 179 ? 8.703 -8.305 -2.441 1 98.25 179 TYR B N 1
ATOM 3147 C CA . TYR B 1 179 ? 8.602 -7.598 -3.713 1 98.25 179 TYR B CA 1
ATOM 3148 C C . TYR B 1 179 ? 7.148 -7.273 -4.043 1 98.25 179 TYR B C 1
ATOM 3150 O O . TYR B 1 179 ? 6.23 -7.934 -3.555 1 98.25 179 TYR B O 1
ATOM 3158 N N . MET B 1 180 ? 6.992 -6.293 -4.867 1 97.75 180 MET B N 1
ATOM 3159 C CA . MET B 1 180 ? 5.672 -5.941 -5.383 1 97.75 180 MET B CA 1
ATOM 3160 C C . MET B 1 180 ? 5.754 -5.527 -6.848 1 97.75 180 MET B C 1
ATOM 3162 O O . MET B 1 180 ? 6.824 -5.168 -7.34 1 97.75 180 MET B O 1
ATOM 3166 N N . ILE B 1 181 ? 4.703 -5.664 -7.477 1 98 181 ILE B N 1
ATOM 3167 C CA . ILE B 1 181 ? 4.582 -5.168 -8.844 1 98 181 ILE B CA 1
ATOM 3168 C C . ILE B 1 181 ? 3.902 -3.799 -8.836 1 98 181 ILE B C 1
ATOM 3170 O O . ILE B 1 181 ? 2.766 -3.666 -8.367 1 98 181 ILE B O 1
ATOM 3174 N N . VAL B 1 182 ? 4.574 -2.836 -9.344 1 94.88 182 VAL B N 1
ATOM 3175 C CA . VAL B 1 182 ? 4.039 -1.484 -9.469 1 94.88 182 VAL B CA 1
ATOM 3176 C C . VAL B 1 182 ? 4.156 -1.013 -10.914 1 94.88 182 VAL B C 1
ATOM 3178 O O . VAL B 1 182 ? 5.266 -0.87 -11.438 1 94.88 182 VAL B O 1
ATOM 3181 N N . ARG B 1 183 ? 2.959 -0.823 -11.562 1 90.62 183 ARG B N 1
ATOM 3182 C CA . ARG B 1 183 ? 2.895 -0.357 -12.938 1 90.62 183 ARG B CA 1
ATOM 3183 C C . ARG B 1 183 ? 3.771 -1.212 -13.852 1 90.62 183 ARG B C 1
ATOM 3185 O O . ARG B 1 183 ? 4.586 -0.685 -14.609 1 90.62 183 ARG B O 1
ATOM 3192 N N . GLY B 1 184 ? 3.66 -2.477 -13.594 1 93.62 184 GLY B N 1
ATOM 3193 C CA . GLY B 1 184 ? 4.316 -3.43 -14.477 1 93.62 184 GLY B CA 1
ATOM 3194 C C . GLY B 1 184 ? 5.793 -3.602 -14.18 1 93.62 184 GLY B C 1
ATOM 3195 O O . GLY B 1 184 ? 6.535 -4.156 -15 1 93.62 184 GLY B O 1
ATOM 3196 N N . GLN B 1 185 ? 6.246 -3.064 -13.094 1 95.62 185 GLN B N 1
ATOM 3197 C CA . GLN B 1 185 ? 7.648 -3.199 -12.711 1 95.62 185 GLN B CA 1
ATOM 3198 C C . GLN B 1 185 ? 7.793 -3.879 -11.352 1 95.62 185 GLN B C 1
ATOM 3200 O O . GLN B 1 185 ? 6.965 -3.676 -10.461 1 95.62 185 GLN B O 1
ATOM 3205 N N . LEU B 1 186 ? 8.836 -4.684 -11.281 1 97.88 186 LEU B N 1
ATOM 3206 C CA . LEU B 1 186 ? 9.18 -5.27 -9.984 1 97.88 186 LEU B CA 1
ATOM 3207 C C . LEU B 1 186 ? 9.898 -4.254 -9.102 1 97.88 186 LEU B C 1
ATOM 3209 O O . LEU B 1 186 ? 10.859 -3.619 -9.539 1 97.88 186 LEU B O 1
ATOM 3213 N N . VAL B 1 187 ? 9.461 -4.121 -7.926 1 96.56 187 VAL B N 1
ATOM 3214 C CA . VAL B 1 187 ? 10.055 -3.174 -6.988 1 96.56 187 VAL B CA 1
ATOM 3215 C C . VAL B 1 187 ? 10.266 -3.85 -5.637 1 96.56 187 VAL B C 1
ATOM 3217 O O . VAL B 1 187 ? 9.484 -4.719 -5.242 1 96.56 187 VAL B O 1
ATOM 3220 N N . LEU B 1 188 ? 11.383 -3.432 -4.984 1 96.38 188 LEU B N 1
ATOM 3221 C CA . LEU B 1 188 ? 11.547 -3.834 -3.59 1 96.38 188 LEU B CA 1
ATOM 3222 C C . LEU B 1 188 ? 10.469 -3.197 -2.713 1 96.38 188 LEU B C 1
ATOM 3224 O O . LEU B 1 188 ? 10.156 -2.014 -2.865 1 96.38 188 LEU B O 1
ATOM 3228 N N . ASN B 1 189 ? 9.883 -4.004 -1.866 1 97.38 189 ASN B N 1
ATOM 3229 C CA . ASN B 1 189 ? 8.766 -3.555 -1.037 1 97.38 189 ASN B CA 1
ATOM 3230 C C . ASN B 1 189 ? 9.258 -2.924 0.263 1 97.38 189 ASN B C 1
ATOM 3232 O O . ASN B 1 189 ? 9.773 -3.617 1.139 1 97.38 189 ASN B O 1
ATOM 3236 N N . PRO B 1 190 ? 9.039 -1.674 0.457 1 95.31 190 PRO B N 1
ATOM 3237 C CA . PRO B 1 190 ? 9.523 -1.029 1.678 1 95.31 190 PRO B CA 1
ATOM 3238 C C . PRO B 1 190 ? 8.75 -1.459 2.922 1 95.31 190 PRO B C 1
ATOM 3240 O O . PRO B 1 190 ? 9.227 -1.262 4.047 1 95.31 190 PRO B O 1
ATOM 3243 N N . TYR B 1 191 ? 7.621 -2.039 2.773 1 95.44 191 TYR B N 1
ATOM 3244 C CA . TYR B 1 191 ? 6.793 -2.439 3.906 1 95.44 191 TYR B CA 1
ATOM 3245 C C . TYR B 1 191 ? 7.219 -3.803 4.438 1 95.44 191 TYR B C 1
ATOM 3247 O O . TYR B 1 191 ? 6.805 -4.207 5.527 1 95.44 191 TYR B O 1
ATOM 3255 N N . TYR B 1 192 ? 8.008 -4.508 3.658 1 97.38 192 TYR B N 1
ATOM 3256 C CA . TYR B 1 192 ? 8.305 -5.898 3.979 1 97.38 192 TYR B CA 1
ATOM 3257 C C . TYR B 1 192 ? 8.969 -6.012 5.348 1 97.38 192 TYR B C 1
ATOM 3259 O O . TYR B 1 192 ? 9.836 -5.211 5.691 1 97.38 192 TYR B O 1
ATOM 3267 N N . ARG B 1 193 ? 8.578 -7.035 6.031 1 94.56 193 ARG B N 1
ATOM 3268 C CA . ARG B 1 193 ? 9.125 -7.371 7.34 1 94.56 193 ARG B CA 1
ATOM 3269 C C . ARG B 1 193 ? 9.617 -8.82 7.371 1 94.56 193 ARG B C 1
ATOM 3271 O O . ARG B 1 193 ? 9.109 -9.664 6.633 1 94.56 193 ARG B O 1
ATOM 3278 N N . ASP B 1 194 ? 10.5 -9 8.273 1 94.69 194 ASP B N 1
ATOM 3279 C CA . ASP B 1 194 ? 10.891 -10.383 8.531 1 94.69 194 ASP B CA 1
ATOM 3280 C C . ASP B 1 194 ? 9.672 -11.234 8.875 1 94.69 194 ASP B C 1
ATOM 3282 O O . ASP B 1 194 ? 8.836 -10.836 9.688 1 94.69 194 ASP B O 1
ATOM 3286 N N . PRO B 1 195 ? 9.602 -12.422 8.328 1 93.25 195 PRO B N 1
ATOM 3287 C CA . PRO B 1 195 ? 8.398 -13.242 8.484 1 93.25 195 PRO B CA 1
ATOM 3288 C C . PRO B 1 195 ? 8.07 -13.523 9.953 1 93.25 195 PRO B C 1
ATOM 3290 O O . PRO B 1 195 ? 6.906 -13.422 10.352 1 93.25 195 PRO B O 1
ATOM 3293 N N . GLN B 1 196 ? 9.023 -13.883 10.719 1 92.75 196 GLN B N 1
ATOM 3294 C CA . GLN B 1 196 ? 8.766 -14.195 12.125 1 92.75 196 GLN B CA 1
ATOM 3295 C C . GLN B 1 196 ? 8.336 -12.945 12.891 1 92.75 196 GLN B C 1
ATOM 3297 O O . GLN B 1 196 ? 7.418 -13 13.711 1 92.75 196 GLN B O 1
ATOM 3302 N N . GLU B 1 197 ? 9.008 -11.844 12.648 1 93 197 GLU B N 1
ATOM 3303 C CA . GLU B 1 197 ? 8.609 -10.586 13.266 1 93 197 GLU B CA 1
ATOM 3304 C C . GLU B 1 197 ? 7.18 -10.211 12.891 1 93 197 GLU B C 1
ATOM 3306 O O . GLU B 1 197 ? 6.402 -9.773 13.742 1 93 197 GLU B O 1
ATOM 3311 N N . PHE B 1 198 ? 6.93 -10.359 11.656 1 93.25 198 PHE B N 1
ATOM 3312 C CA . PHE B 1 198 ? 5.59 -10.047 11.172 1 93.25 198 PHE B CA 1
ATOM 3313 C C . PHE B 1 198 ? 4.547 -10.906 11.875 1 93.25 198 PHE B C 1
ATOM 3315 O O . PHE B 1 198 ? 3.553 -10.391 12.391 1 93.25 198 PHE B O 1
ATOM 3322 N N . ILE B 1 199 ? 4.703 -12.195 11.953 1 91.94 199 ILE B N 1
ATOM 3323 C CA . ILE B 1 199 ? 3.719 -13.117 12.508 1 91.94 199 ILE B CA 1
ATOM 3324 C C . ILE B 1 199 ? 3.512 -12.82 13.992 1 91.94 199 ILE B C 1
ATOM 3326 O O . ILE B 1 199 ? 2.379 -12.828 14.484 1 91.94 199 ILE B O 1
ATOM 3330 N N . ASP B 1 200 ? 4.547 -12.578 14.68 1 91.81 200 ASP B N 1
ATOM 3331 C CA . ASP B 1 200 ? 4.453 -12.266 16.109 1 91.81 200 ASP B CA 1
ATOM 3332 C C . ASP B 1 200 ? 3.594 -11.023 16.328 1 91.81 200 ASP B C 1
ATOM 3334 O O . ASP B 1 200 ? 2.691 -11.039 17.172 1 91.81 200 ASP B O 1
ATOM 3338 N N . GLU B 1 201 ? 3.891 -10.031 15.609 1 89.44 201 GLU B N 1
ATOM 3339 C CA . GLU B 1 201 ? 3.133 -8.789 15.742 1 89.44 201 GLU B CA 1
ATOM 3340 C C . GLU B 1 201 ? 1.686 -8.977 15.297 1 89.44 201 GLU B C 1
ATOM 3342 O O . GLU B 1 201 ? 0.764 -8.438 15.914 1 89.44 201 GLU B O 1
ATOM 3347 N N . TYR B 1 202 ? 1.524 -9.641 14.227 1 89.38 202 TYR B N 1
ATOM 3348 C CA . TYR B 1 202 ? 0.197 -9.891 13.68 1 89.38 202 TYR B CA 1
ATOM 3349 C C . TYR B 1 202 ? -0.676 -10.633 14.688 1 89.38 202 TYR B C 1
ATOM 3351 O O . TYR B 1 202 ? -1.822 -10.242 14.93 1 89.38 202 TYR B O 1
ATOM 3359 N N . ARG B 1 203 ? -0.162 -11.648 15.305 1 88.62 203 ARG B N 1
ATOM 3360 C CA . ARG B 1 203 ? -0.897 -12.43 16.297 1 88.62 203 ARG B CA 1
ATOM 3361 C C . ARG B 1 203 ? -1.247 -11.578 17.516 1 88.62 203 ARG B C 1
ATOM 3363 O O . ARG B 1 203 ? -2.346 -11.695 18.062 1 88.62 203 ARG B O 1
ATOM 3370 N N . ARG B 1 204 ? -0.339 -10.742 17.906 1 87.44 204 ARG B N 1
ATOM 3371 C CA . ARG B 1 204 ? -0.599 -9.844 19.016 1 87.44 204 ARG B CA 1
ATOM 3372 C C . ARG B 1 204 ? -1.771 -8.914 18.719 1 87.44 204 ARG B C 1
ATOM 3374 O O . ARG B 1 204 ? -2.631 -8.695 19.578 1 87.44 204 ARG B O 1
ATOM 3381 N N . ARG B 1 205 ? -1.782 -8.469 17.547 1 84.44 205 ARG B N 1
ATOM 3382 C CA . ARG B 1 205 ? -2.834 -7.543 17.141 1 84.44 205 ARG B CA 1
ATOM 3383 C C . ARG B 1 205 ? -4.184 -8.25 17.047 1 84.44 205 ARG B C 1
ATOM 3385 O O . ARG B 1 205 ? -5.199 -7.719 17.5 1 84.44 205 ARG B O 1
ATOM 3392 N N . VAL B 1 206 ? -4.199 -9.391 16.469 1 82.19 206 VAL B N 1
ATOM 3393 C CA . VAL B 1 206 ? -5.434 -10.148 16.297 1 82.19 206 VAL B CA 1
ATOM 3394 C C . VAL B 1 206 ? -5.992 -10.539 17.656 1 82.19 206 VAL B C 1
ATOM 3396 O O . VAL B 1 206 ? -7.203 -10.477 17.891 1 82.19 206 VAL B O 1
ATOM 3399 N N . ASP B 1 207 ? -5.133 -10.883 18.516 1 80.25 207 ASP B N 1
ATOM 3400 C CA . ASP B 1 207 ? -5.531 -11.25 19.859 1 80.25 207 ASP B CA 1
ATOM 3401 C C . ASP B 1 207 ? -6.129 -10.055 20.609 1 80.25 207 ASP B C 1
ATOM 3403 O O . ASP B 1 207 ? -7.109 -10.203 21.344 1 80.25 207 ASP B O 1
ATOM 3407 N N . ALA B 1 208 ? -5.543 -8.945 20.391 1 74.25 208 ALA B N 1
ATOM 3408 C CA . ALA B 1 208 ? -6.023 -7.727 21.031 1 74.25 208 ALA B CA 1
ATOM 3409 C C . ALA B 1 208 ? -7.402 -7.332 20.5 1 74.25 208 ALA B C 1
ATOM 3411 O O . ALA B 1 208 ? -8.258 -6.875 21.266 1 74.25 208 ALA B O 1
ATOM 3412 N N . ASP B 1 209 ? -7.684 -7.531 19.266 1 74.62 209 ASP B N 1
ATOM 3413 C CA . ASP B 1 209 ? -8.961 -7.199 18.641 1 74.62 209 ASP B CA 1
ATOM 3414 C C . ASP B 1 209 ? -10.055 -8.164 19.078 1 74.62 209 ASP B C 1
ATOM 3416 O O . ASP B 1 209 ? -11.211 -7.77 19.266 1 74.62 209 ASP B O 1
ATOM 3420 N N . GLU B 1 210 ? -9.734 -9.422 19.062 1 65.88 210 GLU B N 1
ATOM 3421 C CA . GLU B 1 210 ? -10.695 -10.43 19.5 1 65.88 210 GLU B CA 1
ATOM 3422 C C . GLU B 1 210 ? -11.078 -10.219 20.969 1 65.88 210 GLU B C 1
ATOM 3424 O O . GLU B 1 210 ? -12.227 -10.445 21.344 1 65.88 210 GLU B O 1
ATOM 3429 N N . ALA B 1 211 ? -10.133 -9.758 21.641 1 54.81 211 ALA B N 1
ATOM 3430 C CA . ALA B 1 211 ? -10.414 -9.5 23.047 1 54.81 211 ALA B CA 1
ATOM 3431 C C . ALA B 1 211 ? -11.398 -8.352 23.219 1 54.81 211 ALA B C 1
ATOM 3433 O O . ALA B 1 211 ? -12.156 -8.312 24.188 1 54.81 211 ALA B O 1
ATOM 3434 N N . CYS B 1 212 ? -11.453 -7.539 22.25 1 49.84 212 CYS B N 1
ATOM 3435 C CA . CYS B 1 212 ? -12.383 -6.414 22.281 1 49.84 212 CYS B CA 1
ATOM 3436 C C . CYS B 1 212 ? -13.703 -6.773 21.625 1 49.84 212 CYS B C 1
ATOM 3438 O O . CYS B 1 212 ? -14.656 -5.996 21.672 1 49.84 212 CYS B O 1
ATOM 3440 N N . ARG B 1 213 ? -13.836 -7.988 20.672 1 48.81 213 ARG B N 1
ATOM 3441 C CA . ARG B 1 213 ? -15.078 -8.391 20.031 1 48.81 213 ARG B CA 1
ATOM 3442 C C . ARG B 1 213 ? -16.047 -8.992 21.047 1 48.81 213 ARG B C 1
ATOM 3444 O O . ARG B 1 213 ? -15.656 -9.828 21.859 1 48.81 213 ARG B O 1
ATOM 3451 N N . PRO B 1 214 ? -17.312 -8.484 21.156 1 36.25 214 PRO B N 1
ATOM 3452 C CA . PRO B 1 214 ? -18.266 -9.203 22 1 36.25 214 PRO B CA 1
ATOM 3453 C C . PRO B 1 214 ? -18.438 -10.664 21.578 1 36.25 214 PRO B C 1
ATOM 3455 O O . PRO B 1 214 ? -18.203 -11.016 20.422 1 36.25 214 PRO B O 1
ATOM 3458 N N . GLU B 1 215 ? -18.656 -11.727 22.469 1 37.75 215 GLU B N 1
ATOM 3459 C CA . GLU B 1 215 ? -18.766 -13.18 22.406 1 37.75 215 GLU B CA 1
ATOM 3460 C C . GLU B 1 215 ? -19.594 -13.617 21.203 1 37.75 215 GLU B C 1
ATOM 3462 O O . GLU B 1 215 ? -19.562 -14.781 20.797 1 37.75 215 GLU B O 1
ATOM 3467 N N . ASP B 1 216 ? -20.719 -13.078 20.734 1 34.41 216 ASP B N 1
ATOM 3468 C CA . ASP B 1 216 ? -21.812 -13.805 20.094 1 34.41 216 ASP B CA 1
ATOM 3469 C C . ASP B 1 216 ? -21.625 -13.875 18.578 1 34.41 216 ASP B C 1
ATOM 3471 O O . ASP B 1 216 ? -22.531 -14.273 17.844 1 34.41 216 ASP B O 1
ATOM 3475 N N . SER B 1 217 ? -20.672 -13.266 17.953 1 29.59 217 SER B N 1
ATOM 3476 C CA . SER B 1 217 ? -21.062 -13.055 16.562 1 29.59 217 SER B CA 1
ATOM 3477 C C . SER B 1 217 ? -20.5 -14.141 15.656 1 29.59 217 SER B C 1
ATOM 3479 O O . SER B 1 217 ? -20.656 -14.086 14.438 1 29.59 217 SER B O 1
ATOM 3481 N N . CYS B 1 218 ? -19.438 -14.852 15.805 1 25.2 218 CYS B N 1
ATOM 3482 C CA . CYS B 1 218 ? -19.188 -15.781 14.719 1 25.2 218 CYS B CA 1
ATOM 3483 C C . CYS B 1 218 ? -20.109 -16.984 14.797 1 25.2 218 CYS B C 1
ATOM 3485 O O . CYS B 1 218 ? -20.406 -17.469 15.891 1 25.2 218 CYS B O 1
#

Solvent-accessible surface area (backbone atoms only — not comparable to full-atom values): 22453 Å² total; per-residue (Å²): 131,70,55,84,69,45,73,38,65,44,54,51,32,92,59,55,51,51,42,22,42,48,30,34,35,67,38,86,46,72,64,61,49,51,54,46,50,39,30,31,51,43,32,32,41,74,60,43,24,38,37,36,40,30,30,64,91,49,55,59,69,57,45,43,50,55,32,38,75,71,74,26,52,42,52,88,78,39,58,36,46,63,42,38,37,52,65,59,49,20,69,80,76,52,73,42,54,66,60,42,52,50,50,52,52,47,52,41,54,49,22,45,75,74,67,30,76,34,31,37,37,36,36,53,46,60,75,32,47,59,53,70,66,37,34,54,52,45,52,52,36,48,31,48,46,59,58,49,17,66,37,48,39,37,27,32,40,42,33,36,55,25,82,64,28,50,18,46,59,47,52,52,54,44,26,53,19,57,24,27,48,50,95,60,28,74,38,81,34,83,57,36,45,58,47,68,62,45,51,55,53,50,51,54,51,52,52,55,50,54,70,69,49,75,89,80,72,128,132,71,55,86,69,44,73,37,66,44,56,50,32,93,59,57,52,50,40,24,42,48,30,34,36,68,37,88,45,73,66,60,48,50,53,48,50,40,31,31,51,42,33,32,41,74,61,43,23,39,37,38,40,30,31,65,90,50,55,59,70,56,45,42,50,54,32,38,75,72,75,28,51,43,53,87,77,38,58,36,47,65,43,38,37,52,65,59,50,20,69,82,76,52,72,43,54,68,60,43,50,49,50,52,50,49,52,42,54,50,23,45,74,74,66,32,78,33,31,37,38,37,36,50,46,60,73,33,48,59,53,69,67,38,34,54,52,43,52,54,36,48,31,48,47,58,58,48,17,68,38,46,38,38,26,34,41,43,32,38,54,24,82,63,27,51,19,45,58,49,54,52,55,44,25,53,19,57,24,28,49,50,96,61,27,74,40,80,34,83,56,37,46,58,47,67,62,44,51,55,51,50,51,53,50,52,51,56,50,54,69,68,50,76,89,79,71,127